Protein AF-A0A7C3IU94-F1 (afdb_monomer_lite)

Secondary structure (DSSP, 8-state):
-HHHHHHHHHHHHHHHHHHHHHT----PPEEEEEEEEHHHHHHHHHS--HHHHHHHHHHHHHTT--S--HHHHHHHHHHHHHH--HHHHHHHHS-HHHHHHHHHTTTEEEE-SHHHHHHHHHHHS-SSGGGS-GGGGGGBPTT-SS---EEEEGGG--S--TTS-TTT-SEEEEEETTEEEEEEEEEEE-----HHHHHHHS-TT--SS---HHHH-GGGSGGGGHHHHHHHHHTHHHHHHHHHHHS-----SS--HHHHHHHHHHHHHHHHHHHHHHHHHTT--IIIIIHHHHHHHHHHHHHHHHHHHHHHHHHHHHHHHHH----TTS-TTTT-EEEEEE--HHHHHHHHHHHHHHHHHHHHHHHHHHHHHHHHHHHHHHHH-GGGHHHHHHHHHHHHHHHHHHHHHHHHHHHHHHHTS-SEEEEETTEEEETTEEEESSSTT-EEEEEEEE-SSS-EEEEEEEEEETTEEEEEEEEEEPPGGGHHHHHHHHHHHHHTT-

pLDDT: mean 84.69, std 14.02, range [43.44, 98.19]

Foldseek 3Di:
DVVVCVLVVVVVVVVVVVVCQQQVFDQFKKKKKFKDFLVVVLVVLQDQDPVLVVVLVVVCVVVVPPDDDPVSVVSSNVSSVVVRDPVSVVLSPDDLVVNCCVPQVVQEDEDDDPVLQCVFCLRNVDQWPVSRPPVQVLQADPPDGGTGTGMDGPVRDPDPCPPDPCVVDQWHWYDYPVDSRMTMIMGIPNDPDDPVRCVVVVPVPDDVDRGDVCNRRVCNDPVNVCVVVVVVVVCVVVVVVVVCVVPPVPPPVDDQPLVVLLVVLVVQLVVLVVLLVCCVVVVPDCVNCNVVSNVVSVVSNVVSVVSNVQSVVVSVLVVCLVPVDDDPPDDSPAWHWLDKDADDLVVLLVVLVVQLVVLLVVLVVVLVVVLVVLCVVLVVVCVVDVVCNVVSVVVSVVVSVVSVCCSNVVSVVVSVQSNPFGCMWIDTLAWIDGGNDTGGQNPDAKHWDAWDWDPDVFIWIWTWIWHADPVGIDIDIDIDTADPVCVVSSVVVRVVNVVVRD

Structure (mmCIF, N/CA/C/O backbone):
data_AF-A0A7C3IU94-F1
#
_entry.id   AF-A0A7C3IU94-F1
#
loop_
_atom_site.group_PDB
_atom_site.id
_atom_site.type_symbol
_atom_site.label_atom_id
_atom_site.label_alt_id
_atom_site.label_comp_id
_atom_site.label_asym_id
_atom_site.label_entity_id
_atom_site.label_seq_id
_atom_site.pdbx_PDB_ins_code
_atom_site.Cartn_x
_atom_site.Cartn_y
_atom_site.Cartn_z
_atom_site.occupancy
_atom_site.B_iso_or_equiv
_atom_site.auth_seq_id
_atom_site.auth_comp_id
_atom_site.auth_asym_id
_atom_site.auth_atom_id
_atom_site.pdbx_PDB_model_num
ATOM 1 N N . MET A 1 1 ? 18.509 -4.697 24.450 1.00 43.44 1 MET A N 1
ATOM 2 C CA . MET A 1 1 ? 18.871 -3.834 23.298 1.00 43.44 1 MET A CA 1
ATOM 3 C C . MET A 1 1 ? 19.654 -4.570 22.212 1.00 43.44 1 MET A C 1
ATOM 5 O O . MET A 1 1 ? 19.301 -4.376 21.058 1.00 43.44 1 MET A O 1
ATOM 9 N N . LYS A 1 2 ? 20.615 -5.454 22.540 1.00 49.34 2 LYS A N 1
ATOM 10 C CA . LYS A 1 2 ? 21.410 -6.231 21.559 1.00 49.34 2 LYS A CA 1
ATOM 11 C C . LYS A 1 2 ? 20.598 -6.865 20.417 1.00 49.34 2 LYS A C 1
ATOM 13 O O . LYS A 1 2 ? 20.899 -6.611 19.260 1.00 49.34 2 LYS A O 1
ATOM 18 N N . ASN A 1 3 ? 19.503 -7.568 20.714 1.00 45.12 3 ASN A N 1
ATOM 19 C CA . ASN A 1 3 ? 18.718 -8.232 19.662 1.00 45.12 3 ASN A CA 1
ATOM 20 C C . ASN A 1 3 ? 18.027 -7.247 18.700 1.00 45.12 3 ASN A C 1
ATOM 22 O O . ASN A 1 3 ? 17.839 -7.571 17.536 1.00 45.12 3 ASN A O 1
ATOM 26 N N . LYS A 1 4 ? 17.698 -6.023 19.145 1.00 48.28 4 LYS A N 1
ATOM 27 C CA . LYS A 1 4 ? 17.084 -4.996 18.281 1.00 48.28 4 LYS A CA 1
ATOM 28 C C . LYS A 1 4 ? 18.074 -4.461 17.241 1.00 48.28 4 LYS A C 1
ATOM 30 O O . LYS A 1 4 ? 17.687 -4.247 16.099 1.00 48.28 4 LYS A O 1
ATOM 35 N N . ALA A 1 5 ? 19.339 -4.295 17.630 1.00 56.16 5 ALA A N 1
ATOM 36 C CA . ALA A 1 5 ? 20.401 -3.856 16.727 1.00 56.16 5 ALA A CA 1
ATOM 37 C C . ALA A 1 5 ? 20.713 -4.913 15.655 1.00 56.16 5 ALA A C 1
ATOM 39 O O . ALA A 1 5 ? 20.963 -4.562 14.510 1.00 56.16 5 ALA A O 1
ATOM 40 N N . ILE A 1 6 ? 20.618 -6.202 16.000 1.00 59.59 6 ILE A N 1
ATOM 41 C CA . ILE A 1 6 ? 20.880 -7.310 15.068 1.00 59.59 6 ILE A CA 1
ATOM 42 C C . ILE A 1 6 ? 19.803 -7.394 13.971 1.00 59.59 6 ILE A C 1
ATOM 44 O O . ILE A 1 6 ? 20.134 -7.559 12.798 1.00 59.59 6 ILE A O 1
ATOM 48 N N . TYR A 1 7 ? 18.517 -7.225 14.308 1.00 55.28 7 TYR A N 1
ATOM 49 C CA . TYR A 1 7 ? 17.441 -7.235 13.301 1.00 55.28 7 TYR A CA 1
ATOM 50 C C . TYR A 1 7 ? 17.467 -6.008 12.385 1.00 55.28 7 TYR A C 1
ATOM 52 O O . TYR A 1 7 ? 17.250 -6.123 11.184 1.00 55.28 7 TYR A O 1
ATOM 60 N N . PHE A 1 8 ? 17.764 -4.832 12.937 1.00 56.88 8 PHE A N 1
ATOM 61 C CA . PHE A 1 8 ? 17.906 -3.625 12.126 1.00 56.88 8 PHE A CA 1
ATOM 62 C C . PHE A 1 8 ? 19.160 -3.687 11.239 1.00 56.88 8 PHE A C 1
ATOM 64 O O . PHE A 1 8 ? 19.100 -3.347 10.062 1.00 56.88 8 PHE A O 1
ATOM 71 N N . GLY A 1 9 ? 20.272 -4.207 11.769 1.00 66.19 9 GLY A N 1
ATOM 72 C CA . GLY A 1 9 ? 21.502 -4.426 11.010 1.00 66.19 9 GLY A CA 1
ATOM 73 C C . GLY A 1 9 ? 21.331 -5.437 9.876 1.00 66.19 9 GLY A C 1
ATOM 74 O O . GLY A 1 9 ? 21.792 -5.186 8.771 1.00 66.19 9 GLY A O 1
ATOM 75 N N . SER A 1 10 ? 20.611 -6.539 10.103 1.00 62.47 10 SER A N 1
ATOM 76 C CA . SER A 1 10 ? 20.320 -7.519 9.042 1.00 62.47 10 SER A CA 1
ATOM 77 C C . SER A 1 10 ? 19.404 -6.959 7.953 1.00 62.47 10 SER A C 1
ATOM 79 O O . SER A 1 10 ? 19.660 -7.218 6.783 1.00 62.47 10 SER A O 1
ATOM 81 N N . LEU A 1 11 ? 18.407 -6.133 8.297 1.00 62.16 11 LEU A N 1
ATOM 82 C CA . LEU A 1 11 ? 17.598 -5.414 7.304 1.00 62.16 11 LEU A CA 1
ATOM 83 C C . LEU A 1 11 ? 18.466 -4.507 6.421 1.00 62.16 11 LEU A C 1
ATOM 85 O O . LEU A 1 11 ? 18.342 -4.544 5.201 1.00 62.16 11 LEU A O 1
ATOM 89 N N . ILE A 1 12 ? 19.360 -3.725 7.035 1.00 68.31 12 ILE A N 1
ATOM 90 C CA . ILE A 1 12 ? 20.286 -2.847 6.308 1.00 68.31 12 ILE A CA 1
ATOM 91 C C . ILE A 1 12 ? 21.209 -3.665 5.405 1.00 68.31 12 ILE A C 1
ATOM 93 O O . ILE A 1 12 ? 21.367 -3.315 4.244 1.00 68.31 12 ILE A O 1
ATOM 97 N N . ILE A 1 13 ? 21.774 -4.773 5.894 1.00 70.38 13 ILE A N 1
ATOM 98 C CA . ILE A 1 13 ? 22.642 -5.650 5.094 1.00 70.38 13 ILE A CA 1
ATOM 99 C C . ILE A 1 13 ? 21.878 -6.246 3.907 1.00 70.38 13 ILE A C 1
ATOM 101 O O . ILE A 1 13 ? 22.419 -6.283 2.811 1.00 70.38 13 ILE A O 1
ATOM 105 N N . ILE A 1 14 ? 20.623 -6.666 4.086 1.00 65.81 14 ILE A N 1
ATOM 106 C CA . ILE A 1 14 ? 19.796 -7.200 2.993 1.00 65.81 14 ILE A CA 1
ATOM 107 C C . ILE A 1 14 ? 19.496 -6.117 1.951 1.00 65.81 14 ILE A C 1
ATOM 109 O O . ILE A 1 14 ? 19.610 -6.383 0.758 1.00 65.81 14 ILE A O 1
ATOM 113 N N . ILE A 1 15 ? 19.157 -4.896 2.383 1.00 65.81 15 ILE A N 1
ATOM 114 C CA . ILE A 1 15 ? 18.950 -3.759 1.474 1.00 65.81 15 ILE A CA 1
ATOM 115 C C . ILE A 1 15 ? 20.249 -3.439 0.728 1.00 65.81 15 ILE A C 1
ATOM 117 O O . ILE A 1 15 ? 20.219 -3.287 -0.487 1.00 65.81 15 ILE A O 1
ATOM 121 N N . LEU A 1 16 ? 21.389 -3.396 1.422 1.00 68.31 16 LEU A N 1
ATOM 122 C CA . LEU A 1 16 ? 22.696 -3.150 0.810 1.00 68.31 16 LEU A CA 1
ATOM 123 C C . LEU A 1 16 ? 23.082 -4.251 -0.179 1.00 68.31 16 LEU A C 1
ATOM 125 O O . LEU A 1 16 ? 23.566 -3.933 -1.254 1.00 68.31 16 LEU A O 1
ATOM 129 N N . LEU A 1 17 ? 22.835 -5.523 0.142 1.00 68.56 17 LEU A N 1
ATOM 130 C CA . LEU A 1 17 ? 23.080 -6.644 -0.767 1.00 68.56 17 LEU A CA 1
ATOM 131 C C . LEU A 1 17 ? 22.156 -6.598 -1.985 1.00 68.56 17 LEU A C 1
ATOM 133 O O . LEU A 1 17 ? 22.615 -6.888 -3.081 1.00 68.56 17 LEU A O 1
ATOM 137 N N . TYR A 1 18 ? 20.889 -6.209 -1.818 1.00 66.06 18 TYR A N 1
ATOM 138 C CA . TYR A 1 18 ? 19.960 -6.031 -2.934 1.00 66.06 18 TYR A CA 1
ATOM 139 C C . TYR A 1 18 ? 20.387 -4.874 -3.837 1.00 66.06 18 TYR A C 1
ATOM 141 O O . TYR A 1 18 ? 20.492 -5.069 -5.038 1.00 66.06 18 TYR A O 1
ATOM 149 N N . VAL A 1 19 ? 20.697 -3.706 -3.264 1.00 62.38 19 VAL A N 1
ATOM 150 C CA . VAL A 1 19 ? 21.206 -2.538 -4.003 1.00 62.38 19 VAL A CA 1
ATOM 151 C C . VAL A 1 19 ? 22.518 -2.882 -4.702 1.00 62.38 19 VAL A C 1
ATOM 153 O O . VAL A 1 19 ? 22.721 -2.508 -5.852 1.00 62.38 19 VAL A O 1
ATOM 156 N N . TYR A 1 20 ? 23.408 -3.610 -4.030 1.00 68.12 20 TYR A N 1
ATOM 157 C CA . TYR A 1 20 ? 24.660 -4.059 -4.619 1.00 68.12 20 TYR A CA 1
ATOM 158 C C . TYR A 1 20 ? 24.411 -5.039 -5.764 1.00 68.12 20 TYR A C 1
ATOM 160 O O . TYR A 1 20 ? 25.021 -4.870 -6.805 1.00 68.12 20 TYR A O 1
ATOM 168 N N . ALA A 1 21 ? 23.498 -6.004 -5.608 1.00 63.56 21 ALA A N 1
ATOM 169 C CA . ALA A 1 21 ? 23.155 -6.996 -6.628 1.00 63.56 21 ALA A CA 1
ATOM 170 C C . ALA A 1 21 ? 22.410 -6.393 -7.831 1.00 63.56 21 ALA A C 1
ATOM 172 O O . ALA A 1 21 ? 22.711 -6.743 -8.968 1.00 63.56 21 ALA A O 1
ATOM 173 N N . SER A 1 22 ? 21.476 -5.463 -7.606 1.00 56.66 22 SER A N 1
ATOM 174 C CA . SER A 1 22 ? 20.729 -4.779 -8.671 1.00 56.66 22 SER A CA 1
ATOM 175 C C . SER A 1 22 ? 21.627 -3.854 -9.489 1.00 56.66 22 SER A C 1
ATOM 177 O O . SER A 1 22 ? 21.427 -3.703 -10.688 1.00 56.66 22 SER A O 1
ATOM 179 N N . ASN A 1 23 ? 22.641 -3.274 -8.842 1.00 57.47 23 ASN A N 1
ATOM 180 C CA . ASN A 1 23 ? 23.674 -2.465 -9.484 1.00 57.47 23 ASN A CA 1
ATOM 181 C C . ASN A 1 23 ? 24.940 -3.270 -9.800 1.00 57.47 23 ASN A C 1
ATOM 183 O O . ASN A 1 23 ? 25.948 -2.688 -10.213 1.00 57.47 23 ASN A O 1
ATOM 187 N N . TYR A 1 24 ? 24.915 -4.594 -9.603 1.00 59.91 24 TYR A N 1
ATOM 188 C CA . TYR A 1 24 ? 26.061 -5.440 -9.883 1.00 59.91 24 TYR A CA 1
ATOM 189 C C . TYR A 1 24 ? 26.171 -5.576 -11.389 1.00 59.91 24 TYR A C 1
ATOM 191 O O . TYR A 1 24 ? 25.509 -6.395 -12.029 1.00 59.91 24 TYR A O 1
ATOM 199 N N . LYS A 1 25 ? 27.010 -4.719 -11.954 1.00 58.34 25 LYS A N 1
ATOM 200 C CA . LYS A 1 25 ? 27.401 -4.786 -13.345 1.00 58.34 25 LYS A CA 1
ATOM 201 C C . LYS A 1 25 ? 28.185 -6.074 -13.524 1.00 58.34 25 LYS A C 1
ATOM 203 O O . LYS A 1 25 ? 29.317 -6.201 -13.055 1.00 58.34 25 LYS A O 1
ATOM 208 N N . LEU A 1 26 ? 27.573 -7.037 -14.196 1.00 54.88 26 LEU A N 1
ATOM 209 C CA . LEU A 1 26 ? 28.337 -8.120 -14.783 1.00 54.88 26 LEU A CA 1
ATOM 210 C C . LEU A 1 26 ? 29.357 -7.455 -15.718 1.00 54.88 26 LEU A C 1
ATOM 212 O O . LEU A 1 26 ? 29.013 -6.577 -16.508 1.00 54.88 26 LEU A O 1
ATOM 216 N N . SER A 1 27 ? 30.627 -7.830 -15.572 1.00 58.69 27 SER A N 1
ATOM 217 C CA . SER A 1 27 ? 31.729 -7.316 -16.386 1.00 58.69 27 SER A CA 1
ATOM 218 C C . SER A 1 27 ? 32.156 -8.295 -17.499 1.00 58.69 27 SER A C 1
ATOM 220 O O . SER A 1 27 ? 33.363 -8.492 -17.658 1.00 58.69 27 SER A O 1
ATOM 222 N N . PRO A 1 28 ? 31.256 -8.958 -18.260 1.00 64.81 28 PRO A N 1
ATOM 223 C CA . PRO A 1 28 ? 31.673 -9.661 -19.453 1.00 64.81 28 PRO A CA 1
ATOM 224 C C . PRO A 1 28 ? 31.892 -8.645 -20.582 1.00 64.81 28 PRO A C 1
ATOM 226 O O . PRO A 1 28 ? 31.346 -7.535 -20.560 1.00 64.81 28 PRO A O 1
ATOM 229 N N . PRO A 1 29 ? 32.705 -8.997 -21.583 1.00 80.38 29 PRO A N 1
ATOM 230 C CA . PRO A 1 29 ? 32.856 -8.155 -22.754 1.00 80.38 29 PRO A CA 1
ATOM 231 C C . PRO A 1 29 ? 31.513 -8.038 -23.489 1.00 80.38 29 PRO A C 1
ATOM 233 O O . PRO A 1 29 ? 30.865 -9.043 -23.783 1.00 80.38 29 PRO A O 1
ATOM 236 N N . ILE A 1 30 ? 31.109 -6.801 -23.780 1.00 88.12 30 ILE A N 1
ATOM 237 C CA . ILE A 1 30 ? 29.965 -6.501 -24.647 1.00 88.12 30 ILE A CA 1
ATOM 238 C C . ILE A 1 30 ? 30.498 -6.280 -26.059 1.00 88.12 30 ILE A C 1
ATOM 240 O O . ILE A 1 30 ? 31.489 -5.573 -26.255 1.00 88.12 30 ILE A O 1
ATOM 244 N N . TYR A 1 31 ? 29.834 -6.864 -27.047 1.00 91.38 31 TYR A N 1
ATOM 245 C CA . TYR A 1 31 ? 30.168 -6.702 -28.453 1.00 91.38 31 TYR A CA 1
ATOM 246 C C . TYR A 1 31 ? 29.115 -5.833 -29.132 1.00 91.38 31 TYR A C 1
ATOM 248 O O . TYR A 1 31 ? 27.924 -6.128 -29.063 1.00 91.38 31 TYR A O 1
ATOM 256 N N . LYS A 1 32 ? 29.561 -4.757 -29.787 1.00 92.75 32 LYS A N 1
ATOM 257 C CA . LYS A 1 32 ? 28.731 -3.943 -30.679 1.00 92.75 32 LYS A CA 1
ATOM 258 C C . LYS A 1 32 ? 28.869 -4.473 -32.096 1.00 92.75 32 LYS A C 1
ATOM 260 O O . LYS A 1 32 ? 29.978 -4.527 -32.626 1.00 92.75 32 LYS A O 1
ATOM 265 N N . ILE A 1 33 ? 27.747 -4.823 -32.698 1.00 93.69 33 ILE A N 1
ATOM 266 C CA . ILE A 1 33 ? 27.649 -5.370 -34.045 1.00 93.69 33 ILE A CA 1
ATOM 267 C C . ILE A 1 33 ? 26.955 -4.327 -34.910 1.00 93.69 33 ILE A C 1
ATOM 269 O O . ILE A 1 33 ? 25.833 -3.924 -34.606 1.00 93.69 33 ILE A O 1
ATOM 273 N N . ASN A 1 34 ? 27.614 -3.896 -35.983 1.00 93.38 34 ASN A N 1
ATOM 274 C CA . ASN A 1 34 ? 26.976 -3.081 -37.013 1.00 93.38 34 ASN A CA 1
ATOM 275 C C . ASN A 1 34 ? 26.987 -3.828 -38.341 1.00 93.38 34 ASN A C 1
ATOM 277 O O . ASN A 1 34 ? 27.917 -4.582 -38.632 1.00 93.38 34 ASN A O 1
ATOM 281 N N . LYS A 1 35 ? 25.980 -3.567 -39.169 1.00 93.69 35 LYS A N 1
ATOM 282 C CA . LYS A 1 35 ? 25.984 -3.996 -40.564 1.00 93.69 35 LYS A CA 1
ATOM 283 C C . LYS A 1 35 ? 27.010 -3.200 -41.368 1.00 93.69 35 LYS A C 1
ATOM 285 O O . LYS A 1 35 ? 27.213 -2.010 -41.125 1.00 93.69 35 LYS A O 1
ATOM 290 N N . VAL A 1 36 ? 27.645 -3.853 -42.332 1.00 94.25 36 VAL A N 1
ATOM 291 C CA . VAL A 1 36 ? 28.476 -3.206 -43.348 1.00 94.25 36 VAL A CA 1
ATOM 292 C C . VAL A 1 36 ? 28.040 -3.695 -44.722 1.00 94.25 36 VAL A C 1
ATOM 294 O O . VAL A 1 36 ? 27.878 -4.892 -44.944 1.00 94.25 36 VAL A O 1
ATOM 297 N N . ASN A 1 37 ? 27.835 -2.756 -45.639 1.00 94.94 37 ASN A N 1
ATOM 298 C CA . ASN A 1 37 ? 27.599 -3.041 -47.046 1.00 94.94 37 ASN A CA 1
ATOM 299 C C . ASN A 1 37 ? 28.871 -2.650 -47.805 1.00 94.94 37 ASN A C 1
ATOM 301 O O . ASN A 1 37 ? 29.166 -1.465 -47.968 1.00 94.94 37 ASN A O 1
ATOM 305 N N . PHE A 1 38 ? 29.654 -3.650 -48.202 1.00 95.25 38 PHE A N 1
ATOM 306 C CA . PHE A 1 38 ? 30.939 -3.446 -48.865 1.00 95.25 38 PHE A CA 1
ATOM 307 C C . PHE A 1 38 ? 30.773 -2.933 -50.291 1.00 95.25 38 PHE A C 1
ATOM 309 O O . PHE A 1 38 ? 31.651 -2.231 -50.783 1.00 95.25 38 PHE A O 1
ATOM 316 N N . GLU A 1 39 ? 29.661 -3.257 -50.951 1.00 94.75 39 GLU A N 1
ATOM 317 C CA . GLU A 1 39 ? 29.348 -2.729 -52.278 1.00 94.75 39 GLU A CA 1
ATOM 318 C C . GLU A 1 39 ? 29.125 -1.219 -52.199 1.00 94.75 39 GLU A C 1
ATOM 320 O O . GLU A 1 39 ? 29.765 -0.457 -52.919 1.00 94.75 39 GLU A O 1
ATOM 325 N N . PHE A 1 40 ? 28.344 -0.775 -51.216 1.00 93.25 40 PHE A N 1
ATOM 326 C CA . PHE A 1 40 ? 28.163 0.642 -50.928 1.00 93.25 40 PHE A CA 1
ATOM 327 C C . PHE A 1 40 ? 29.463 1.330 -50.481 1.00 93.25 40 PHE A C 1
ATOM 329 O O . PHE A 1 40 ? 29.755 2.435 -50.933 1.00 93.25 40 PHE A O 1
ATOM 336 N N . GLU A 1 41 ? 30.274 0.690 -49.626 1.00 93.88 41 GLU A N 1
ATOM 337 C CA . GLU A 1 41 ? 31.589 1.218 -49.220 1.00 93.88 41 GLU A CA 1
ATOM 338 C C . GLU A 1 41 ? 32.514 1.408 -50.433 1.00 93.88 41 GLU A C 1
ATOM 340 O O . GLU A 1 41 ? 33.183 2.437 -50.559 1.00 93.88 41 GLU A O 1
ATOM 345 N N . LYS A 1 42 ? 32.514 0.442 -51.358 1.00 95.25 42 LYS A N 1
ATOM 346 C CA . LYS A 1 42 ? 33.274 0.506 -52.604 1.00 95.25 42 LYS A CA 1
ATOM 347 C C . LYS A 1 42 ? 32.765 1.626 -53.510 1.00 95.25 42 LYS A C 1
ATOM 349 O O . LYS A 1 42 ? 33.568 2.429 -53.977 1.00 95.25 42 LYS A O 1
ATOM 354 N N . GLU A 1 43 ? 31.454 1.728 -53.721 1.00 93.19 43 GLU A N 1
ATOM 355 C CA . GLU A 1 43 ? 30.856 2.818 -54.501 1.00 93.19 43 GLU A CA 1
ATOM 356 C C . GLU A 1 43 ? 31.212 4.191 -53.916 1.00 93.19 43 GLU A C 1
ATOM 358 O O . GLU A 1 43 ? 31.542 5.121 -54.658 1.00 93.19 43 GLU A O 1
ATOM 363 N N . MET A 1 44 ? 31.221 4.305 -52.584 1.00 89.81 44 MET A N 1
ATOM 364 C CA . MET A 1 44 ? 31.567 5.529 -51.862 1.00 89.81 44 MET A CA 1
ATOM 365 C C . MET A 1 44 ? 32.993 6.025 -52.115 1.00 89.81 44 MET A C 1
ATOM 367 O O . MET A 1 44 ? 33.242 7.222 -51.963 1.00 89.81 44 MET A O 1
ATOM 371 N N . LEU A 1 45 ? 33.912 5.169 -52.582 1.00 90.50 45 LEU A N 1
ATOM 372 C CA . LEU A 1 45 ? 35.231 5.624 -53.035 1.00 90.50 45 LEU A CA 1
ATOM 373 C C . LEU A 1 45 ? 35.112 6.654 -54.154 1.00 90.50 45 LEU A C 1
ATOM 375 O O . LEU A 1 45 ? 35.846 7.637 -54.162 1.00 90.50 45 LEU A O 1
ATOM 379 N N . THR A 1 46 ? 34.166 6.449 -55.069 1.00 89.38 46 THR A N 1
ATOM 380 C CA . THR A 1 46 ? 33.947 7.316 -56.236 1.00 89.38 46 THR A CA 1
ATOM 381 C C . THR A 1 46 ? 32.790 8.286 -56.065 1.00 89.38 46 THR A C 1
ATOM 383 O O . THR A 1 46 ? 32.629 9.184 -56.883 1.00 89.38 46 THR A O 1
ATOM 386 N N . ARG A 1 47 ? 31.996 8.162 -54.996 1.00 89.44 47 ARG A N 1
ATOM 387 C CA . ARG A 1 47 ? 30.949 9.141 -54.700 1.00 89.44 47 ARG A CA 1
ATOM 388 C C . ARG A 1 47 ? 31.518 10.358 -53.957 1.00 89.44 47 ARG A C 1
ATOM 390 O O . ARG A 1 47 ? 32.468 10.232 -53.170 1.00 89.44 47 ARG A O 1
ATOM 397 N N . PRO A 1 48 ? 30.938 11.547 -54.173 1.00 88.94 48 PRO A N 1
ATOM 398 C CA . PRO A 1 48 ? 31.273 12.724 -53.386 1.00 88.94 48 PRO A CA 1
ATOM 399 C C . PRO A 1 48 ? 30.910 12.510 -51.916 1.00 88.94 48 PRO A C 1
ATOM 401 O O . PRO A 1 48 ? 29.825 12.018 -51.611 1.00 88.94 48 PRO A O 1
ATOM 404 N N . ASN A 1 49 ? 31.814 12.879 -51.010 1.00 89.88 49 ASN A N 1
ATOM 405 C CA . ASN A 1 49 ? 31.541 12.866 -49.572 1.00 89.88 49 ASN A CA 1
ATOM 406 C C . ASN A 1 49 ? 31.091 14.260 -49.092 1.00 89.88 49 ASN A C 1
ATOM 408 O O . ASN A 1 49 ? 31.137 15.235 -49.842 1.00 89.88 49 ASN A O 1
ATOM 412 N N . ASP A 1 50 ? 30.705 14.379 -47.821 1.00 87.75 50 ASP A N 1
ATOM 413 C CA . ASP A 1 50 ? 30.243 15.651 -47.245 1.00 87.75 50 ASP A CA 1
ATOM 414 C C . ASP A 1 50 ? 31.279 16.775 -47.348 1.00 87.75 50 ASP A C 1
ATOM 416 O O . ASP A 1 50 ? 30.928 17.944 -47.512 1.00 87.75 50 ASP A O 1
ATOM 420 N N . LYS A 1 51 ? 32.573 16.435 -47.293 1.00 89.25 51 LYS A N 1
ATOM 421 C CA . LYS A 1 51 ? 33.645 17.414 -47.465 1.00 89.25 51 LYS A CA 1
ATOM 422 C C . LYS A 1 51 ? 33.654 17.939 -48.897 1.00 89.25 51 LYS A C 1
ATOM 424 O O . LYS A 1 51 ? 33.709 19.151 -49.076 1.00 89.25 51 LYS A O 1
ATOM 429 N N . ASP A 1 52 ? 33.544 17.071 -49.894 1.00 89.06 52 ASP A N 1
ATOM 430 C CA . ASP A 1 52 ? 33.479 17.480 -51.300 1.00 89.06 52 ASP A CA 1
ATOM 431 C C . ASP A 1 52 ? 32.242 18.340 -51.559 1.00 89.06 52 ASP A C 1
ATOM 433 O O . ASP A 1 52 ? 32.353 19.405 -52.164 1.00 89.06 52 ASP A O 1
ATOM 437 N N . ILE A 1 53 ? 31.088 17.939 -51.014 1.00 88.88 53 ILE A N 1
ATOM 438 C CA . ILE A 1 53 ? 29.842 18.712 -51.090 1.00 88.88 53 ILE A CA 1
ATOM 439 C C . ILE A 1 53 ? 30.034 20.091 -50.451 1.00 88.88 53 ILE A C 1
ATOM 441 O O . ILE A 1 53 ? 29.700 21.098 -51.068 1.00 88.88 53 ILE A O 1
ATOM 445 N N . SER A 1 54 ? 30.644 20.168 -49.264 1.00 89.31 54 SER A N 1
ATOM 446 C CA . SER A 1 54 ? 30.901 21.444 -48.582 1.00 89.31 54 SER A CA 1
ATOM 447 C C . SER A 1 54 ? 31.874 22.351 -49.345 1.00 89.31 54 SER A C 1
ATOM 449 O O . SER A 1 54 ? 31.699 23.573 -49.368 1.00 89.31 54 SER A O 1
ATOM 451 N N . VAL A 1 55 ? 32.883 21.771 -50.006 1.00 90.38 55 VAL A N 1
ATOM 452 C CA . VAL A 1 55 ? 33.817 22.506 -50.868 1.00 90.38 55 VAL A CA 1
ATOM 453 C C . VAL A 1 55 ? 33.072 23.050 -52.085 1.00 90.38 55 VAL A C 1
ATOM 455 O O . VAL A 1 55 ? 33.232 24.225 -52.417 1.00 90.38 55 VAL A O 1
ATOM 458 N N . VAL A 1 56 ? 32.213 22.243 -52.711 1.00 90.88 56 VAL A N 1
ATOM 459 C CA . VAL A 1 56 ? 31.386 22.664 -53.853 1.00 90.88 56 VAL A CA 1
ATOM 460 C C . VAL A 1 56 ? 30.433 23.773 -53.445 1.00 90.88 56 VAL A C 1
ATOM 462 O O . VAL A 1 56 ? 30.395 24.805 -54.109 1.00 90.88 56 VAL A O 1
ATOM 465 N N . ASP A 1 57 ? 29.731 23.619 -52.326 1.00 89.38 57 ASP A N 1
ATOM 466 C CA . ASP A 1 57 ? 28.827 24.638 -51.798 1.00 89.38 57 ASP A CA 1
ATOM 467 C C . ASP A 1 57 ? 29.580 25.944 -51.489 1.00 89.38 57 ASP A C 1
ATOM 469 O O . ASP A 1 57 ? 29.093 27.027 -51.816 1.00 89.38 57 ASP A O 1
ATOM 473 N N . SER A 1 58 ? 30.811 25.862 -50.971 1.00 92.19 58 SER A N 1
ATOM 474 C CA . SER A 1 58 ? 31.672 27.033 -50.744 1.00 92.19 58 SER A CA 1
ATOM 475 C C . SER A 1 58 ? 32.082 27.729 -52.051 1.00 92.19 58 SER A C 1
ATOM 477 O O . SER A 1 58 ? 32.064 28.959 -52.131 1.00 92.19 58 SER A O 1
ATOM 479 N N . ILE A 1 59 ? 32.420 26.967 -53.099 1.00 89.75 59 ILE A N 1
ATOM 480 C CA . ILE A 1 59 ? 32.756 27.505 -54.430 1.00 89.75 59 ILE A CA 1
ATOM 481 C C . ILE A 1 59 ? 31.527 28.153 -55.077 1.00 89.75 59 ILE A C 1
ATOM 483 O O . ILE A 1 59 ? 31.619 29.257 -55.621 1.00 89.75 59 ILE A O 1
ATOM 487 N N . MET A 1 60 ? 30.374 27.489 -55.005 1.00 89.00 60 MET A N 1
ATOM 488 C CA . MET A 1 60 ? 29.101 27.971 -55.545 1.00 89.00 60 MET A CA 1
ATOM 489 C C . MET A 1 60 ? 28.679 29.274 -54.863 1.00 89.00 60 MET A C 1
ATOM 491 O O . MET A 1 60 ? 28.339 30.246 -55.544 1.00 89.00 60 MET A O 1
ATOM 495 N N . PHE A 1 61 ? 28.802 29.328 -53.533 1.00 90.00 61 PHE A N 1
ATOM 496 C CA . PHE A 1 61 ? 28.549 30.526 -52.740 1.00 90.00 61 PHE A CA 1
ATOM 497 C C . PHE A 1 61 ? 29.475 31.681 -53.141 1.00 90.00 61 PHE A C 1
ATOM 499 O O . PHE A 1 61 ? 29.000 32.779 -53.436 1.00 90.00 61 PHE A O 1
ATOM 506 N N . ALA A 1 62 ? 30.785 31.434 -53.247 1.00 92.50 62 ALA A N 1
ATOM 507 C CA . ALA A 1 62 ? 31.757 32.448 -53.664 1.00 92.50 62 ALA A CA 1
ATOM 508 C C . ALA A 1 62 ? 31.479 32.995 -55.078 1.00 92.50 62 ALA A C 1
ATOM 510 O O . ALA A 1 62 ? 31.716 34.173 -55.352 1.00 92.50 62 ALA A O 1
ATOM 511 N N . ARG A 1 63 ? 30.932 32.160 -55.971 1.00 91.31 63 ARG A N 1
ATOM 512 C CA . ARG A 1 63 ? 30.549 32.535 -57.342 1.00 91.31 63 ARG A CA 1
ATOM 513 C C . ARG A 1 63 ? 29.131 33.106 -57.464 1.00 91.31 63 ARG A C 1
ATOM 515 O O . ARG A 1 63 ? 28.725 33.440 -58.574 1.00 91.31 63 ARG A O 1
ATOM 522 N N . LYS A 1 64 ? 28.393 33.254 -56.354 1.00 90.62 64 LYS A N 1
ATOM 523 C CA . LYS A 1 64 ? 26.985 33.701 -56.319 1.00 90.62 64 LYS A CA 1
ATOM 524 C C . LYS A 1 64 ? 26.052 32.839 -57.185 1.00 90.62 64 LYS A C 1
ATOM 526 O O . LYS A 1 64 ? 25.075 33.341 -57.745 1.00 90.62 64 LYS A O 1
ATOM 531 N N . ILE A 1 65 ? 26.354 31.547 -57.315 1.00 89.69 65 ILE A N 1
ATOM 532 C CA . ILE A 1 65 ? 25.511 30.601 -58.049 1.00 89.69 65 ILE A CA 1
ATOM 533 C C . ILE A 1 65 ? 24.480 30.044 -57.068 1.00 89.69 65 ILE A C 1
ATOM 535 O O . ILE A 1 65 ? 24.789 29.215 -56.218 1.00 89.69 65 ILE A O 1
ATOM 539 N N . ASN A 1 66 ? 23.240 30.516 -57.183 1.00 81.62 66 ASN A N 1
ATOM 540 C CA . ASN A 1 66 ? 22.182 30.221 -56.211 1.00 81.62 66 ASN A CA 1
ATOM 541 C C . ASN A 1 66 ? 21.400 28.931 -56.504 1.00 81.62 66 ASN A C 1
ATOM 543 O O . ASN A 1 66 ? 20.499 28.578 -55.746 1.00 81.62 66 ASN A O 1
ATOM 547 N N . LYS A 1 67 ? 21.695 28.232 -57.607 1.00 86.38 67 LYS A N 1
ATOM 548 C CA . LYS A 1 67 ? 20.993 27.005 -57.993 1.00 86.38 67 LYS A CA 1
ATOM 549 C C . LYS A 1 67 ? 21.984 25.969 -58.503 1.00 86.38 67 LYS A C 1
ATOM 551 O O . LYS A 1 67 ? 22.817 26.289 -59.344 1.00 86.38 67 LYS A O 1
ATOM 556 N N . ARG A 1 68 ? 21.865 24.734 -58.008 1.00 85.94 68 ARG A N 1
ATOM 557 C CA . ARG A 1 68 ? 22.614 23.593 -58.542 1.00 85.94 68 ARG A CA 1
ATOM 558 C C . ARG A 1 68 ? 22.086 23.279 -59.945 1.00 85.94 68 ARG A C 1
ATOM 560 O O . ARG A 1 68 ? 20.893 23.021 -60.109 1.00 85.94 68 ARG A O 1
ATOM 567 N N . ASP A 1 69 ? 22.954 23.354 -60.942 1.00 89.12 69 ASP A N 1
ATOM 568 C CA . ASP A 1 69 ? 22.671 23.037 -62.344 1.00 89.12 69 ASP A CA 1
ATOM 569 C C . ASP A 1 69 ? 23.676 21.994 -62.869 1.00 89.12 69 ASP A C 1
ATOM 571 O O . ASP A 1 69 ? 24.473 21.444 -62.106 1.00 89.12 69 ASP A O 1
ATOM 575 N N . SER A 1 70 ? 23.662 21.708 -64.174 1.00 83.69 70 SER A N 1
ATOM 576 C CA . SER A 1 70 ? 24.605 20.763 -64.787 1.00 83.69 70 SER A CA 1
ATOM 577 C C . SER A 1 70 ? 26.073 21.137 -64.549 1.00 83.69 70 SER A C 1
ATOM 579 O O . SER A 1 70 ? 26.910 20.249 -64.433 1.00 83.69 70 SER A O 1
ATOM 581 N N . SER A 1 71 ? 26.401 22.428 -64.416 1.00 79.81 71 SER A N 1
ATOM 582 C CA . SER A 1 71 ? 27.771 22.878 -64.133 1.00 79.81 71 SER A CA 1
ATOM 583 C C . SER A 1 71 ? 28.236 22.502 -62.724 1.00 79.81 71 SER A C 1
ATOM 585 O O . SER A 1 71 ? 29.423 22.264 -62.509 1.00 79.81 71 SER A O 1
ATOM 587 N N . THR A 1 72 ? 27.303 22.367 -61.777 1.00 84.38 72 THR A N 1
ATOM 588 C CA . THR A 1 72 ? 27.608 21.933 -60.406 1.00 84.38 72 THR A CA 1
ATOM 589 C C . THR A 1 72 ? 28.080 20.482 -60.370 1.00 84.38 72 THR A C 1
ATOM 591 O O . THR A 1 72 ? 29.009 20.169 -59.631 1.00 84.38 72 THR A O 1
ATOM 594 N N . PHE A 1 73 ? 27.492 19.613 -61.200 1.00 85.75 73 PHE A N 1
ATOM 595 C CA . PHE A 1 73 ? 27.919 18.217 -61.313 1.00 85.75 73 PHE A CA 1
ATOM 596 C C . PHE A 1 73 ? 29.332 18.106 -61.888 1.00 85.75 73 PHE A C 1
ATOM 598 O O . PHE A 1 73 ? 30.154 17.424 -61.298 1.00 85.75 73 PHE A O 1
ATOM 605 N N . PHE A 1 74 ? 29.676 18.879 -62.924 1.00 86.62 74 PHE A N 1
ATOM 606 C CA . PHE A 1 74 ? 31.047 18.895 -63.454 1.00 86.62 74 PHE A CA 1
ATOM 607 C C . PHE A 1 74 ? 32.093 19.359 -62.427 1.00 86.62 74 PHE A C 1
ATOM 609 O O . PHE A 1 74 ? 33.201 18.828 -62.388 1.00 86.62 74 PHE A O 1
ATOM 616 N N . ILE A 1 75 ? 31.760 20.350 -61.589 1.00 85.00 75 ILE A N 1
ATOM 617 C CA . ILE A 1 75 ? 32.655 20.811 -60.512 1.00 85.00 75 ILE A CA 1
ATOM 618 C C . ILE A 1 75 ? 32.831 19.711 -59.460 1.00 85.00 75 ILE A C 1
ATOM 620 O O . ILE A 1 75 ? 33.947 19.469 -59.006 1.00 85.00 75 ILE A O 1
ATOM 624 N N . LEU A 1 76 ? 31.737 19.046 -59.086 1.00 88.81 76 LEU A N 1
ATOM 625 C CA . LEU A 1 76 ? 31.739 17.951 -58.122 1.00 88.81 76 LEU A CA 1
ATOM 626 C C . LEU A 1 76 ? 32.552 16.756 -58.636 1.00 88.81 76 LEU A C 1
ATOM 628 O O . LEU A 1 76 ? 33.417 16.268 -57.915 1.00 88.81 76 LEU A O 1
ATOM 632 N N . ASP A 1 77 ? 32.342 16.358 -59.891 1.00 87.88 77 ASP A N 1
ATOM 633 C CA . ASP A 1 77 ? 33.072 15.273 -60.550 1.00 87.88 77 ASP A CA 1
ATOM 634 C C . ASP A 1 77 ? 34.569 15.585 -60.620 1.00 87.88 77 ASP A C 1
ATOM 636 O O . ASP A 1 77 ? 35.384 14.743 -60.262 1.00 87.88 77 ASP A O 1
ATOM 640 N N . SER A 1 78 ? 34.946 16.820 -60.969 1.00 88.50 78 SER A N 1
ATOM 641 C CA . SER A 1 78 ? 36.352 17.243 -60.994 1.00 88.50 78 SER A CA 1
ATOM 642 C C . SER A 1 78 ? 37.002 17.222 -59.603 1.00 88.50 78 SER A C 1
ATOM 644 O O . SER A 1 78 ? 38.169 16.851 -59.464 1.00 88.50 78 SER A O 1
ATOM 646 N N . ILE A 1 79 ? 36.259 17.588 -58.553 1.00 87.56 79 ILE A N 1
ATOM 647 C CA . ILE A 1 79 ? 36.748 17.529 -57.167 1.00 87.56 79 ILE A CA 1
ATOM 648 C C . ILE A 1 79 ? 36.927 16.081 -56.719 1.00 87.56 79 ILE A C 1
ATOM 650 O O . ILE A 1 79 ? 37.951 15.754 -56.115 1.00 87.56 79 ILE A O 1
ATOM 654 N N . VAL A 1 80 ? 35.969 15.211 -57.039 1.00 88.62 80 VAL A N 1
ATOM 655 C CA . VAL A 1 80 ? 36.070 13.776 -56.764 1.00 88.62 80 VAL A CA 1
ATOM 656 C C . VAL A 1 80 ? 37.252 13.170 -57.518 1.00 88.62 80 VAL A C 1
ATOM 658 O O . VAL A 1 80 ? 38.062 12.483 -56.901 1.00 88.62 80 VAL A O 1
ATOM 661 N N . GLU A 1 81 ? 37.408 13.468 -58.807 1.00 89.69 81 GLU A N 1
ATOM 662 C CA . GLU A 1 81 ? 38.506 12.975 -59.645 1.00 89.69 81 GLU A CA 1
ATOM 663 C C . GLU A 1 81 ? 39.873 13.388 -59.086 1.00 89.69 81 GLU A C 1
ATOM 665 O O . GLU A 1 81 ? 40.793 12.573 -59.038 1.00 89.69 81 GLU A O 1
ATOM 670 N N . HIS A 1 82 ? 39.994 14.626 -58.594 1.00 88.88 82 HIS A N 1
ATOM 671 C CA . HIS A 1 82 ? 41.227 15.122 -57.985 1.00 88.88 82 HIS A CA 1
ATOM 672 C C . HIS A 1 82 ? 41.484 14.558 -56.577 1.00 88.88 82 HIS A C 1
ATOM 674 O O . HIS A 1 82 ? 42.636 14.428 -56.156 1.00 88.88 82 HIS A O 1
ATOM 680 N N . ARG A 1 83 ? 40.421 14.222 -55.834 1.00 88.12 83 ARG A N 1
ATOM 681 C CA . ARG A 1 83 ? 40.497 13.556 -54.524 1.00 88.12 83 ARG A CA 1
ATOM 682 C C . ARG A 1 83 ? 40.953 12.105 -54.666 1.00 88.12 83 ARG A C 1
ATOM 684 O O . ARG A 1 83 ? 41.712 11.629 -53.818 1.00 88.12 83 ARG A O 1
ATOM 691 N N . LEU A 1 84 ? 40.455 11.415 -55.692 1.00 88.56 84 LEU A N 1
ATOM 692 C CA . LEU A 1 84 ? 40.737 10.010 -55.959 1.00 88.56 84 LEU A CA 1
ATOM 693 C C . LEU A 1 84 ? 42.231 9.806 -56.224 1.00 88.56 84 LEU A C 1
ATOM 695 O O . LEU A 1 84 ? 42.815 10.373 -57.145 1.00 88.56 84 LEU A O 1
ATOM 699 N N . LYS A 1 85 ? 42.863 8.962 -55.411 1.00 89.69 85 LYS A N 1
ATOM 700 C CA . LYS A 1 85 ? 44.256 8.551 -55.613 1.00 89.69 85 LYS A CA 1
ATOM 701 C C . LYS A 1 85 ? 44.312 7.358 -56.562 1.00 89.69 85 LYS A C 1
ATOM 703 O O . LYS A 1 85 ? 43.337 6.624 -56.689 1.00 89.69 85 LYS A O 1
ATOM 708 N N . GLU A 1 86 ? 45.482 7.077 -57.143 1.00 89.44 86 GLU A N 1
ATOM 709 C CA . GLU A 1 86 ? 45.710 5.865 -57.962 1.00 89.44 86 GLU A CA 1
ATOM 710 C C . GLU A 1 86 ? 45.226 4.583 -57.262 1.00 89.44 86 GLU A C 1
ATOM 712 O O . GLU A 1 86 ? 44.649 3.694 -57.887 1.00 89.44 86 GLU A O 1
ATOM 717 N N . ARG A 1 87 ? 45.386 4.522 -55.933 1.00 89.44 87 ARG A N 1
ATOM 718 C CA . ARG A 1 87 ? 44.877 3.429 -55.100 1.00 89.44 87 ARG A CA 1
ATOM 719 C C . ARG A 1 87 ? 43.352 3.309 -55.132 1.00 89.44 87 ARG A C 1
ATOM 721 O O . ARG A 1 87 ? 42.852 2.193 -55.176 1.00 89.44 87 ARG A O 1
ATOM 728 N N . ASP A 1 88 ? 42.620 4.416 -55.087 1.00 91.06 88 ASP A N 1
ATOM 729 C CA . ASP A 1 88 ? 41.155 4.395 -55.051 1.00 91.06 88 ASP A CA 1
ATOM 730 C C . ASP A 1 88 ? 40.595 3.926 -56.400 1.00 91.06 88 ASP A C 1
ATOM 732 O O . ASP A 1 88 ? 39.675 3.110 -56.434 1.00 91.06 88 ASP A O 1
ATOM 736 N N . TYR A 1 89 ? 41.224 4.342 -57.508 1.00 89.56 89 TYR A N 1
ATOM 737 C CA . TYR A 1 89 ? 40.925 3.812 -58.841 1.00 89.56 89 TYR A CA 1
ATOM 738 C C . TYR A 1 89 ? 41.192 2.310 -58.930 1.00 89.56 89 TYR A C 1
ATOM 740 O O . TYR A 1 89 ? 40.326 1.566 -59.386 1.00 89.56 89 TYR A O 1
ATOM 748 N N . TYR A 1 90 ? 42.354 1.854 -58.453 1.00 94.25 90 TYR A N 1
ATOM 749 C CA . TYR A 1 90 ? 42.676 0.428 -58.399 1.00 94.25 90 TYR A CA 1
ATOM 750 C C . TYR A 1 90 ? 41.610 -0.357 -57.621 1.00 94.25 90 TYR A C 1
ATOM 752 O O . TYR A 1 90 ? 41.050 -1.317 -58.146 1.00 94.25 90 TYR A O 1
ATOM 760 N N . LEU A 1 91 ? 41.266 0.093 -56.411 1.00 93.75 91 LEU A N 1
ATOM 761 C CA . LEU A 1 91 ? 40.258 -0.550 -55.566 1.00 93.75 91 LEU A CA 1
ATOM 762 C C . LEU A 1 91 ? 38.860 -0.551 -56.200 1.00 93.75 91 LEU A C 1
ATOM 764 O O . LEU A 1 91 ? 38.113 -1.512 -56.022 1.00 93.75 91 LEU A O 1
ATOM 768 N N . ASN A 1 92 ? 38.506 0.488 -56.957 1.00 93.06 92 ASN A N 1
ATOM 769 C CA . ASN A 1 92 ? 37.207 0.569 -57.616 1.00 93.06 92 ASN A CA 1
ATOM 770 C C . ASN A 1 92 ? 37.066 -0.415 -58.796 1.00 93.06 92 ASN A C 1
ATOM 772 O O . ASN A 1 92 ? 35.965 -0.891 -59.078 1.00 93.06 92 ASN A O 1
ATOM 776 N N . VAL A 1 93 ? 38.170 -0.768 -59.464 1.00 95.38 93 VAL A N 1
ATOM 777 C CA . VAL A 1 93 ? 38.164 -1.732 -60.583 1.00 95.38 93 VAL A CA 1
ATOM 778 C C . VAL A 1 93 ? 38.114 -3.187 -60.099 1.00 95.38 93 VAL A C 1
ATOM 780 O O . VAL A 1 93 ? 37.625 -4.052 -60.823 1.00 95.38 93 VAL A O 1
ATOM 783 N N . LEU A 1 94 ? 38.567 -3.476 -58.874 1.00 96.12 94 LEU A N 1
ATOM 784 C CA . LEU A 1 94 ? 38.526 -4.828 -58.303 1.00 96.12 94 LEU A CA 1
ATOM 785 C C . LEU A 1 94 ? 37.094 -5.378 -58.208 1.00 96.12 94 LEU A C 1
ATOM 787 O O . LEU A 1 94 ? 36.155 -4.637 -57.925 1.00 96.12 94 LEU A O 1
ATOM 791 N N . GLY A 1 95 ? 36.910 -6.690 -58.370 1.00 96.56 95 GLY A N 1
ATOM 792 C CA . GLY A 1 95 ? 35.653 -7.341 -57.988 1.00 96.56 95 GLY A CA 1
ATOM 793 C C . GLY A 1 95 ? 35.376 -7.162 -56.489 1.00 96.56 95 GLY A C 1
ATOM 794 O O . GLY A 1 95 ? 36.284 -6.864 -55.713 1.00 96.56 95 GLY A O 1
ATOM 795 N N . ILE A 1 96 ? 34.116 -7.301 -56.056 1.00 96.25 96 ILE A N 1
ATOM 796 C CA . ILE A 1 96 ? 33.747 -7.047 -54.649 1.00 96.25 96 ILE A CA 1
ATOM 797 C C . ILE A 1 96 ? 34.536 -7.938 -53.677 1.00 96.25 96 ILE A C 1
ATOM 799 O O . ILE A 1 96 ? 35.000 -7.479 -52.636 1.00 96.25 96 ILE A O 1
ATOM 803 N N . LYS A 1 97 ? 34.772 -9.195 -54.060 1.00 96.19 97 LYS A N 1
ATOM 804 C CA . LYS A 1 97 ? 35.556 -10.151 -53.281 1.00 96.19 97 LYS A CA 1
ATOM 805 C C . LYS A 1 97 ? 37.003 -9.690 -53.119 1.00 96.19 97 LYS A C 1
ATOM 807 O O . LYS A 1 97 ? 37.513 -9.644 -52.002 1.00 96.19 97 LYS A O 1
ATOM 812 N N . GLU A 1 98 ? 37.659 -9.337 -54.220 1.00 97.00 98 GLU A N 1
ATOM 813 C CA . GLU A 1 98 ? 39.042 -8.863 -54.230 1.00 97.00 98 GLU A CA 1
ATOM 814 C C . GLU A 1 98 ? 39.174 -7.543 -53.466 1.00 97.00 98 GLU A C 1
ATOM 816 O O . GLU A 1 98 ? 40.111 -7.377 -52.691 1.00 97.00 98 GLU A O 1
ATOM 821 N N . TYR A 1 99 ? 38.200 -6.642 -53.613 1.00 96.56 99 TYR A N 1
ATOM 822 C CA . TYR A 1 99 ? 38.124 -5.391 -52.866 1.00 96.56 99 TYR A CA 1
ATOM 823 C C . TYR A 1 99 ? 38.095 -5.623 -51.347 1.00 96.56 99 TYR A C 1
ATOM 825 O O . TYR A 1 99 ? 38.889 -5.025 -50.616 1.00 96.56 99 TYR A O 1
ATOM 833 N N . VAL A 1 100 ? 37.219 -6.507 -50.855 1.00 95.69 100 VAL A N 1
ATOM 834 C CA . VAL A 1 100 ? 37.112 -6.804 -49.416 1.00 95.69 100 VAL A CA 1
ATOM 835 C C . VAL A 1 100 ? 38.394 -7.459 -48.897 1.00 95.69 100 VAL A C 1
ATOM 837 O O . VAL A 1 100 ? 38.915 -7.053 -47.857 1.00 95.69 100 VAL A O 1
ATOM 840 N N . LEU A 1 101 ? 38.943 -8.427 -49.638 1.00 95.62 101 LEU A N 1
ATOM 841 C CA . LEU A 1 101 ? 40.193 -9.103 -49.273 1.00 95.62 101 LEU A CA 1
ATOM 842 C C . LEU A 1 101 ? 41.375 -8.128 -49.200 1.00 95.62 101 LEU A C 1
ATOM 844 O O . LEU A 1 101 ? 42.169 -8.197 -48.261 1.00 95.62 101 LEU A O 1
ATOM 848 N N . GLU A 1 102 ? 41.475 -7.206 -50.156 1.00 95.38 102 GLU A N 1
ATOM 849 C CA . GLU A 1 102 ? 42.564 -6.232 -50.234 1.00 95.38 102 GLU A CA 1
ATOM 850 C C . GLU A 1 102 ? 42.446 -5.152 -49.149 1.00 95.38 102 GLU A C 1
ATOM 852 O O . GLU A 1 102 ? 43.434 -4.768 -48.522 1.00 95.38 102 GLU A O 1
ATOM 857 N N . THR A 1 103 ? 41.233 -4.659 -48.887 1.00 95.44 103 THR A N 1
ATOM 858 C CA . THR A 1 103 ? 41.022 -3.544 -47.951 1.00 95.44 103 THR A CA 1
ATOM 859 C C . THR A 1 103 ? 40.950 -3.975 -46.489 1.00 95.44 103 THR A C 1
ATOM 861 O O . THR A 1 103 ? 41.335 -3.193 -45.617 1.00 95.44 103 THR A O 1
ATOM 864 N N . LYS A 1 104 ? 40.463 -5.190 -46.195 1.00 95.88 104 LYS A N 1
ATOM 865 C CA . LYS A 1 104 ? 40.182 -5.659 -44.823 1.00 95.88 104 LYS A CA 1
ATOM 866 C C . LYS A 1 104 ? 41.112 -6.775 -44.342 1.00 95.88 104 LYS A C 1
ATOM 868 O O . LYS A 1 104 ? 40.894 -7.316 -43.265 1.00 95.88 104 LYS A O 1
ATOM 873 N N . LYS A 1 105 ? 42.155 -7.105 -45.107 1.00 91.69 105 LYS A N 1
ATOM 874 C CA . LYS A 1 105 ? 43.061 -8.256 -44.932 1.00 91.69 105 LYS A CA 1
ATOM 875 C C . LYS A 1 105 ? 43.355 -8.687 -43.486 1.00 91.69 105 LYS A C 1
ATOM 877 O O . LYS A 1 105 ? 43.199 -9.855 -43.159 1.00 91.69 105 LYS A O 1
ATOM 882 N N . ASP A 1 106 ? 43.768 -7.759 -42.623 1.00 91.62 106 ASP A N 1
ATOM 883 C CA . ASP A 1 106 ? 44.208 -8.078 -41.253 1.00 91.62 106 ASP A CA 1
ATOM 884 C C . ASP A 1 106 ? 43.065 -8.212 -40.232 1.00 91.62 106 ASP A C 1
ATOM 886 O O . ASP A 1 106 ? 43.311 -8.529 -39.067 1.00 91.62 106 ASP A O 1
ATOM 890 N N . THR A 1 107 ? 41.839 -7.871 -40.620 1.00 94.00 107 THR A N 1
ATOM 891 C CA . THR A 1 107 ? 40.662 -7.845 -39.741 1.00 94.00 107 THR A CA 1
ATOM 892 C C . THR A 1 107 ? 39.487 -8.638 -40.304 1.00 94.00 107 THR A C 1
ATOM 894 O O . THR A 1 107 ? 38.449 -8.705 -39.650 1.00 94.00 107 THR A O 1
ATOM 897 N N . LEU A 1 108 ? 39.631 -9.232 -41.490 1.00 95.75 108 LEU A N 1
ATOM 898 C CA . LEU A 1 108 ? 38.599 -10.018 -42.149 1.00 95.75 108 LEU A CA 1
ATOM 899 C C . LEU A 1 108 ? 38.599 -11.464 -41.655 1.00 95.75 108 LEU A C 1
ATOM 901 O O . LEU A 1 108 ? 39.616 -12.154 -41.700 1.00 95.75 108 LEU A O 1
ATOM 905 N N . ILE A 1 109 ? 37.424 -11.932 -41.258 1.00 95.88 109 ILE A N 1
ATOM 906 C CA . ILE A 1 109 ? 37.150 -13.303 -40.853 1.00 95.88 109 ILE A CA 1
ATOM 907 C C . ILE A 1 109 ? 36.058 -13.837 -41.773 1.00 95.88 109 ILE A C 1
ATOM 909 O O . ILE A 1 109 ? 34.943 -13.319 -41.817 1.00 95.88 109 ILE A O 1
ATOM 913 N N . ILE A 1 110 ? 36.400 -14.876 -42.529 1.00 95.75 110 ILE A N 1
ATOM 914 C CA . ILE A 1 110 ? 35.465 -15.563 -43.418 1.00 95.75 110 ILE A CA 1
ATOM 915 C C . ILE A 1 110 ? 34.903 -16.753 -42.652 1.00 95.75 110 ILE A C 1
ATOM 917 O O . ILE A 1 110 ? 35.649 -17.673 -42.305 1.00 95.75 110 ILE A O 1
ATOM 921 N N . VAL A 1 111 ? 33.602 -16.732 -42.375 1.00 96.06 111 VAL A N 1
ATOM 922 C CA . VAL A 1 111 ? 32.947 -17.822 -41.647 1.00 96.06 111 VAL A CA 1
ATOM 923 C C . VAL A 1 111 ? 32.481 -18.906 -42.611 1.00 96.06 111 VAL A C 1
ATOM 925 O O . VAL A 1 111 ? 32.021 -18.628 -43.716 1.00 96.06 111 VAL A O 1
ATOM 928 N N . ASN A 1 112 ? 32.606 -20.161 -42.178 1.00 96.19 112 ASN A N 1
ATOM 929 C CA . ASN A 1 112 ? 32.208 -21.332 -42.967 1.00 96.19 112 ASN A CA 1
ATOM 930 C C . ASN A 1 112 ? 31.179 -22.216 -42.248 1.00 96.19 112 ASN A C 1
ATOM 932 O O . ASN A 1 112 ? 30.633 -23.136 -42.853 1.00 96.19 112 ASN A O 1
ATOM 936 N N . LYS A 1 113 ? 30.936 -21.985 -40.951 1.00 95.75 113 LYS A N 1
ATOM 937 C CA . LYS A 1 113 ? 29.967 -22.766 -40.175 1.00 95.75 113 LYS A CA 1
ATOM 938 C C . LYS A 1 113 ? 28.544 -22.324 -40.560 1.00 95.75 113 LYS A C 1
ATOM 940 O O . LYS A 1 113 ? 28.290 -21.121 -40.521 1.00 95.75 113 LYS A O 1
ATOM 945 N N . PRO A 1 114 ? 27.614 -23.249 -40.870 1.00 95.88 114 PRO A N 1
ATOM 946 C CA . PRO A 1 114 ? 26.259 -22.899 -41.312 1.00 95.88 114 PRO A CA 1
ATOM 947 C C . PRO A 1 114 ? 25.519 -21.945 -40.366 1.00 95.88 114 PRO A C 1
ATOM 949 O O . PRO A 1 114 ? 24.953 -20.958 -40.813 1.00 95.88 114 PRO A O 1
ATOM 952 N N . GLU A 1 115 ? 25.603 -22.180 -39.055 1.00 95.00 115 GLU A N 1
ATOM 953 C CA . GLU A 1 115 ? 24.937 -21.352 -38.035 1.00 95.00 115 GLU A CA 1
ATOM 954 C C . GLU A 1 115 ? 25.493 -19.917 -37.977 1.00 95.00 115 GLU A C 1
ATOM 956 O O . GLU A 1 115 ? 24.760 -18.963 -37.727 1.00 95.00 115 GLU A O 1
ATOM 961 N N . GLN A 1 116 ? 26.792 -19.742 -38.247 1.00 95.50 116 GLN A N 1
ATOM 962 C CA . GLN A 1 116 ? 27.431 -18.423 -38.313 1.00 95.50 116 GLN A CA 1
ATOM 963 C C . GLN A 1 116 ? 27.079 -17.694 -39.612 1.00 95.50 116 GLN A C 1
ATOM 965 O O . GLN A 1 116 ? 26.915 -16.476 -39.601 1.00 95.50 116 GLN A O 1
ATOM 970 N N . ILE A 1 117 ? 26.948 -18.432 -40.718 1.00 95.81 117 ILE A N 1
ATOM 971 C CA . ILE A 1 117 ? 26.477 -17.896 -42.001 1.00 95.81 117 ILE A CA 1
ATOM 972 C C . ILE A 1 117 ? 25.034 -17.403 -41.856 1.00 95.81 117 ILE A C 1
ATOM 974 O O . ILE A 1 117 ? 24.747 -16.266 -42.219 1.00 95.81 117 ILE A O 1
ATOM 978 N N . GLU A 1 118 ? 24.151 -18.213 -41.262 1.00 95.50 118 GLU A N 1
ATOM 979 C CA . GLU A 1 118 ? 22.765 -17.829 -40.969 1.00 95.50 118 GLU A CA 1
ATOM 980 C C . GLU A 1 118 ? 22.716 -16.584 -40.077 1.00 95.50 118 GLU A C 1
ATOM 982 O O . GLU A 1 118 ? 22.044 -15.620 -40.420 1.00 95.50 118 GLU A O 1
ATOM 987 N N . PHE A 1 119 ? 23.503 -16.544 -38.996 1.00 94.94 119 PHE A N 1
ATOM 988 C CA . PHE A 1 119 ? 23.604 -15.371 -38.122 1.00 94.94 119 PHE A CA 1
ATOM 989 C C . PHE A 1 119 ? 24.017 -14.093 -38.869 1.00 94.94 119 PHE A C 1
ATOM 991 O O . PHE A 1 119 ? 23.431 -13.032 -38.648 1.00 94.94 119 PHE A O 1
ATOM 998 N N . ILE A 1 120 ? 25.026 -14.173 -39.745 1.00 95.06 120 ILE A N 1
ATOM 999 C CA . ILE A 1 120 ? 25.469 -13.021 -40.540 1.00 95.06 120 ILE A CA 1
ATOM 1000 C C . ILE A 1 120 ? 24.375 -12.596 -41.514 1.00 95.06 120 ILE A C 1
ATOM 1002 O O . ILE A 1 120 ? 24.080 -11.407 -41.584 1.00 95.06 120 ILE A O 1
ATOM 1006 N N . ASN A 1 121 ? 23.760 -13.536 -42.228 1.00 94.75 121 ASN A N 1
ATOM 1007 C CA . ASN A 1 121 ? 22.726 -13.235 -43.216 1.00 94.75 121 ASN A CA 1
ATOM 1008 C C . ASN A 1 121 ? 21.457 -12.660 -42.567 1.00 94.75 121 ASN A C 1
ATOM 1010 O O . ASN A 1 121 ? 20.914 -11.685 -43.082 1.00 94.75 121 ASN A O 1
ATOM 1014 N N . ASP A 1 122 ? 21.046 -13.182 -41.409 1.00 94.12 122 ASP A N 1
ATOM 1015 C CA . ASP A 1 122 ? 19.898 -12.697 -40.632 1.00 94.12 122 ASP A CA 1
ATOM 1016 C C . ASP A 1 122 ? 20.048 -11.229 -40.203 1.00 94.12 122 ASP A C 1
ATOM 1018 O O . ASP A 1 122 ? 19.052 -10.526 -40.074 1.00 94.12 122 ASP A O 1
ATOM 1022 N N . ILE A 1 123 ? 21.275 -10.769 -39.929 1.00 93.56 123 ILE A N 1
ATOM 1023 C CA . ILE A 1 123 ? 21.539 -9.408 -39.430 1.00 93.56 123 ILE A CA 1
ATOM 1024 C C . ILE A 1 123 ? 21.957 -8.465 -40.563 1.00 93.56 123 ILE A C 1
ATOM 1026 O O . ILE A 1 123 ? 21.538 -7.310 -40.609 1.00 93.56 123 ILE A O 1
ATOM 1030 N N . ALA A 1 124 ? 22.835 -8.921 -41.457 1.00 93.25 124 ALA A N 1
ATOM 1031 C CA . ALA A 1 124 ? 23.378 -8.098 -42.533 1.00 93.25 124 ALA A CA 1
ATOM 1032 C C . ALA A 1 124 ? 22.385 -7.937 -43.694 1.00 93.25 124 ALA A C 1
ATOM 1034 O O . ALA A 1 124 ? 22.383 -6.883 -44.329 1.00 93.25 124 ALA A O 1
ATOM 1035 N N . GLY A 1 125 ? 21.540 -8.950 -43.931 1.00 90.50 125 GLY A N 1
ATOM 1036 C CA . GLY A 1 125 ? 20.560 -8.987 -45.018 1.00 90.50 125 GLY A CA 1
ATOM 1037 C C . GLY A 1 125 ? 19.278 -8.197 -44.761 1.00 90.50 125 GLY A C 1
ATOM 1038 O O . GLY A 1 125 ? 18.518 -7.971 -45.696 1.00 90.50 125 GLY A O 1
ATOM 1039 N N . THR A 1 126 ? 19.027 -7.760 -43.525 1.00 90.81 126 THR A N 1
ATOM 1040 C CA . THR A 1 126 ? 17.832 -6.975 -43.183 1.00 90.81 126 THR A CA 1
ATOM 1041 C C . THR A 1 126 ? 18.039 -5.495 -43.479 1.00 90.81 126 THR A C 1
ATOM 1043 O O . THR A 1 126 ? 19.004 -4.873 -43.008 1.00 90.81 126 THR A O 1
ATOM 1046 N N . GLU A 1 127 ? 17.111 -4.897 -44.224 1.00 85.62 127 GLU A N 1
ATOM 1047 C CA . GLU A 1 127 ? 17.143 -3.459 -44.492 1.00 85.62 127 GLU A CA 1
ATOM 1048 C C . GLU A 1 127 ? 16.605 -2.683 -43.289 1.00 85.62 127 GLU A C 1
ATOM 1050 O O . GLU A 1 127 ? 17.233 -1.706 -42.852 1.00 85.62 127 GLU A O 1
ATOM 1055 N N . TYR A 1 128 ? 15.511 -3.189 -42.711 1.00 85.50 128 TYR A N 1
ATOM 1056 C CA . TYR A 1 128 ? 14.758 -2.571 -41.623 1.00 85.50 128 TYR A CA 1
ATOM 1057 C C . TYR A 1 128 ? 14.833 -3.378 -40.321 1.00 85.50 128 TYR A C 1
ATOM 1059 O O . TYR A 1 128 ? 15.019 -4.593 -40.319 1.00 85.50 128 TYR A O 1
ATOM 1067 N N . ILE A 1 129 ? 14.674 -2.695 -39.185 1.00 83.06 129 ILE A N 1
ATOM 1068 C CA . ILE A 1 129 ? 14.751 -3.319 -37.854 1.00 83.06 129 ILE A CA 1
ATOM 1069 C C . ILE A 1 129 ? 13.599 -4.308 -37.639 1.00 83.06 129 ILE A C 1
ATOM 1071 O O . ILE A 1 129 ? 13.777 -5.329 -36.981 1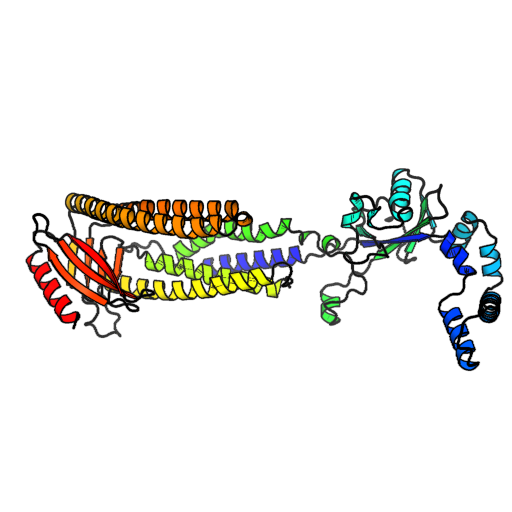.00 83.06 129 ILE A O 1
ATOM 1075 N N . GLU A 1 130 ? 12.436 -4.026 -38.217 1.00 86.88 130 GLU A N 1
ATOM 1076 C CA . GLU A 1 130 ? 11.229 -4.846 -38.139 1.00 86.88 130 GLU A CA 1
ATOM 1077 C C . GLU A 1 130 ? 11.376 -6.197 -38.858 1.00 86.88 130 GLU A C 1
ATOM 1079 O O . GLU A 1 130 ? 10.651 -7.141 -38.545 1.00 86.88 130 GLU A O 1
ATOM 1084 N N . GLU A 1 131 ? 12.313 -6.299 -39.805 1.00 90.75 131 GLU A N 1
ATOM 1085 C CA . GLU A 1 131 ? 12.626 -7.538 -40.528 1.00 90.75 131 GLU A CA 1
ATOM 1086 C C . GLU A 1 131 ? 13.583 -8.440 -39.745 1.00 90.75 131 GLU A C 1
ATOM 1088 O O . GLU A 1 131 ? 13.713 -9.627 -40.053 1.00 90.75 131 GLU A O 1
ATOM 1093 N N . LEU A 1 132 ? 14.244 -7.896 -38.718 1.00 91.06 132 LEU A N 1
ATOM 1094 C CA . LEU A 1 132 ? 15.181 -8.647 -37.901 1.00 91.06 132 LEU A CA 1
ATOM 1095 C C . LEU A 1 132 ? 14.448 -9.801 -37.199 1.00 91.06 132 LEU A C 1
ATOM 1097 O O . LEU A 1 132 ? 13.389 -9.592 -36.612 1.00 91.06 132 LEU A O 1
ATOM 1101 N N . PRO A 1 133 ? 14.987 -11.029 -37.170 1.00 93.06 133 PRO A N 1
ATOM 1102 C CA . PRO A 1 133 ? 14.346 -12.116 -36.442 1.00 93.06 133 PRO A CA 1
ATOM 1103 C C . PRO A 1 133 ? 14.028 -11.747 -34.982 1.00 93.06 133 PRO A C 1
ATOM 1105 O O . PRO A 1 133 ? 14.841 -11.146 -34.273 1.00 93.06 133 PRO A O 1
ATOM 1108 N N . GLY A 1 134 ? 12.851 -12.158 -34.489 1.00 88.62 134 GLY A N 1
ATOM 1109 C CA . GLY A 1 134 ? 12.371 -11.864 -33.126 1.00 88.62 134 GLY A CA 1
ATOM 1110 C C . GLY A 1 134 ? 13.386 -12.182 -32.016 1.00 88.62 134 GLY A C 1
ATOM 1111 O O . GLY A 1 134 ? 13.472 -11.464 -31.021 1.00 88.62 134 GLY A O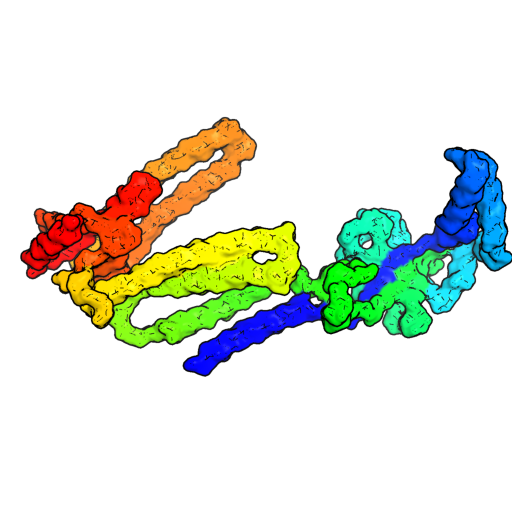 1
ATOM 1112 N N . LYS A 1 135 ? 14.224 -13.211 -32.225 1.00 91.50 135 LYS A N 1
ATOM 1113 C CA . LYS A 1 135 ? 15.319 -13.613 -31.320 1.00 91.50 135 LYS A CA 1
ATOM 1114 C C . LYS A 1 135 ? 16.341 -12.499 -31.053 1.00 91.50 135 LYS A C 1
ATOM 1116 O O . LYS A 1 135 ? 16.919 -12.478 -29.966 1.00 91.50 135 LYS A O 1
ATOM 1121 N N . TYR A 1 136 ? 16.538 -11.566 -31.988 1.00 90.75 136 TYR A N 1
ATOM 1122 C CA . TYR A 1 136 ? 17.532 -10.498 -31.860 1.00 90.75 136 TYR A CA 1
ATOM 1123 C C . TYR A 1 136 ? 16.976 -9.180 -31.319 1.00 90.75 136 TYR A C 1
ATOM 1125 O O . TYR A 1 136 ? 17.747 -8.298 -30.947 1.00 90.75 136 TYR A O 1
ATOM 1133 N N . HIS A 1 137 ? 15.653 -9.046 -31.206 1.00 87.56 137 HIS A N 1
ATOM 1134 C CA . HIS A 1 137 ? 15.022 -7.792 -30.797 1.00 87.56 137 HIS A CA 1
ATOM 1135 C C . HIS A 1 137 ? 15.442 -7.320 -29.396 1.00 87.56 137 HIS A C 1
ATOM 1137 O O . HIS A 1 137 ? 15.527 -6.121 -29.149 1.00 87.56 137 HIS A O 1
ATOM 1143 N N . LYS A 1 138 ? 15.770 -8.249 -28.488 1.00 85.25 138 LYS A N 1
ATOM 1144 C CA . LYS A 1 138 ? 16.268 -7.925 -27.138 1.00 85.25 138 LYS A CA 1
ATOM 1145 C C . LYS A 1 138 ? 17.658 -7.263 -27.127 1.00 85.25 138 LYS A C 1
ATOM 1147 O O . LYS A 1 138 ? 18.061 -6.722 -26.105 1.00 85.25 138 LYS A O 1
ATOM 1152 N N . TYR A 1 139 ? 18.389 -7.316 -28.242 1.00 85.94 139 TYR A N 1
ATOM 1153 C CA . TYR A 1 139 ? 19.723 -6.725 -28.392 1.00 85.94 139 TYR A CA 1
ATOM 1154 C C . TYR A 1 139 ? 19.702 -5.360 -29.098 1.00 85.94 139 TYR A C 1
ATOM 1156 O O . TYR A 1 139 ? 20.756 -4.741 -29.267 1.00 85.94 139 TYR A O 1
ATOM 1164 N N . LEU A 1 140 ? 18.521 -4.901 -29.532 1.00 85.69 140 LEU A N 1
ATOM 1165 C CA . LEU A 1 140 ? 18.341 -3.614 -30.195 1.00 85.69 140 LEU A CA 1
ATOM 1166 C C . LEU A 1 140 ? 18.406 -2.457 -29.197 1.00 85.69 140 LEU A C 1
ATOM 1168 O O . LEU A 1 140 ? 17.905 -2.529 -28.073 1.00 85.69 140 LEU A O 1
ATOM 1172 N N . ARG A 1 141 ? 18.957 -1.334 -29.656 1.00 78.19 141 ARG A N 1
ATOM 1173 C CA . ARG A 1 141 ? 18.837 -0.048 -28.967 1.00 78.19 141 ARG A CA 1
ATOM 1174 C C . ARG A 1 141 ? 17.401 0.473 -29.091 1.00 78.19 141 ARG A C 1
ATOM 1176 O O . ARG A 1 141 ? 16.890 0.636 -30.198 1.00 78.19 141 ARG A O 1
ATOM 1183 N N . LYS A 1 142 ? 16.750 0.775 -27.961 1.00 69.88 142 LYS A N 1
ATOM 1184 C CA . LYS A 1 142 ? 15.451 1.472 -27.957 1.00 69.88 142 LYS A CA 1
ATOM 1185 C C . LYS A 1 142 ? 15.636 2.877 -28.550 1.00 69.88 142 LYS A C 1
ATOM 1187 O O . LYS A 1 142 ? 16.466 3.635 -28.066 1.00 69.88 142 LYS A O 1
ATOM 1192 N N . GLY A 1 143 ? 14.863 3.221 -29.584 1.00 65.88 143 GLY A N 1
ATOM 1193 C CA . GLY A 1 143 ? 14.753 4.594 -30.103 1.00 65.88 143 GLY A CA 1
ATOM 1194 C C . GLY A 1 143 ? 15.517 4.931 -31.392 1.00 65.88 143 GLY A C 1
ATOM 1195 O O . GLY A 1 143 ? 15.342 6.032 -31.905 1.00 65.88 143 GLY A O 1
ATOM 1196 N N . SER A 1 144 ? 16.314 4.024 -31.966 1.00 58.12 144 SER A N 1
ATOM 1197 C CA . SER A 1 144 ? 16.939 4.245 -33.281 1.00 58.12 144 SER A CA 1
ATOM 1198 C C . SER A 1 144 ? 16.153 3.530 -34.376 1.00 58.12 144 SER A C 1
ATOM 1200 O O . SER A 1 144 ? 16.195 2.310 -34.449 1.00 58.12 144 SER A O 1
ATOM 1202 N N . SER A 1 145 ? 15.469 4.271 -35.246 1.00 57.72 145 SER A N 1
ATOM 1203 C CA . SER A 1 145 ? 14.686 3.700 -36.352 1.00 57.72 145 SER A CA 1
ATOM 1204 C C . SER A 1 145 ? 15.508 3.357 -37.604 1.00 57.72 145 SER A C 1
ATOM 1206 O O . SER A 1 145 ? 14.958 2.776 -38.530 1.00 57.72 145 SER A O 1
ATOM 1208 N N . TYR A 1 146 ? 16.799 3.723 -37.669 1.00 57.53 146 TYR A N 1
ATOM 1209 C CA . TYR A 1 146 ? 17.580 3.629 -38.918 1.00 57.53 146 TYR A CA 1
ATOM 1210 C C . TYR A 1 146 ? 18.969 2.974 -38.791 1.00 57.53 146 TYR A C 1
ATOM 1212 O O . TYR A 1 146 ? 19.423 2.344 -39.744 1.00 57.53 146 TYR A O 1
ATOM 1220 N N . GLU A 1 147 ? 19.641 3.054 -37.635 1.00 65.81 147 GLU A N 1
ATOM 1221 C CA . GLU A 1 147 ? 20.933 2.383 -37.407 1.00 65.81 147 GLU A CA 1
ATOM 1222 C C . GLU A 1 147 ? 20.794 1.268 -36.367 1.00 65.81 147 GLU A C 1
ATOM 1224 O O . GLU A 1 147 ? 20.829 1.499 -35.158 1.00 65.81 147 GLU A O 1
ATOM 1229 N N . SER A 1 148 ? 20.654 0.033 -36.844 1.00 67.75 148 SER A N 1
ATOM 1230 C CA . SER A 1 148 ? 20.590 -1.165 -36.010 1.00 67.75 148 SER A CA 1
ATOM 1231 C C . SER A 1 148 ? 21.989 -1.563 -35.523 1.00 67.75 148 SER A C 1
ATOM 1233 O O . SER A 1 148 ? 22.619 -2.477 -36.058 1.00 67.75 148 SER A O 1
ATOM 1235 N N . SER A 1 149 ? 22.513 -0.860 -34.517 1.00 86.44 149 SER A N 1
ATOM 1236 C CA . SER A 1 149 ? 23.588 -1.423 -33.691 1.00 86.44 149 SER A CA 1
ATOM 1237 C C . SER A 1 149 ? 22.987 -2.488 -32.775 1.00 86.44 149 SER A C 1
ATOM 1239 O O . SER A 1 149 ? 22.079 -2.182 -32.000 1.00 86.44 149 SER A O 1
ATOM 1241 N N . LEU A 1 150 ? 23.497 -3.717 -32.841 1.00 89.44 150 LEU A N 1
ATOM 1242 C CA . LEU A 1 150 ? 23.156 -4.771 -31.885 1.00 89.44 150 LEU A CA 1
ATOM 1243 C C . LEU A 1 150 ? 24.236 -4.851 -30.812 1.00 89.44 150 LEU A C 1
ATOM 1245 O O . LEU A 1 150 ? 25.428 -4.768 -31.111 1.00 89.44 150 LEU A O 1
ATOM 1249 N N . TYR A 1 151 ? 23.816 -5.030 -29.566 1.00 90.44 151 TYR A N 1
ATOM 1250 C CA . TYR A 1 151 ? 24.717 -5.229 -28.438 1.00 90.44 151 TYR A CA 1
ATOM 1251 C C . TYR A 1 151 ? 24.520 -6.646 -27.913 1.00 90.44 151 TYR A C 1
ATOM 1253 O O . TYR A 1 151 ? 23.414 -7.004 -27.531 1.00 90.44 151 TYR A O 1
ATOM 1261 N N . MET A 1 152 ? 25.568 -7.465 -27.907 1.00 90.31 152 MET A N 1
ATOM 1262 C CA . MET A 1 152 ? 25.484 -8.862 -27.465 1.00 90.31 152 MET A CA 1
ATOM 1263 C C . MET A 1 152 ? 26.557 -9.156 -26.419 1.00 90.31 152 MET A C 1
ATOM 1265 O O . MET A 1 152 ? 27.653 -8.592 -26.460 1.00 90.31 152 MET A O 1
ATOM 1269 N N . GLN A 1 153 ? 26.239 -10.034 -25.470 1.00 88.00 153 GLN A N 1
ATOM 1270 C CA . GLN A 1 153 ? 27.239 -10.607 -24.570 1.00 88.00 153 GLN A CA 1
ATOM 1271 C C . GLN A 1 153 ? 28.030 -11.695 -25.306 1.00 88.00 153 GLN A C 1
ATOM 1273 O O . GLN A 1 153 ? 27.562 -12.229 -26.310 1.00 88.00 153 GLN A O 1
ATOM 1278 N N . ALA A 1 154 ? 29.224 -12.033 -24.811 1.00 86.81 154 ALA A N 1
ATOM 1279 C CA . ALA A 1 154 ? 30.059 -13.090 -25.398 1.00 86.81 154 ALA A CA 1
ATOM 1280 C C . ALA A 1 154 ? 29.302 -14.416 -25.580 1.00 86.81 154 ALA A C 1
ATOM 1282 O O . ALA A 1 154 ? 29.389 -15.037 -26.629 1.00 86.81 154 ALA A O 1
ATOM 1283 N N . GLU A 1 155 ? 28.516 -14.800 -24.573 1.00 86.06 155 GLU A N 1
ATOM 1284 C CA . GLU A 1 155 ? 27.757 -16.057 -24.525 1.00 86.06 155 GLU A CA 1
ATOM 1285 C C . GLU A 1 155 ? 26.616 -16.115 -25.551 1.00 86.06 155 GLU A C 1
ATOM 1287 O O . GLU A 1 155 ? 26.196 -17.193 -25.961 1.00 86.06 155 GLU A O 1
ATOM 1292 N N . ASP A 1 156 ? 26.116 -14.950 -25.966 1.00 88.19 156 ASP A N 1
ATOM 1293 C CA . ASP A 1 156 ? 25.040 -14.820 -26.947 1.00 88.19 156 ASP A CA 1
ATOM 1294 C C . ASP A 1 156 ? 25.567 -14.758 -28.391 1.00 88.19 156 ASP A C 1
ATOM 1296 O O . ASP A 1 156 ? 24.786 -14.823 -29.346 1.00 88.19 156 ASP A O 1
ATOM 1300 N N . LEU A 1 157 ? 26.879 -14.580 -28.568 1.00 91.00 157 LEU A N 1
ATOM 1301 C CA . LEU A 1 157 ? 27.490 -14.438 -29.877 1.00 91.00 157 LEU A CA 1
ATOM 1302 C C . LEU A 1 157 ? 27.826 -15.819 -30.451 1.00 91.00 157 LEU A C 1
ATOM 1304 O O . LEU A 1 157 ? 28.649 -16.550 -29.918 1.00 91.00 157 LEU A O 1
ATOM 1308 N N . ILE A 1 158 ? 27.225 -16.153 -31.594 1.00 92.12 158 ILE A N 1
ATOM 1309 C CA . ILE A 1 158 ? 27.449 -17.438 -32.292 1.00 92.12 158 ILE A CA 1
ATOM 1310 C C . ILE A 1 158 ? 28.845 -17.487 -32.962 1.00 92.12 158 ILE A C 1
ATOM 1312 O O . ILE A 1 158 ? 29.332 -18.536 -33.392 1.00 92.12 158 ILE A O 1
ATOM 1316 N N . LEU A 1 159 ? 29.513 -16.337 -33.069 1.00 90.81 159 LEU A N 1
ATOM 1317 C CA . LEU A 1 159 ? 30.820 -16.184 -33.700 1.00 90.81 159 LEU A CA 1
ATOM 1318 C C . LEU A 1 159 ? 31.951 -16.451 -32.704 1.00 90.81 159 LEU A C 1
ATOM 1320 O O . LEU A 1 159 ? 31.949 -15.922 -31.595 1.00 90.81 159 LEU A O 1
ATOM 1324 N N . ASP A 1 160 ? 32.960 -17.202 -33.146 1.00 90.56 160 ASP A N 1
ATOM 1325 C CA . ASP A 1 160 ? 34.145 -17.529 -32.349 1.00 90.56 160 ASP A CA 1
ATOM 1326 C C . ASP A 1 160 ? 35.052 -16.284 -32.199 1.00 90.56 160 ASP A C 1
ATOM 1328 O O . ASP A 1 160 ? 35.995 -16.074 -32.962 1.00 90.56 160 ASP A O 1
ATOM 1332 N N . VAL A 1 161 ? 34.736 -15.401 -31.244 1.00 89.00 161 VAL A N 1
ATOM 1333 C CA . VAL A 1 161 ? 35.449 -14.119 -31.035 1.00 89.00 161 VAL A CA 1
ATOM 1334 C C . VAL A 1 161 ? 36.527 -14.153 -29.958 1.00 89.00 161 VAL A C 1
ATOM 1336 O O . VAL A 1 161 ? 37.336 -13.222 -29.879 1.00 89.00 161 VAL A O 1
ATOM 1339 N N . ASP A 1 162 ? 36.546 -15.191 -29.127 1.00 84.81 162 ASP A N 1
ATOM 1340 C CA . ASP A 1 162 ? 37.437 -15.270 -27.965 1.00 84.81 162 ASP A CA 1
ATOM 1341 C C . ASP A 1 162 ? 38.905 -15.477 -28.357 1.00 84.81 162 ASP A C 1
ATOM 1343 O O . ASP A 1 162 ? 39.806 -15.021 -27.654 1.00 84.81 162 ASP A O 1
ATOM 1347 N N . GLU A 1 163 ? 39.158 -16.089 -29.516 1.00 86.31 163 GLU A N 1
ATOM 1348 C CA . GLU A 1 163 ? 40.509 -16.326 -30.039 1.00 86.31 163 GLU A CA 1
ATOM 1349 C C . GLU A 1 163 ? 41.116 -15.090 -30.733 1.00 86.31 163 GLU A C 1
ATOM 1351 O O . GLU A 1 163 ? 42.288 -15.091 -31.122 1.00 86.31 163 GLU A O 1
ATOM 1356 N N . LEU A 1 164 ? 40.344 -14.009 -30.892 1.00 89.06 164 LEU A N 1
ATOM 1357 C CA . LEU A 1 164 ? 40.782 -12.819 -31.617 1.00 89.06 164 LEU A CA 1
ATOM 1358 C C . LEU A 1 164 ? 41.636 -11.895 -30.750 1.00 89.06 164 LEU A C 1
ATOM 1360 O O . LEU A 1 164 ? 41.355 -11.626 -29.581 1.00 89.06 164 LEU A O 1
ATOM 1364 N N . ASN A 1 165 ? 42.677 -11.323 -31.356 1.00 89.25 165 ASN A N 1
ATOM 1365 C CA . ASN A 1 165 ? 43.578 -10.402 -30.671 1.00 89.25 165 ASN A CA 1
ATOM 1366 C C . ASN A 1 165 ? 42.978 -8.985 -30.619 1.00 89.25 165 ASN A C 1
ATOM 1368 O O . ASN A 1 165 ? 43.319 -8.108 -31.421 1.00 89.25 165 ASN A O 1
ATOM 1372 N N . TRP A 1 166 ? 42.049 -8.773 -29.689 1.00 86.00 166 TRP A N 1
ATOM 1373 C CA . TRP A 1 166 ? 41.360 -7.493 -29.483 1.00 86.00 166 TRP A CA 1
ATOM 1374 C C . TRP A 1 166 ? 42.268 -6.370 -28.958 1.00 86.00 166 TRP A C 1
ATOM 1376 O O . TRP A 1 166 ? 41.926 -5.198 -29.095 1.00 86.00 166 TRP A O 1
ATOM 1386 N N . ASP A 1 167 ? 43.442 -6.694 -28.414 1.00 83.94 167 ASP A N 1
ATOM 1387 C CA . ASP A 1 167 ? 44.410 -5.685 -27.961 1.00 83.94 167 ASP A CA 1
ATOM 1388 C C . ASP A 1 167 ? 45.095 -4.979 -29.139 1.00 83.94 167 ASP A C 1
ATOM 1390 O O . ASP A 1 167 ? 45.492 -3.818 -29.039 1.00 83.94 167 ASP A O 1
ATOM 1394 N N . LYS A 1 168 ? 45.216 -5.665 -30.284 1.00 84.50 168 LYS A N 1
ATOM 1395 C CA . LYS A 1 168 ? 45.837 -5.117 -31.500 1.00 84.50 168 LYS A CA 1
ATOM 1396 C C . LYS A 1 168 ? 44.853 -4.410 -32.427 1.00 84.50 168 LYS A C 1
ATOM 1398 O O . LYS A 1 168 ? 45.271 -3.549 -33.202 1.00 84.50 168 LYS A O 1
ATOM 1403 N N . LYS A 1 169 ? 43.575 -4.794 -32.412 1.00 87.81 169 LYS A N 1
ATOM 1404 C CA . LYS A 1 169 ? 42.561 -4.310 -33.361 1.00 87.81 169 LYS A CA 1
ATOM 1405 C C . LYS A 1 169 ? 41.265 -3.975 -32.627 1.00 87.81 169 LYS A C 1
ATOM 1407 O O . LYS A 1 169 ? 40.761 -4.772 -31.846 1.00 87.81 169 LYS A O 1
ATOM 1412 N N . LYS A 1 170 ? 40.702 -2.799 -32.926 1.00 84.38 170 LYS A N 1
ATOM 1413 C CA . LYS A 1 170 ? 39.459 -2.308 -32.307 1.00 84.38 170 LYS A CA 1
ATOM 1414 C C . LYS A 1 170 ? 38.210 -3.045 -32.817 1.00 84.38 170 LYS A C 1
ATOM 1416 O O . LYS A 1 170 ? 37.232 -3.148 -32.085 1.00 84.38 170 LYS A O 1
ATOM 1421 N N . TYR A 1 171 ? 38.241 -3.533 -34.056 1.00 92.56 171 TYR A N 1
ATOM 1422 C CA . TYR A 1 171 ? 37.115 -4.195 -34.712 1.00 92.56 171 TYR A CA 1
ATOM 1423 C C . TYR A 1 171 ? 37.581 -5.267 -35.703 1.00 92.56 171 TYR A C 1
ATOM 1425 O O . TYR A 1 171 ? 38.697 -5.190 -36.224 1.00 92.56 171 TYR A O 1
ATOM 1433 N N . TYR A 1 172 ? 36.696 -6.225 -35.979 1.00 95.56 172 TYR A N 1
ATOM 1434 C CA . TYR A 1 172 ? 36.859 -7.271 -36.991 1.00 95.56 172 TYR A CA 1
ATOM 1435 C C . TYR A 1 172 ? 35.649 -7.293 -37.932 1.00 95.56 172 TYR A C 1
ATOM 1437 O O . TYR A 1 172 ? 34.534 -6.972 -37.514 1.00 95.56 172 TYR A O 1
ATOM 1445 N N . TYR A 1 173 ? 35.880 -7.649 -39.195 1.00 96.25 173 TYR A N 1
ATOM 1446 C CA . TYR A 1 173 ? 34.845 -7.831 -40.210 1.00 96.25 173 TYR A CA 1
ATOM 1447 C C . TYR A 1 173 ? 34.542 -9.312 -40.369 1.00 96.25 173 TYR A C 1
ATOM 1449 O O . TYR A 1 173 ? 35.454 -10.104 -40.580 1.00 96.25 173 TYR A O 1
ATOM 1457 N N . PHE A 1 174 ? 33.268 -9.667 -40.320 1.00 95.88 174 PHE A N 1
ATOM 1458 C CA . PHE A 1 174 ? 32.786 -11.023 -40.520 1.00 95.88 174 PHE A CA 1
ATOM 1459 C C . PHE A 1 174 ? 31.959 -11.074 -41.794 1.00 95.88 174 PHE A C 1
ATOM 1461 O O . PHE A 1 174 ? 31.026 -10.283 -41.954 1.00 95.88 174 PHE A O 1
ATOM 1468 N N . ILE A 1 175 ? 32.303 -12.002 -42.683 1.00 95.56 175 ILE A N 1
ATOM 1469 C CA . ILE A 1 175 ? 31.564 -12.249 -43.922 1.00 95.56 175 ILE A CA 1
ATOM 1470 C C . ILE A 1 175 ? 31.229 -13.725 -44.056 1.00 95.56 175 ILE A C 1
ATOM 1472 O O . ILE A 1 175 ? 32.036 -14.587 -43.690 1.00 95.56 175 ILE A O 1
ATOM 1476 N N . ALA A 1 176 ? 30.051 -14.005 -44.602 1.00 94.50 176 ALA A N 1
ATOM 1477 C CA . ALA A 1 176 ? 29.708 -15.344 -45.040 1.00 94.50 176 ALA A CA 1
ATOM 1478 C C . ALA A 1 176 ? 30.514 -15.681 -46.304 1.00 94.50 176 ALA A C 1
ATOM 1480 O O . ALA A 1 176 ? 30.775 -14.820 -47.145 1.00 94.50 176 ALA A O 1
ATOM 1481 N N . ASN A 1 177 ? 30.962 -16.928 -46.432 1.00 92.25 177 ASN A N 1
ATOM 1482 C CA . ASN A 1 177 ? 31.810 -17.350 -47.551 1.00 92.25 177 ASN A CA 1
ATOM 1483 C C . ASN A 1 177 ? 31.124 -17.265 -48.931 1.00 92.25 177 ASN A C 1
ATOM 1485 O O . ASN A 1 177 ? 31.810 -17.267 -49.956 1.00 92.25 177 ASN A O 1
ATOM 1489 N N . ASP A 1 178 ? 29.798 -17.168 -48.950 1.00 89.00 178 ASP A N 1
ATOM 1490 C CA . ASP A 1 178 ? 28.934 -17.060 -50.120 1.00 89.00 178 ASP A CA 1
ATOM 1491 C C . ASP A 1 178 ? 28.428 -15.629 -50.385 1.00 89.00 178 ASP A C 1
ATOM 1493 O O . ASP A 1 178 ? 27.909 -15.369 -51.471 1.00 89.00 178 ASP A O 1
ATOM 1497 N N . ASN A 1 179 ? 28.639 -14.682 -49.462 1.00 91.31 179 ASN A N 1
ATOM 1498 C CA . ASN A 1 179 ? 28.169 -13.302 -49.583 1.00 91.31 179 ASN A CA 1
ATOM 1499 C C . ASN A 1 179 ? 29.266 -12.284 -49.225 1.00 91.31 179 ASN A C 1
ATOM 1501 O O . ASN A 1 179 ? 29.546 -12.013 -48.060 1.00 91.31 179 ASN A O 1
ATOM 1505 N N . TYR A 1 180 ? 29.866 -11.683 -50.257 1.00 92.94 180 TYR A N 1
ATOM 1506 C CA . TYR A 1 180 ? 30.870 -10.616 -50.119 1.00 92.94 180 TYR A CA 1
ATOM 1507 C C . TYR A 1 180 ? 30.279 -9.201 -50.224 1.00 92.94 180 TYR A C 1
ATOM 1509 O O . TYR A 1 180 ? 31.017 -8.228 -50.077 1.00 92.94 180 TYR A O 1
ATOM 1517 N N . GLN A 1 181 ? 28.979 -9.062 -50.504 1.00 94.19 181 GLN A N 1
ATOM 1518 C CA . GLN A 1 181 ? 28.338 -7.748 -50.630 1.00 94.19 181 GLN A CA 1
ATOM 1519 C C . GLN A 1 181 ? 28.079 -7.127 -49.259 1.00 94.19 181 GLN A C 1
ATOM 1521 O O . GLN A 1 181 ? 28.222 -5.917 -49.081 1.00 94.19 181 GLN A O 1
ATOM 1526 N N . GLN A 1 182 ? 27.729 -7.956 -48.279 1.00 93.75 182 GLN A N 1
ATOM 1527 C CA . GLN A 1 182 ? 27.348 -7.525 -46.942 1.00 93.75 182 GLN A CA 1
ATOM 1528 C C . GLN A 1 182 ? 28.078 -8.340 -45.876 1.00 93.75 182 GLN A C 1
ATOM 1530 O O . GLN A 1 182 ? 28.511 -9.467 -46.104 1.00 93.75 182 GLN A O 1
ATOM 1535 N N . GLY A 1 183 ? 28.224 -7.761 -44.692 1.00 95.31 183 GLY A N 1
ATOM 1536 C CA . GLY A 1 183 ? 28.800 -8.443 -43.545 1.00 95.31 183 GLY A CA 1
ATOM 1537 C C . GLY A 1 183 ? 28.538 -7.700 -42.249 1.00 95.31 183 GLY A C 1
ATOM 1538 O O . GLY A 1 183 ? 27.748 -6.753 -42.191 1.00 95.31 183 GLY A O 1
ATOM 1539 N N . LEU A 1 184 ? 29.241 -8.116 -41.203 1.00 95.75 184 LEU A N 1
ATOM 1540 C CA . LEU A 1 184 ? 29.155 -7.512 -39.880 1.00 95.75 184 LEU A CA 1
ATOM 1541 C C . LEU A 1 184 ? 30.504 -6.928 -39.473 1.00 95.75 184 LEU A C 1
ATOM 1543 O O . LEU A 1 184 ? 31.546 -7.549 -39.662 1.00 95.75 184 LEU A O 1
ATOM 1547 N N . ILE A 1 185 ? 30.486 -5.748 -38.862 1.00 95.75 185 ILE A N 1
ATOM 1548 C CA . ILE A 1 185 ? 31.622 -5.204 -38.123 1.00 95.75 185 ILE A CA 1
ATOM 1549 C C . ILE A 1 185 ? 31.356 -5.380 -36.630 1.00 95.75 185 ILE A C 1
ATOM 1551 O O . ILE A 1 185 ? 30.385 -4.848 -36.091 1.00 95.75 185 ILE A O 1
ATOM 1555 N N . ILE A 1 186 ? 32.235 -6.121 -35.959 1.00 94.56 186 ILE A N 1
ATOM 1556 C CA . ILE A 1 186 ? 32.124 -6.405 -34.528 1.00 94.56 186 ILE A CA 1
ATOM 1557 C C . ILE A 1 186 ? 33.208 -5.644 -33.783 1.00 94.56 186 ILE A C 1
ATOM 1559 O O . ILE A 1 186 ? 34.394 -5.756 -34.092 1.00 94.56 186 ILE A O 1
ATOM 1563 N N . THR A 1 187 ? 32.788 -4.863 -32.793 1.00 93.12 187 THR A N 1
ATOM 1564 C CA . THR A 1 187 ? 33.648 -4.049 -31.931 1.00 93.12 187 THR A CA 1
ATOM 1565 C C . THR A 1 187 ? 33.510 -4.531 -30.494 1.00 93.12 187 THR A C 1
ATOM 1567 O O . THR A 1 187 ? 32.404 -4.558 -29.957 1.00 93.12 187 THR A O 1
ATOM 1570 N N . LYS A 1 188 ? 34.626 -4.884 -29.851 1.00 91.50 188 LYS A N 1
ATOM 1571 C CA . LYS A 1 188 ? 34.632 -5.274 -28.437 1.00 91.50 188 LYS A CA 1
ATOM 1572 C C . LYS A 1 188 ? 34.687 -4.039 -27.543 1.00 91.50 188 LYS A C 1
ATOM 1574 O O . LYS A 1 188 ? 35.632 -3.250 -27.599 1.00 91.50 188 LYS A O 1
ATOM 1579 N N . ILE A 1 189 ? 33.690 -3.887 -26.682 1.00 86.62 189 ILE A N 1
ATOM 1580 C CA . ILE A 1 189 ? 33.597 -2.799 -25.711 1.00 86.62 189 ILE A CA 1
ATOM 1581 C C . ILE A 1 189 ? 34.254 -3.274 -24.409 1.00 86.62 189 ILE A C 1
ATOM 1583 O O . ILE A 1 189 ? 33.607 -3.796 -23.506 1.00 86.62 189 ILE A O 1
ATOM 1587 N N . ASN A 1 190 ? 35.580 -3.120 -24.329 1.00 70.81 190 ASN A N 1
ATOM 1588 C CA . ASN A 1 190 ? 36.389 -3.577 -23.186 1.00 70.81 190 ASN A CA 1
ATOM 1589 C C . ASN A 1 190 ? 36.314 -2.661 -21.952 1.00 70.81 190 ASN A C 1
ATOM 1591 O O . ASN A 1 190 ? 36.651 -3.086 -20.851 1.00 70.81 190 ASN A O 1
ATOM 1595 N N . LYS A 1 191 ? 35.926 -1.392 -22.123 1.00 65.81 191 LYS A N 1
ATOM 1596 C CA . LYS A 1 191 ? 35.880 -0.398 -21.042 1.00 65.81 191 LYS A CA 1
ATOM 1597 C C . LYS A 1 191 ? 34.491 0.191 -20.929 1.00 65.81 191 LYS A C 1
ATOM 1599 O O . LYS A 1 191 ? 34.203 1.257 -21.463 1.00 65.81 191 LYS A O 1
ATOM 1604 N N . LEU A 1 192 ? 33.637 -0.493 -20.186 1.00 64.81 192 LEU A N 1
ATOM 1605 C CA . LEU A 1 192 ? 32.465 0.157 -19.634 1.00 64.81 192 LEU A CA 1
ATOM 1606 C C . LEU A 1 192 ? 32.930 0.865 -18.363 1.00 64.81 192 LEU A C 1
ATOM 1608 O O . LEU A 1 192 ? 33.213 0.167 -17.392 1.00 64.81 192 LEU A O 1
ATOM 1612 N N . GLN A 1 193 ? 33.006 2.202 -18.367 1.00 59.91 193 GLN A N 1
ATOM 1613 C CA . GLN A 1 193 ? 33.448 2.995 -17.206 1.00 59.91 193 GLN A CA 1
ATOM 1614 C C . GLN A 1 193 ? 32.899 2.415 -15.893 1.00 59.91 193 GLN A C 1
ATOM 1616 O O . GLN A 1 193 ? 31.702 2.087 -15.805 1.00 59.91 193 GLN A O 1
ATOM 1621 N N . THR A 1 194 ? 33.776 2.231 -14.904 1.00 62.44 194 THR A N 1
ATOM 1622 C CA . THR A 1 194 ? 33.360 1.775 -13.570 1.00 62.44 194 THR A CA 1
ATOM 1623 C C . THR A 1 194 ? 32.469 2.832 -12.914 1.00 62.44 194 THR A C 1
ATOM 1625 O O . THR A 1 194 ? 32.433 3.989 -13.341 1.00 62.44 194 THR A O 1
ATOM 1628 N N . PHE A 1 195 ? 31.718 2.453 -11.875 1.00 56.84 195 PHE A N 1
ATOM 1629 C CA . PHE A 1 195 ? 30.912 3.424 -11.127 1.00 56.84 195 PHE A CA 1
ATOM 1630 C C . PHE A 1 195 ? 31.783 4.558 -10.564 1.00 56.84 195 PHE A C 1
ATOM 1632 O O . PHE A 1 195 ? 31.398 5.715 -10.658 1.00 56.84 195 PHE A O 1
ATOM 1639 N N . GLU A 1 196 ? 32.980 4.247 -10.059 1.00 59.00 196 GLU A N 1
ATOM 1640 C CA . GLU A 1 196 ? 33.936 5.236 -9.538 1.00 59.00 196 GLU A CA 1
ATOM 1641 C C . GLU A 1 196 ? 34.477 6.167 -10.634 1.00 59.00 196 GLU A C 1
ATOM 1643 O O . GLU A 1 196 ? 34.590 7.374 -10.418 1.00 59.00 196 GLU A O 1
ATOM 1648 N N . GLU A 1 197 ? 34.760 5.647 -11.833 1.00 61.38 197 GLU A N 1
ATOM 1649 C CA . GLU A 1 197 ? 35.174 6.454 -12.991 1.00 61.38 197 GLU A CA 1
ATOM 1650 C C . GLU A 1 197 ? 34.045 7.374 -13.482 1.00 61.38 197 GLU A C 1
ATOM 1652 O O . GLU A 1 197 ? 34.281 8.550 -13.754 1.00 61.38 197 GLU A O 1
ATOM 1657 N N . LYS A 1 198 ? 32.799 6.883 -13.533 1.00 63.59 198 LYS A N 1
ATOM 1658 C CA . LYS A 1 198 ? 31.630 7.727 -13.826 1.00 63.59 198 LYS A CA 1
ATOM 1659 C C . LYS A 1 198 ? 31.415 8.787 -12.746 1.00 63.59 198 LYS A C 1
ATOM 1661 O O . LYS A 1 198 ? 31.263 9.961 -13.081 1.00 63.59 198 LYS A O 1
ATOM 1666 N N . TRP A 1 199 ? 31.466 8.388 -11.474 1.00 65.06 199 TRP A N 1
ATOM 1667 C CA . TRP A 1 199 ? 31.304 9.266 -10.313 1.00 65.06 199 TRP A CA 1
ATOM 1668 C C . TRP A 1 199 ? 32.319 10.408 -10.329 1.00 65.06 199 TRP A C 1
ATOM 1670 O O . TRP A 1 199 ? 31.960 11.570 -10.166 1.00 65.06 199 TRP A O 1
ATOM 1680 N N . SER A 1 200 ? 33.587 10.085 -10.580 1.00 71.62 200 SER A N 1
ATOM 1681 C CA . SER A 1 200 ? 34.664 11.073 -10.656 1.00 71.62 200 SER A CA 1
ATOM 1682 C C . SER A 1 200 ? 34.607 11.948 -11.912 1.00 71.62 200 SER A C 1
ATOM 1684 O O . SER A 1 200 ? 35.068 13.086 -11.868 1.00 71.62 200 SER A O 1
ATOM 1686 N N . SER A 1 201 ? 34.012 11.469 -13.011 1.00 70.81 201 SER A N 1
ATOM 1687 C CA . SER A 1 201 ? 33.886 12.237 -14.259 1.00 70.81 201 SER A CA 1
ATOM 1688 C C . SER A 1 201 ? 32.783 13.304 -14.253 1.00 70.81 201 SER A C 1
ATOM 1690 O O . SER A 1 201 ? 32.759 14.144 -15.149 1.00 70.81 201 SER A O 1
ATOM 1692 N N . GLY A 1 202 ? 31.844 13.270 -13.299 1.00 71.31 202 GLY A N 1
ATOM 1693 C CA . GLY A 1 202 ? 30.690 14.183 -13.251 1.00 71.31 202 GLY A CA 1
ATOM 1694 C C . GLY A 1 202 ? 29.633 13.952 -14.345 1.00 71.31 202 GLY A C 1
ATOM 1695 O O . GLY A 1 202 ? 28.539 14.507 -14.263 1.00 71.31 202 GLY A O 1
ATOM 1696 N N . ASN A 1 203 ? 29.909 13.088 -15.326 1.00 56.81 203 ASN A N 1
ATOM 1697 C CA . ASN A 1 203 ? 28.987 12.705 -16.393 1.00 56.81 203 ASN A CA 1
ATOM 1698 C C . ASN A 1 203 ? 28.204 11.452 -15.991 1.00 56.81 203 ASN A C 1
ATOM 1700 O O . ASN A 1 203 ? 28.406 10.359 -16.518 1.00 56.81 203 ASN A O 1
ATOM 1704 N N . PHE A 1 204 ? 27.293 11.614 -15.033 1.00 54.97 204 PHE A N 1
ATOM 1705 C CA . PHE A 1 204 ? 26.448 10.514 -14.559 1.00 54.97 204 PHE A CA 1
ATOM 1706 C C . PHE A 1 204 ? 25.513 9.955 -15.648 1.00 54.97 204 PHE A C 1
ATOM 1708 O O . PHE A 1 204 ? 25.170 8.775 -15.615 1.00 54.97 204 PHE A O 1
ATOM 1715 N N . LEU A 1 205 ? 25.145 10.792 -16.627 1.00 47.06 205 LEU A N 1
ATOM 1716 C CA . LEU A 1 205 ? 24.038 10.551 -17.559 1.00 47.06 205 LEU A CA 1
ATOM 1717 C C . LEU A 1 205 ? 24.453 10.305 -19.019 1.00 47.06 205 LEU A C 1
ATOM 1719 O O . LEU A 1 205 ? 23.582 10.097 -19.856 1.00 47.06 205 LEU A O 1
ATOM 1723 N N . SER A 1 206 ? 25.747 10.309 -19.359 1.00 47.47 206 SER A N 1
ATOM 1724 C CA . SER A 1 206 ? 26.182 10.048 -20.738 1.00 47.47 206 SER A CA 1
ATOM 1725 C C . SER A 1 206 ? 27.258 8.970 -20.803 1.00 47.47 206 SER A C 1
ATOM 1727 O O . SER A 1 206 ? 28.448 9.203 -20.596 1.00 47.47 206 SER A O 1
ATOM 1729 N N . THR A 1 207 ? 26.857 7.748 -21.147 1.00 50.69 207 THR A N 1
ATOM 1730 C CA . THR A 1 207 ? 27.775 6.888 -21.890 1.00 50.69 207 THR A CA 1
ATOM 1731 C C . THR A 1 207 ? 27.734 7.375 -23.332 1.00 50.69 207 THR A C 1
ATOM 1733 O O . THR A 1 207 ? 26.668 7.418 -23.932 1.00 50.69 207 THR A O 1
ATOM 1736 N N . ASN A 1 208 ? 28.879 7.739 -23.918 1.00 56.38 208 ASN A N 1
ATOM 1737 C CA . ASN A 1 208 ? 28.941 8.069 -25.353 1.00 56.38 208 ASN A CA 1
ATOM 1738 C C . ASN A 1 208 ? 28.448 6.908 -26.249 1.00 56.38 208 ASN A C 1
ATOM 1740 O O . ASN A 1 208 ? 28.226 7.098 -27.441 1.00 56.38 208 ASN A O 1
ATOM 1744 N N . GLU A 1 209 ? 28.276 5.710 -25.681 1.00 62.34 209 GLU A N 1
ATOM 1745 C CA . GLU A 1 209 ? 27.609 4.569 -26.298 1.00 62.34 209 GLU A CA 1
ATOM 1746 C C . GLU A 1 209 ? 26.381 4.176 -25.456 1.00 62.34 209 GLU A C 1
ATOM 1748 O O . GLU A 1 209 ? 26.513 3.750 -24.309 1.00 62.34 209 GLU A O 1
ATOM 1753 N N . GLU A 1 210 ? 25.178 4.340 -26.010 1.00 67.38 210 GLU A N 1
ATOM 1754 C CA . GLU A 1 210 ? 23.907 3.926 -25.397 1.00 67.38 210 GLU A CA 1
ATOM 1755 C C . GLU A 1 210 ? 23.711 2.410 -25.547 1.00 67.38 210 GLU A C 1
ATOM 1757 O O . GLU A 1 210 ? 23.076 1.926 -26.485 1.00 67.38 210 GLU A O 1
ATOM 1762 N N . ILE A 1 211 ? 24.315 1.646 -24.640 1.00 74.88 211 ILE A N 1
ATOM 1763 C CA . ILE A 1 211 ? 24.118 0.195 -24.550 1.00 74.88 211 ILE A CA 1
ATOM 1764 C C . ILE A 1 211 ? 22.776 -0.066 -23.848 1.00 74.88 211 ILE A C 1
ATOM 1766 O O . ILE A 1 211 ? 22.537 0.545 -22.804 1.00 74.88 211 ILE A O 1
ATOM 1770 N N . PRO A 1 212 ? 21.919 -0.975 -24.355 1.00 74.00 212 PRO A N 1
ATOM 1771 C CA . PRO A 1 212 ? 20.661 -1.322 -23.701 1.00 74.00 212 PRO A CA 1
ATOM 1772 C C . PRO A 1 212 ? 20.851 -1.717 -22.229 1.00 74.00 212 PRO A C 1
ATOM 1774 O O . PRO A 1 212 ? 21.674 -2.577 -21.903 1.00 74.00 212 PRO A O 1
ATOM 1777 N N . GLU A 1 213 ? 20.065 -1.115 -21.333 1.00 69.69 213 GLU A N 1
ATOM 1778 C CA . GLU A 1 213 ? 20.169 -1.348 -19.884 1.00 69.69 213 GLU A CA 1
ATOM 1779 C C . GLU A 1 213 ? 19.938 -2.807 -19.493 1.00 69.69 213 GLU A C 1
ATOM 1781 O O . GLU A 1 213 ? 20.571 -3.295 -18.564 1.00 69.69 213 GLU A O 1
ATOM 1786 N N . GLU A 1 214 ? 19.094 -3.527 -20.232 1.00 70.19 214 GLU A N 1
ATOM 1787 C CA . GLU A 1 214 ? 18.806 -4.948 -20.003 1.00 70.19 214 GLU A CA 1
ATOM 1788 C C . GLU A 1 214 ? 20.064 -5.825 -20.151 1.00 70.19 214 GLU A C 1
ATOM 1790 O O . GLU A 1 214 ? 20.183 -6.860 -19.495 1.00 70.19 214 GLU A O 1
ATOM 1795 N N . ILE A 1 215 ? 21.030 -5.386 -20.966 1.00 71.25 215 ILE A N 1
ATOM 1796 C CA . ILE A 1 215 ? 22.316 -6.066 -21.177 1.00 71.25 215 ILE A CA 1
ATOM 1797 C C . ILE A 1 215 ? 23.322 -5.671 -20.092 1.00 71.25 215 ILE A C 1
ATOM 1799 O O . ILE A 1 215 ? 24.101 -6.512 -19.640 1.00 71.25 215 ILE A O 1
ATOM 1803 N N . LEU A 1 216 ? 23.315 -4.399 -19.675 1.00 71.62 216 LEU A N 1
ATOM 1804 C CA . LEU A 1 216 ? 24.199 -3.877 -18.626 1.00 71.62 216 LEU A CA 1
ATOM 1805 C C . LEU A 1 216 ? 23.801 -4.360 -17.224 1.00 71.62 216 LEU A C 1
ATOM 1807 O O . LEU A 1 216 ? 24.667 -4.582 -16.376 1.00 71.62 216 LEU A O 1
ATOM 1811 N N . TYR A 1 217 ? 22.500 -4.518 -16.992 1.00 71.12 217 TYR A N 1
ATOM 1812 C CA . TYR A 1 217 ? 21.891 -4.819 -15.704 1.00 71.12 217 TYR A CA 1
ATOM 1813 C C . TYR A 1 217 ? 20.871 -5.954 -15.867 1.00 71.12 217 TYR A C 1
ATOM 1815 O O . TYR A 1 217 ? 19.666 -5.734 -15.751 1.00 71.12 217 TYR A O 1
ATOM 1823 N N . PRO A 1 218 ? 21.316 -7.205 -16.083 1.00 62.00 218 PRO A N 1
ATOM 1824 C CA . PRO A 1 218 ? 20.406 -8.339 -16.291 1.00 62.00 218 PRO A CA 1
ATOM 1825 C C . PRO A 1 218 ? 19.459 -8.582 -15.098 1.00 62.00 218 PRO A C 1
ATOM 1827 O O . PRO A 1 218 ? 18.394 -9.189 -15.240 1.00 62.00 218 PRO A O 1
ATOM 1830 N N . TYR A 1 219 ? 19.815 -8.066 -13.917 1.00 60.75 219 TYR A N 1
ATOM 1831 C CA . TYR A 1 219 ? 19.005 -8.117 -12.701 1.00 60.75 219 TYR A CA 1
ATOM 1832 C C . TYR A 1 219 ? 18.014 -6.950 -12.540 1.00 60.75 219 TYR A C 1
ATOM 1834 O O . TYR A 1 219 ? 17.219 -6.982 -11.603 1.00 60.75 219 TYR A O 1
ATOM 1842 N N . SER A 1 220 ? 17.995 -5.952 -13.437 1.00 58.59 220 SER A N 1
ATOM 1843 C CA . SER A 1 220 ? 16.986 -4.876 -13.410 1.00 58.59 220 SER A CA 1
ATOM 1844 C C . SER A 1 220 ? 15.630 -5.311 -13.981 1.00 58.59 220 SER A C 1
ATOM 1846 O O . SER A 1 220 ? 14.633 -4.610 -13.803 1.00 58.59 220 SER A O 1
ATOM 1848 N N . SER A 1 221 ? 15.563 -6.481 -14.637 1.00 61.47 221 SER A N 1
ATOM 1849 C CA . SER A 1 221 ? 14.324 -6.961 -15.256 1.00 61.47 221 SER A CA 1
ATOM 1850 C C . SER A 1 221 ? 13.164 -7.016 -14.250 1.00 61.47 221 SER A C 1
ATOM 1852 O O . SER A 1 221 ? 13.337 -7.377 -13.081 1.00 61.47 221 SER A O 1
ATOM 1854 N N . SER A 1 222 ? 11.950 -6.714 -14.724 1.00 57.44 222 SER A N 1
ATOM 1855 C CA . SER A 1 222 ? 10.702 -6.660 -13.937 1.00 57.44 222 SER A CA 1
ATOM 1856 C C . SER A 1 222 ? 10.438 -7.894 -13.058 1.00 57.44 222 SER A C 1
ATOM 1858 O O . SER A 1 222 ? 9.709 -7.818 -12.072 1.00 57.44 222 SER A O 1
ATOM 1860 N N . LYS A 1 223 ? 11.069 -9.033 -13.361 1.00 58.03 223 LYS A N 1
ATOM 1861 C CA . LYS A 1 223 ? 10.976 -10.282 -12.593 1.00 58.03 223 LYS A CA 1
ATOM 1862 C C . LYS A 1 223 ? 11.624 -10.188 -11.205 1.00 58.03 223 LYS A C 1
ATOM 1864 O O . LYS A 1 223 ? 11.172 -10.867 -10.284 1.00 58.03 223 LYS A O 1
ATOM 1869 N N . TYR A 1 224 ? 12.632 -9.333 -11.023 1.00 59.44 224 TYR A N 1
ATOM 1870 C CA . TYR A 1 224 ? 13.352 -9.187 -9.753 1.00 59.44 224 TYR A CA 1
ATOM 1871 C C . TYR A 1 224 ? 12.705 -8.178 -8.787 1.00 59.44 224 TYR A C 1
ATOM 1873 O O . TYR A 1 224 ? 12.997 -8.204 -7.593 1.00 59.44 224 TYR A O 1
ATOM 1881 N N . TRP A 1 225 ? 11.720 -7.394 -9.243 1.00 60.25 225 TRP A N 1
ATOM 1882 C CA . TRP A 1 225 ? 10.907 -6.498 -8.401 1.00 60.25 225 TRP A CA 1
ATOM 1883 C C . TRP A 1 225 ? 10.070 -7.215 -7.333 1.00 60.25 225 TRP A C 1
ATOM 1885 O O . TRP A 1 225 ? 9.641 -6.606 -6.351 1.00 60.25 225 TRP A O 1
ATOM 1895 N N . LEU A 1 226 ? 9.853 -8.524 -7.483 1.00 54.91 226 LEU A N 1
ATOM 1896 C CA . LEU A 1 226 ? 9.190 -9.333 -6.462 1.00 54.91 226 LEU A CA 1
ATOM 1897 C C . LEU A 1 226 ? 10.095 -9.603 -5.252 1.00 54.91 226 LEU A C 1
ATOM 1899 O O . LEU A 1 226 ? 9.579 -9.902 -4.177 1.00 54.91 226 LEU A O 1
ATOM 1903 N N . ILE A 1 227 ? 11.421 -9.472 -5.380 1.00 59.62 227 ILE A N 1
ATOM 1904 C CA . ILE A 1 227 ? 12.370 -9.740 -4.290 1.00 59.62 227 ILE A CA 1
ATOM 1905 C C . ILE A 1 227 ? 12.114 -8.827 -3.076 1.00 59.62 227 ILE A C 1
ATOM 1907 O O . ILE A 1 227 ? 11.978 -9.367 -1.978 1.00 59.62 227 ILE A O 1
ATOM 1911 N N . PRO A 1 228 ? 11.945 -7.495 -3.214 1.00 60.50 228 PRO A N 1
ATOM 1912 C CA . PRO A 1 228 ? 11.518 -6.631 -2.112 1.00 60.50 228 PRO A CA 1
ATOM 1913 C C . PRO A 1 228 ? 10.219 -7.085 -1.435 1.00 60.50 228 PRO A C 1
ATOM 1915 O O . PRO A 1 228 ? 10.138 -7.071 -0.209 1.00 60.50 228 PRO A O 1
ATOM 1918 N N . ILE A 1 229 ? 9.222 -7.539 -2.206 1.00 56.38 229 ILE A N 1
ATOM 1919 C CA . ILE A 1 229 ? 7.945 -8.047 -1.676 1.00 56.38 229 ILE A CA 1
ATOM 1920 C C . ILE A 1 229 ? 8.174 -9.343 -0.887 1.00 56.38 229 ILE A C 1
ATOM 1922 O O . ILE A 1 229 ? 7.689 -9.468 0.239 1.00 56.38 229 ILE A O 1
ATOM 1926 N N . PHE A 1 230 ? 8.961 -10.279 -1.422 1.00 61.38 230 PHE A N 1
ATOM 1927 C CA . PHE A 1 230 ? 9.337 -11.510 -0.725 1.00 61.38 230 PHE A CA 1
ATOM 1928 C C . PHE A 1 230 ? 10.152 -11.234 0.540 1.00 61.38 230 PHE A C 1
ATOM 1930 O O . PHE A 1 230 ? 9.907 -11.877 1.558 1.00 61.38 230 PHE A O 1
ATOM 1937 N N . ILE A 1 231 ? 11.052 -10.247 0.528 1.00 62.56 231 ILE A N 1
ATOM 1938 C CA . ILE A 1 231 ? 11.790 -9.793 1.713 1.00 62.56 231 ILE A CA 1
ATOM 1939 C C . ILE A 1 231 ? 10.814 -9.224 2.752 1.00 62.56 231 ILE A C 1
ATOM 1941 O O . ILE A 1 231 ? 10.890 -9.584 3.923 1.00 62.56 231 ILE A O 1
ATOM 1945 N N . LEU A 1 232 ? 9.842 -8.404 2.346 1.00 58.38 232 LEU A N 1
ATOM 1946 C CA . LEU A 1 232 ? 8.829 -7.834 3.243 1.00 58.38 232 LEU A CA 1
ATOM 1947 C C . LEU A 1 232 ? 7.959 -8.926 3.895 1.00 58.38 232 LEU A C 1
ATOM 1949 O O . LEU A 1 232 ? 7.704 -8.885 5.102 1.00 58.38 232 LEU A O 1
ATOM 1953 N N . VAL A 1 233 ? 7.572 -9.948 3.125 1.00 60.56 233 VAL A N 1
ATOM 1954 C CA . VAL A 1 233 ? 6.859 -11.141 3.616 1.00 60.56 233 VAL A CA 1
ATOM 1955 C C . VAL A 1 233 ? 7.743 -11.970 4.555 1.00 60.56 233 VAL A C 1
ATOM 1957 O O . VAL A 1 233 ? 7.297 -12.349 5.644 1.00 60.56 233 VAL A O 1
ATOM 1960 N N . ALA A 1 234 ? 9.005 -12.199 4.187 1.00 60.31 234 ALA A N 1
ATOM 1961 C CA . ALA A 1 234 ? 9.984 -12.941 4.981 1.00 60.31 234 ALA A CA 1
ATOM 1962 C C . ALA A 1 234 ? 10.351 -12.226 6.291 1.00 60.31 234 ALA A C 1
ATOM 1964 O O . ALA A 1 234 ? 10.701 -12.877 7.272 1.00 60.31 234 ALA A O 1
ATOM 1965 N N . LEU A 1 235 ? 10.211 -10.899 6.344 1.00 59.66 235 LEU A N 1
ATOM 1966 C CA . LEU A 1 235 ? 10.389 -10.087 7.548 1.00 59.66 235 LEU A CA 1
ATOM 1967 C C . LEU A 1 235 ? 9.131 -10.020 8.425 1.00 59.66 235 LEU A C 1
ATOM 1969 O O . LEU A 1 235 ? 9.208 -9.541 9.560 1.00 59.66 235 LEU A O 1
ATOM 1973 N N . SER A 1 236 ? 7.978 -10.533 7.980 1.00 60.66 236 SER A N 1
ATOM 1974 C CA . SER A 1 236 ? 6.759 -10.568 8.803 1.00 60.66 236 SER A CA 1
ATOM 1975 C C . SER A 1 236 ? 6.935 -11.275 10.166 1.00 60.66 236 SER A C 1
ATOM 1977 O O . SER A 1 236 ? 6.429 -10.748 11.165 1.00 60.66 236 SER A O 1
ATOM 1979 N N . PRO A 1 237 ? 7.723 -12.365 10.309 1.00 57.78 237 PRO A N 1
ATOM 1980 C CA . PRO A 1 237 ? 8.023 -12.959 11.612 1.00 57.78 237 PRO A CA 1
ATOM 1981 C C . PRO A 1 237 ? 8.882 -12.039 12.488 1.00 57.78 237 PRO A C 1
ATOM 1983 O O . PRO A 1 237 ? 8.700 -12.006 13.707 1.00 57.78 237 PRO A O 1
ATOM 1986 N N . ALA A 1 238 ? 9.770 -11.236 11.889 1.00 59.50 238 ALA A N 1
ATOM 1987 C CA . ALA A 1 238 ? 10.543 -10.225 12.605 1.00 59.50 238 ALA A CA 1
ATOM 1988 C C . ALA A 1 238 ? 9.634 -9.095 13.112 1.00 59.50 238 ALA A C 1
ATOM 1990 O O . ALA A 1 238 ? 9.767 -8.691 14.265 1.00 59.50 238 ALA A O 1
ATOM 1991 N N . PHE A 1 239 ? 8.634 -8.663 12.335 1.00 56.72 239 PHE A N 1
ATOM 1992 C CA . PHE A 1 239 ? 7.599 -7.730 12.806 1.00 56.72 239 PHE A CA 1
ATOM 1993 C C . PHE A 1 239 ? 6.766 -8.307 13.958 1.00 56.72 239 PHE A C 1
ATOM 1995 O O . PHE A 1 239 ? 6.496 -7.607 14.937 1.00 56.72 239 PHE A O 1
ATOM 2002 N N . ILE A 1 240 ? 6.402 -9.592 13.899 1.00 58.44 240 ILE A N 1
ATOM 2003 C CA . ILE A 1 240 ? 5.712 -10.290 14.997 1.00 58.44 240 ILE A CA 1
ATOM 2004 C C . ILE A 1 240 ? 6.617 -10.376 16.239 1.00 58.44 240 ILE A C 1
ATOM 2006 O O . ILE A 1 240 ? 6.156 -10.144 17.357 1.00 58.44 240 ILE A O 1
ATOM 2010 N N . SER A 1 241 ? 7.913 -10.637 16.060 1.00 57.62 241 SER A N 1
ATOM 2011 C CA . SER A 1 241 ? 8.909 -10.661 17.138 1.00 57.62 241 SER A CA 1
ATOM 2012 C C . SER A 1 241 ? 9.133 -9.273 17.753 1.00 57.62 241 SER A C 1
ATOM 2014 O O . SER A 1 241 ? 9.158 -9.132 18.975 1.00 57.62 241 SER A O 1
ATOM 2016 N N . ILE A 1 242 ? 9.203 -8.217 16.936 1.00 60.75 242 ILE A N 1
ATOM 2017 C CA . ILE A 1 242 ? 9.280 -6.818 17.379 1.00 60.75 242 ILE A CA 1
ATOM 2018 C C . ILE A 1 242 ? 8.015 -6.438 18.150 1.00 60.75 242 ILE A C 1
ATOM 2020 O O . ILE A 1 242 ? 8.125 -5.870 19.234 1.00 60.75 242 ILE A O 1
ATOM 2024 N N . LYS A 1 243 ? 6.824 -6.806 17.661 1.00 62.12 243 LYS A N 1
ATOM 2025 C CA . LYS A 1 243 ? 5.553 -6.629 18.382 1.00 62.12 243 LYS A CA 1
ATOM 2026 C C . LYS A 1 243 ? 5.597 -7.316 19.747 1.00 62.12 243 LYS A C 1
ATOM 2028 O O . LYS A 1 243 ? 5.263 -6.691 20.751 1.00 62.12 243 LYS A O 1
ATOM 2033 N N . ASN A 1 244 ? 6.046 -8.567 19.794 1.00 64.38 244 ASN A N 1
ATOM 2034 C CA . ASN A 1 244 ? 6.136 -9.337 21.032 1.00 64.38 244 ASN A CA 1
ATOM 2035 C C . ASN A 1 244 ? 7.211 -8.796 21.992 1.00 64.38 244 ASN A C 1
ATOM 2037 O O . ASN A 1 244 ? 7.049 -8.932 23.196 1.00 64.38 244 ASN A O 1
ATOM 2041 N N . ASN A 1 245 ? 8.275 -8.158 21.497 1.00 62.94 245 ASN A N 1
ATOM 2042 C CA . ASN A 1 245 ? 9.355 -7.596 22.320 1.00 62.94 245 ASN A CA 1
ATOM 2043 C C . ASN A 1 245 ? 9.124 -6.139 22.751 1.00 62.94 245 ASN A C 1
ATOM 2045 O O . ASN A 1 245 ? 9.598 -5.733 23.810 1.00 62.94 245 ASN A O 1
ATOM 2049 N N . LEU A 1 246 ? 8.439 -5.325 21.943 1.00 57.19 246 LEU A N 1
ATOM 2050 C CA . LEU A 1 246 ? 8.012 -3.971 22.322 1.00 57.19 246 LEU A CA 1
ATOM 2051 C C . LEU A 1 246 ? 6.834 -4.016 23.297 1.00 57.19 246 LEU A C 1
ATOM 2053 O O . LEU A 1 246 ? 6.704 -3.146 24.156 1.00 57.19 246 LEU A O 1
ATOM 2057 N N . PHE A 1 247 ? 5.999 -5.046 23.176 1.00 57.53 247 PHE A N 1
ATOM 2058 C CA . PHE A 1 247 ? 4.858 -5.294 24.043 1.00 57.53 247 PHE A CA 1
ATOM 2059 C C . PHE A 1 247 ? 4.967 -6.717 24.573 1.00 57.53 247 PHE A C 1
ATOM 2061 O O . PHE A 1 247 ? 4.178 -7.573 24.162 1.00 57.53 247 PHE A O 1
ATOM 2068 N N . PRO A 1 248 ? 5.956 -6.990 25.453 1.00 53.97 248 PRO A N 1
ATOM 2069 C CA . PRO A 1 248 ? 6.051 -8.290 26.089 1.00 53.97 248 PRO A CA 1
ATOM 2070 C C . PRO A 1 248 ? 4.680 -8.631 26.652 1.00 53.97 248 PRO A C 1
ATOM 2072 O O . PRO A 1 248 ? 4.069 -7.814 27.347 1.00 53.97 248 PRO A O 1
ATOM 2075 N N . LYS A 1 249 ? 4.209 -9.852 26.378 1.00 49.28 249 LYS A N 1
ATOM 2076 C CA . LYS A 1 249 ? 3.075 -10.480 27.074 1.00 49.28 249 LYS A CA 1
ATOM 2077 C C . LYS A 1 249 ? 3.371 -10.669 28.577 1.00 49.28 249 LYS A C 1
ATOM 2079 O O . LYS A 1 249 ? 2.884 -11.614 29.188 1.00 49.28 249 LYS A O 1
ATOM 2084 N N . GLN A 1 250 ? 4.182 -9.809 29.201 1.00 45.06 250 GLN A N 1
ATOM 2085 C CA . GLN A 1 250 ? 4.127 -9.625 30.641 1.00 45.06 250 GLN A CA 1
ATOM 2086 C C . GLN A 1 250 ? 2.662 -9.438 31.000 1.00 45.06 250 GLN A C 1
ATOM 2088 O O . GLN A 1 250 ? 1.971 -8.697 30.300 1.00 45.06 250 GLN A O 1
ATOM 2093 N N . LYS A 1 251 ? 2.227 -10.176 32.026 1.00 45.41 251 LYS A N 1
ATOM 2094 C CA . LYS A 1 251 ? 0.864 -10.348 32.548 1.00 45.41 251 LYS A CA 1
ATOM 2095 C C . LYS A 1 251 ? 0.125 -9.019 32.788 1.00 45.41 251 LYS A C 1
ATOM 2097 O O . LYS A 1 251 ? -0.256 -8.702 33.907 1.00 45.41 251 LYS A O 1
ATOM 2102 N N . ARG A 1 252 ? -0.108 -8.214 31.754 1.00 52.47 252 ARG A N 1
ATOM 2103 C CA . ARG A 1 252 ? -1.122 -7.177 31.786 1.00 52.47 252 ARG A CA 1
ATOM 2104 C C . ARG A 1 252 ? -2.423 -7.949 31.832 1.00 52.47 252 ARG A C 1
ATOM 2106 O O . ARG A 1 252 ? -2.733 -8.696 30.907 1.00 52.47 252 ARG A O 1
ATOM 2113 N N . GLN A 1 253 ? -3.158 -7.768 32.918 1.00 63.50 253 GLN A N 1
ATOM 2114 C CA . GLN A 1 253 ? -4.489 -8.334 33.125 1.00 63.50 253 GLN A CA 1
ATOM 2115 C C . GLN A 1 253 ? -5.466 -7.953 31.988 1.00 63.50 253 GLN A C 1
ATOM 2117 O O . GLN A 1 253 ? -6.536 -8.541 31.875 1.00 63.50 253 GLN A O 1
ATOM 2122 N N . TYR A 1 254 ? -5.082 -7.009 31.113 1.00 73.75 254 TYR A N 1
ATOM 2123 C CA . TYR A 1 254 ? -5.909 -6.476 30.043 1.00 73.75 254 TYR A CA 1
ATOM 2124 C C . TYR A 1 254 ? -5.140 -6.130 28.748 1.00 73.75 254 TYR A C 1
ATOM 2126 O O . TYR A 1 254 ? -3.984 -5.699 28.775 1.00 73.75 254 TYR A O 1
ATOM 2134 N N . TYR A 1 255 ? -5.811 -6.287 27.597 1.00 82.44 255 TYR A N 1
ATOM 2135 C CA . TYR A 1 255 ? -5.282 -6.055 26.246 1.00 82.44 255 TYR A CA 1
ATOM 2136 C C . TYR A 1 255 ? -5.859 -4.780 25.600 1.00 82.44 255 TYR A C 1
ATOM 2138 O O . TYR A 1 255 ? -7.015 -4.753 25.179 1.00 82.44 255 TYR A O 1
ATOM 2146 N N . ASN A 1 256 ? -5.033 -3.737 25.453 1.00 88.06 256 ASN A N 1
ATOM 2147 C CA . ASN A 1 256 ? -5.408 -2.495 24.766 1.00 88.06 256 ASN A CA 1
ATOM 2148 C C . ASN A 1 256 ? -5.307 -2.653 23.233 1.00 88.06 256 ASN A C 1
ATOM 2150 O O . ASN A 1 256 ? -4.227 -2.577 22.633 1.00 88.06 256 ASN A O 1
ATOM 2154 N N . SER A 1 257 ? -6.459 -2.862 22.591 1.00 87.00 257 SER A N 1
ATOM 2155 C CA . SER A 1 257 ? -6.571 -3.012 21.135 1.00 87.00 257 SER A CA 1
ATOM 2156 C C . SER A 1 257 ? -6.196 -1.736 20.370 1.00 87.00 257 SER A C 1
ATOM 2158 O O . SER A 1 257 ? -5.569 -1.829 19.315 1.00 87.00 257 SER A O 1
ATOM 2160 N N . GLN A 1 258 ? -6.491 -0.553 20.921 1.00 90.19 258 GLN A N 1
ATOM 2161 C CA . GLN A 1 258 ? -6.206 0.742 20.287 1.00 90.19 258 GLN A CA 1
ATOM 2162 C C . GLN A 1 258 ? -4.703 0.944 20.095 1.00 90.19 258 GLN A C 1
ATOM 2164 O O . GLN A 1 258 ? -4.257 1.387 19.039 1.00 90.19 258 GLN A O 1
ATOM 2169 N N . LYS A 1 259 ? -3.909 0.522 21.086 1.00 90.56 259 LYS A N 1
ATOM 2170 C CA . LYS A 1 259 ? -2.448 0.567 21.005 1.00 90.56 259 LYS A CA 1
ATOM 2171 C C . LYS A 1 259 ? -1.918 -0.296 19.864 1.00 90.56 259 LYS A C 1
ATOM 2173 O O . LYS A 1 259 ? -1.044 0.141 19.126 1.00 90.56 259 LYS A O 1
ATOM 2178 N N . THR A 1 260 ? -2.475 -1.499 19.697 1.00 87.88 260 THR A N 1
ATOM 2179 C CA . THR A 1 260 ? -2.096 -2.407 18.601 1.00 87.88 260 THR A CA 1
ATOM 2180 C C . THR A 1 260 ? -2.375 -1.775 17.243 1.00 87.88 260 THR A C 1
ATOM 2182 O O . THR A 1 260 ? -1.512 -1.822 16.372 1.00 87.88 260 THR A O 1
ATOM 2185 N N . VAL A 1 261 ? -3.541 -1.147 17.081 1.00 89.12 261 VAL A N 1
ATOM 2186 C CA . VAL A 1 261 ? -3.888 -0.430 15.848 1.00 89.12 261 VAL A CA 1
ATOM 2187 C C . VAL A 1 261 ? -2.903 0.713 15.594 1.00 89.12 261 VAL A C 1
ATOM 2189 O O . VAL A 1 261 ? -2.355 0.786 14.500 1.00 89.12 261 VAL A O 1
ATOM 2192 N N . ALA A 1 262 ? -2.589 1.535 16.601 1.00 90.75 262 ALA A N 1
ATOM 2193 C CA . ALA A 1 262 ? -1.597 2.603 16.459 1.00 90.75 262 ALA A CA 1
ATOM 2194 C C . ALA A 1 262 ? -0.233 2.065 15.985 1.00 90.75 262 ALA A C 1
ATOM 2196 O O . ALA A 1 262 ? 0.347 2.594 15.048 1.00 90.75 262 ALA A O 1
ATOM 2197 N N . ILE A 1 263 ? 0.263 0.969 16.562 1.00 87.69 263 ILE A N 1
ATOM 2198 C CA . ILE A 1 263 ? 1.549 0.374 16.156 1.00 87.69 263 ILE A CA 1
ATOM 2199 C C . ILE A 1 263 ? 1.526 -0.110 14.702 1.00 87.69 263 ILE A C 1
ATOM 2201 O O . ILE A 1 263 ? 2.506 0.071 13.986 1.00 87.69 263 ILE A O 1
ATOM 2205 N N . ILE A 1 264 ? 0.425 -0.728 14.266 1.00 88.38 264 ILE A N 1
ATOM 2206 C CA . ILE A 1 264 ? 0.277 -1.171 12.874 1.00 88.38 264 ILE A CA 1
ATOM 2207 C C . ILE A 1 264 ? 0.364 0.036 11.936 1.00 88.38 264 ILE A C 1
ATOM 2209 O O . ILE A 1 264 ? 1.129 0.010 10.978 1.00 88.38 264 ILE A O 1
ATOM 2213 N N . TRP A 1 265 ? -0.349 1.121 12.243 1.00 92.94 265 TRP A N 1
ATOM 2214 C CA . TRP A 1 265 ? -0.295 2.342 11.437 1.00 92.94 265 TRP A CA 1
ATOM 2215 C C . TRP A 1 265 ? 1.065 3.035 11.484 1.00 92.94 265 TRP A C 1
ATOM 2217 O O . TRP A 1 265 ? 1.507 3.554 10.467 1.00 92.94 265 TRP A O 1
ATOM 2227 N N . LEU A 1 266 ? 1.782 2.958 12.606 1.00 91.94 266 LEU A N 1
ATOM 2228 C CA . LEU A 1 266 ? 3.170 3.408 12.679 1.00 91.94 266 LEU A CA 1
ATOM 2229 C C . LEU A 1 266 ? 4.066 2.637 11.697 1.00 91.94 266 LEU A C 1
ATOM 2231 O O . LEU A 1 266 ? 4.903 3.244 11.040 1.00 91.94 266 LEU A O 1
ATOM 2235 N N . ALA A 1 267 ? 3.873 1.324 11.546 1.00 86.62 267 ALA A N 1
ATOM 2236 C CA . ALA A 1 267 ? 4.602 0.547 10.543 1.00 86.62 267 ALA A CA 1
ATOM 2237 C C . ALA A 1 267 ? 4.256 0.990 9.110 1.00 86.62 267 ALA A C 1
ATOM 2239 O O . ALA A 1 267 ? 5.160 1.139 8.290 1.00 86.62 267 ALA A O 1
ATOM 2240 N N . PHE A 1 268 ? 2.981 1.275 8.821 1.00 90.25 268 PHE A N 1
ATOM 2241 C CA . PHE A 1 268 ? 2.571 1.806 7.516 1.00 90.25 268 PHE A CA 1
ATOM 2242 C C . PHE A 1 268 ? 3.187 3.173 7.202 1.00 90.25 268 PHE A C 1
ATOM 2244 O O . PHE A 1 268 ? 3.535 3.403 6.047 1.00 90.25 268 PHE A O 1
ATOM 2251 N N . ILE A 1 269 ? 3.399 4.046 8.194 1.00 93.75 269 ILE A N 1
ATOM 2252 C CA . ILE A 1 269 ? 4.135 5.311 8.005 1.00 93.75 269 ILE A CA 1
ATOM 2253 C C . ILE A 1 269 ? 5.540 5.028 7.456 1.00 93.75 269 ILE A C 1
ATOM 2255 O O . ILE A 1 269 ? 5.931 5.610 6.447 1.00 93.75 269 ILE A O 1
ATOM 2259 N N . PHE A 1 270 ? 6.280 4.101 8.075 1.00 89.00 270 PHE A N 1
ATOM 2260 C CA . PHE A 1 270 ? 7.630 3.750 7.623 1.00 89.00 270 PHE A CA 1
ATOM 2261 C C . PHE A 1 270 ? 7.635 3.094 6.244 1.00 89.00 270 PHE A C 1
ATOM 2263 O O . PHE A 1 270 ? 8.445 3.468 5.405 1.00 89.00 270 PHE A O 1
ATOM 2270 N N . ILE A 1 271 ? 6.723 2.152 5.986 1.00 87.88 271 ILE A N 1
ATOM 2271 C CA . ILE A 1 271 ? 6.619 1.491 4.677 1.00 87.88 271 ILE A CA 1
ATOM 2272 C C . ILE A 1 271 ? 6.317 2.519 3.582 1.00 87.88 271 ILE A C 1
ATOM 2274 O O . ILE A 1 271 ? 6.975 2.521 2.549 1.00 87.88 271 ILE A O 1
ATOM 2278 N N . SER A 1 272 ? 5.373 3.428 3.825 1.00 90.50 272 SER A N 1
ATOM 2279 C CA . SER A 1 272 ? 5.003 4.473 2.864 1.00 90.50 272 SER A CA 1
ATOM 2280 C C . SER A 1 272 ? 6.174 5.408 2.564 1.00 90.50 272 SER A C 1
ATOM 2282 O O . SER A 1 272 ? 6.420 5.741 1.408 1.00 90.50 272 SER A O 1
ATOM 2284 N N . LEU A 1 273 ? 6.939 5.781 3.595 1.00 93.06 273 LEU A N 1
ATOM 2285 C CA . LEU A 1 273 ? 8.145 6.590 3.434 1.00 93.06 273 LEU A CA 1
ATOM 2286 C C . LEU A 1 273 ? 9.218 5.852 2.622 1.00 93.06 273 LEU A C 1
ATOM 2288 O O . LEU A 1 273 ? 9.840 6.454 1.754 1.00 93.06 273 LEU A O 1
ATOM 2292 N N . LEU A 1 274 ? 9.410 4.551 2.861 1.00 88.62 274 LEU A N 1
ATOM 2293 C CA . LEU A 1 274 ? 10.341 3.728 2.084 1.00 88.62 274 LEU A CA 1
ATOM 2294 C C . LEU A 1 274 ? 9.930 3.625 0.611 1.00 88.62 274 LEU A C 1
ATOM 2296 O O . LEU A 1 274 ? 10.801 3.677 -0.249 1.00 88.62 274 LEU A O 1
ATOM 2300 N N . VAL A 1 275 ? 8.630 3.533 0.309 1.00 89.75 275 VAL A N 1
ATOM 2301 C CA . VAL A 1 275 ? 8.127 3.543 -1.077 1.00 89.75 275 VAL A CA 1
ATOM 2302 C C . VAL A 1 275 ? 8.486 4.858 -1.772 1.00 89.75 275 VAL A C 1
ATOM 2304 O O . VAL A 1 275 ? 9.031 4.829 -2.871 1.00 89.75 275 VAL A O 1
ATOM 2307 N N . VAL A 1 276 ? 8.265 6.006 -1.127 1.00 92.12 276 VAL A N 1
ATOM 2308 C CA . VAL A 1 276 ? 8.637 7.313 -1.702 1.00 92.12 276 VAL A CA 1
ATOM 2309 C C . VAL A 1 276 ? 10.154 7.432 -1.877 1.00 92.12 276 VAL A C 1
ATOM 2311 O O . VAL A 1 276 ? 10.622 7.825 -2.942 1.00 92.12 276 VAL A O 1
ATOM 2314 N N . LEU A 1 277 ? 10.932 7.048 -0.860 1.00 88.19 277 LEU A N 1
ATOM 2315 C CA . LEU A 1 277 ? 12.395 7.084 -0.924 1.00 88.19 277 LEU A CA 1
ATOM 2316 C C . LEU A 1 277 ? 12.957 6.136 -1.985 1.00 88.19 277 LEU A C 1
ATOM 2318 O O . LEU A 1 277 ? 13.994 6.445 -2.558 1.00 88.19 277 LEU A O 1
ATOM 2322 N N . SER A 1 278 ? 12.287 5.017 -2.277 1.00 87.44 278 SER A N 1
ATOM 2323 C CA . SER A 1 278 ? 12.743 4.082 -3.308 1.00 87.44 278 SER A CA 1
ATOM 2324 C C . SER A 1 278 ? 12.787 4.729 -4.693 1.00 87.44 278 SER A C 1
ATOM 2326 O O . SER A 1 278 ? 13.757 4.528 -5.408 1.00 87.44 278 SER A O 1
ATOM 2328 N N . VAL A 1 279 ? 11.826 5.595 -5.030 1.00 90.19 279 VAL A N 1
ATOM 2329 C CA . VAL A 1 279 ? 11.832 6.327 -6.309 1.00 90.19 279 VAL A CA 1
ATOM 2330 C C . VAL A 1 279 ? 13.048 7.241 -6.422 1.00 90.19 279 VAL A C 1
ATOM 2332 O O . VAL A 1 279 ? 13.688 7.271 -7.463 1.00 90.19 279 VAL A O 1
ATOM 2335 N N . ILE A 1 280 ? 13.421 7.909 -5.328 1.00 86.94 280 ILE A N 1
ATOM 2336 C CA . ILE A 1 280 ? 14.577 8.816 -5.285 1.00 86.94 280 ILE A CA 1
ATOM 2337 C C . ILE A 1 280 ? 15.901 8.038 -5.303 1.00 86.94 280 ILE A C 1
ATOM 2339 O O . ILE A 1 280 ? 16.850 8.440 -5.963 1.00 86.94 280 ILE A O 1
ATOM 2343 N N . VAL A 1 281 ? 15.990 6.937 -4.551 1.00 80.69 281 VAL A N 1
ATOM 2344 C CA . VAL A 1 281 ? 17.230 6.157 -4.397 1.00 80.69 281 VAL A CA 1
ATOM 2345 C C . VAL A 1 281 ? 17.539 5.318 -5.638 1.00 80.69 281 VAL A C 1
ATOM 2347 O O . VAL A 1 281 ? 18.711 5.118 -5.945 1.00 80.69 281 VAL A O 1
ATOM 2350 N N . PHE A 1 282 ? 16.512 4.821 -6.330 1.00 81.31 282 PHE A N 1
ATOM 2351 C CA . PHE A 1 282 ? 16.655 3.990 -7.529 1.00 81.31 282 PHE A CA 1
ATOM 2352 C C . PHE A 1 282 ? 16.459 4.765 -8.839 1.00 81.31 282 PHE A C 1
ATOM 2354 O O . PHE A 1 282 ? 16.454 4.133 -9.888 1.00 81.31 282 PHE A O 1
ATOM 2361 N N . ASP A 1 283 ? 16.290 6.089 -8.770 1.00 80.44 283 ASP A N 1
ATOM 2362 C CA . ASP A 1 283 ? 16.085 6.980 -9.922 1.00 80.44 283 ASP A CA 1
ATOM 2363 C C . ASP A 1 283 ? 15.007 6.468 -10.894 1.00 80.44 283 ASP A C 1
ATOM 2365 O O . ASP A 1 283 ? 15.176 6.429 -12.110 1.00 80.44 283 ASP A O 1
ATOM 2369 N N . ILE A 1 284 ? 13.890 5.994 -10.333 1.00 79.94 284 ILE A N 1
ATOM 2370 C CA . ILE A 1 284 ? 12.794 5.433 -11.128 1.00 79.94 284 ILE A CA 1
ATOM 2371 C C . ILE A 1 284 ? 12.105 6.586 -11.852 1.00 79.94 284 ILE A C 1
ATOM 2373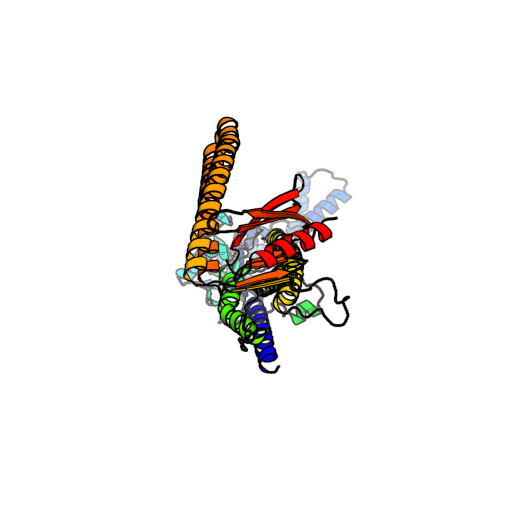 O O . ILE A 1 284 ? 11.577 7.490 -11.194 1.00 79.94 284 ILE A O 1
ATOM 2377 N N . ASP A 1 285 ? 12.058 6.521 -13.186 1.00 82.69 285 ASP A N 1
ATOM 2378 C CA . ASP A 1 285 ? 11.393 7.535 -14.000 1.00 82.69 285 ASP A CA 1
ATOM 2379 C C . ASP A 1 285 ? 9.943 7.733 -13.522 1.00 82.69 285 ASP A C 1
ATOM 2381 O O . ASP A 1 285 ? 9.189 6.796 -13.229 1.00 82.69 285 ASP A O 1
ATOM 2385 N N . ILE A 1 286 ? 9.549 9.000 -13.414 1.00 87.81 286 ILE A N 1
ATOM 2386 C CA . ILE A 1 286 ? 8.210 9.405 -12.996 1.00 87.81 286 ILE A CA 1
ATOM 2387 C C . ILE A 1 286 ? 7.152 8.809 -13.937 1.00 87.81 286 ILE A C 1
ATOM 2389 O O . ILE A 1 286 ? 6.079 8.416 -13.466 1.00 87.81 286 ILE A O 1
ATOM 2393 N N . SER A 1 287 ? 7.456 8.727 -15.234 1.00 84.12 287 SER A N 1
ATOM 2394 C CA . SER A 1 287 ? 6.587 8.173 -16.272 1.00 84.12 287 SER A CA 1
ATOM 2395 C C . SER A 1 287 ? 6.493 6.643 -16.231 1.00 84.12 287 SER A C 1
ATOM 2397 O O . SER A 1 287 ? 5.407 6.105 -16.453 1.00 84.12 287 SER A O 1
ATOM 2399 N N . ASP A 1 288 ? 7.546 5.953 -15.786 1.00 79.31 288 ASP A N 1
ATOM 2400 C CA . ASP A 1 288 ? 7.604 4.487 -15.661 1.00 79.31 288 ASP A CA 1
ATOM 2401 C C . ASP A 1 288 ? 7.065 3.967 -14.314 1.00 79.31 288 ASP A C 1
ATOM 2403 O O . ASP A 1 288 ? 7.462 2.925 -13.790 1.00 79.31 288 ASP A O 1
ATOM 2407 N N . GLY A 1 289 ? 6.115 4.695 -13.724 1.00 75.44 289 GLY A N 1
ATOM 2408 C CA . GLY A 1 289 ? 5.446 4.316 -12.478 1.00 75.44 289 GLY A CA 1
ATOM 2409 C C . GLY A 1 289 ? 6.042 4.936 -11.212 1.00 75.44 289 GLY A C 1
ATOM 2410 O O . GLY A 1 289 ? 5.385 4.887 -10.165 1.00 75.44 289 GLY A O 1
ATOM 2411 N N . GLY A 1 290 ? 7.196 5.613 -11.292 1.00 88.00 290 GLY A N 1
ATOM 2412 C CA . GLY A 1 290 ? 7.758 6.384 -10.178 1.00 88.00 290 GLY A CA 1
ATOM 2413 C C . GLY A 1 290 ? 6.776 7.439 -9.653 1.00 88.00 290 GLY A C 1
ATOM 2414 O O . GLY A 1 290 ? 6.584 7.577 -8.441 1.00 88.00 290 GLY A O 1
ATOM 2415 N N . GLY A 1 291 ? 6.037 8.105 -10.548 1.00 84.56 291 GLY A N 1
ATOM 2416 C CA . GLY A 1 291 ? 5.007 9.080 -10.182 1.00 84.56 291 GLY A CA 1
ATOM 2417 C C . GLY A 1 291 ? 3.848 8.466 -9.390 1.00 84.56 291 GLY A C 1
ATOM 2418 O O . GLY A 1 291 ? 3.418 9.025 -8.378 1.00 84.56 291 GLY A O 1
ATOM 2419 N N . ALA A 1 292 ? 3.376 7.281 -9.790 1.00 84.62 292 ALA A N 1
ATOM 2420 C CA . ALA A 1 292 ? 2.321 6.563 -9.076 1.00 84.62 292 ALA A CA 1
ATOM 2421 C C . ALA A 1 292 ? 2.789 6.104 -7.685 1.00 84.62 292 ALA A C 1
ATOM 2423 O O . ALA A 1 292 ? 2.041 6.224 -6.711 1.00 84.62 292 ALA A O 1
ATOM 2424 N N . MET A 1 293 ? 4.036 5.637 -7.571 1.00 90.00 293 MET A N 1
ATOM 2425 C CA . MET A 1 293 ? 4.642 5.263 -6.291 1.00 90.00 293 MET A CA 1
ATOM 2426 C C . MET A 1 293 ? 4.769 6.459 -5.341 1.00 90.00 293 MET A C 1
ATOM 2428 O O . MET A 1 293 ? 4.396 6.340 -4.172 1.00 90.00 293 MET A O 1
ATOM 2432 N N . ILE A 1 294 ? 5.226 7.621 -5.827 1.00 91.19 294 ILE A N 1
ATOM 2433 C CA . ILE A 1 294 ? 5.298 8.852 -5.023 1.00 91.19 294 ILE A CA 1
ATOM 2434 C C . ILE A 1 294 ? 3.903 9.285 -4.565 1.00 91.19 294 ILE A C 1
ATOM 2436 O O . ILE A 1 294 ? 3.721 9.606 -3.386 1.00 91.19 294 ILE A O 1
ATOM 2440 N N . LEU A 1 295 ? 2.914 9.281 -5.466 1.00 87.62 295 LEU A N 1
ATOM 2441 C CA . LEU A 1 295 ? 1.544 9.693 -5.160 1.00 87.62 295 LEU A CA 1
ATOM 2442 C C . LEU A 1 295 ? 0.910 8.783 -4.098 1.00 87.62 295 LEU A C 1
ATOM 2444 O O . LEU A 1 295 ? 0.446 9.265 -3.062 1.00 87.62 295 LEU A O 1
ATOM 2448 N N . LEU A 1 296 ? 0.918 7.466 -4.331 1.00 84.94 296 LEU A N 1
ATOM 2449 C CA . LEU A 1 296 ? 0.338 6.480 -3.416 1.00 84.94 296 LEU A CA 1
ATOM 2450 C C . LEU A 1 296 ? 1.099 6.422 -2.090 1.00 84.94 296 LEU A C 1
ATOM 2452 O O . LEU A 1 296 ? 0.473 6.363 -1.031 1.00 84.94 296 LEU A O 1
ATOM 2456 N N . GLY A 1 297 ? 2.432 6.477 -2.136 1.00 89.56 297 GLY A N 1
ATOM 2457 C CA . GLY A 1 297 ? 3.289 6.494 -0.955 1.00 89.56 297 GLY A CA 1
ATOM 2458 C C . GLY A 1 297 ? 3.026 7.719 -0.081 1.00 89.56 297 GLY A C 1
ATOM 2459 O O . GLY A 1 297 ? 2.766 7.581 1.113 1.00 89.56 297 GLY A O 1
ATOM 2460 N N . THR A 1 298 ? 2.992 8.917 -0.666 1.00 91.75 298 THR A N 1
ATOM 2461 C CA . THR A 1 298 ? 2.699 10.159 0.070 1.00 91.75 298 THR A CA 1
ATOM 2462 C C . THR A 1 298 ? 1.282 10.157 0.645 1.00 91.75 298 THR A C 1
ATOM 2464 O O . THR A 1 298 ? 1.085 10.492 1.816 1.00 91.75 298 THR A O 1
ATOM 2467 N N . PHE A 1 299 ? 0.288 9.730 -0.138 1.00 87.88 299 PHE A N 1
ATOM 2468 C CA . PHE A 1 299 ? -1.094 9.628 0.332 1.00 87.88 299 PHE A CA 1
ATOM 2469 C C . PHE A 1 299 ? -1.218 8.664 1.521 1.00 87.88 299 PHE A C 1
ATOM 2471 O O . PHE A 1 299 ? -1.758 9.029 2.571 1.00 87.88 299 PHE A O 1
ATOM 2478 N N . LEU A 1 300 ? -0.659 7.456 1.398 1.00 90.12 300 LEU A N 1
ATOM 2479 C CA . LEU A 1 300 ? -0.691 6.453 2.460 1.00 90.12 300 LEU A CA 1
ATOM 2480 C C . LEU A 1 300 ? 0.079 6.916 3.700 1.00 90.12 300 LEU A C 1
ATOM 2482 O O . LEU A 1 300 ? -0.378 6.663 4.816 1.00 90.12 300 LEU A O 1
ATOM 2486 N N . PHE A 1 301 ? 1.189 7.640 3.532 1.00 94.44 301 PHE A N 1
ATOM 2487 C CA . PHE A 1 301 ? 1.941 8.245 4.630 1.00 94.44 301 PHE A CA 1
ATOM 2488 C C . PHE A 1 301 ? 1.071 9.219 5.434 1.00 94.44 301 PHE A C 1
ATOM 2490 O O . PHE A 1 301 ? 0.947 9.065 6.652 1.00 94.44 301 PHE A O 1
ATOM 2497 N N . ILE A 1 302 ? 0.411 10.171 4.763 1.00 92.25 302 ILE A N 1
ATOM 2498 C CA . ILE A 1 302 ? -0.447 11.173 5.414 1.00 92.25 302 ILE A CA 1
ATOM 2499 C C . ILE A 1 302 ? -1.623 10.491 6.124 1.00 92.25 302 ILE A C 1
ATOM 2501 O O . ILE A 1 302 ? -1.867 10.749 7.307 1.00 92.25 302 ILE A O 1
ATOM 2505 N N . CYS A 1 303 ? -2.323 9.575 5.447 1.00 93.81 303 CYS A N 1
ATOM 2506 C CA . CYS A 1 303 ? -3.428 8.827 6.047 1.00 93.81 303 CYS A CA 1
ATOM 2507 C C . CYS A 1 303 ? -2.974 8.025 7.274 1.00 93.81 303 CYS A C 1
ATOM 2509 O O . CYS A 1 303 ? -3.608 8.091 8.329 1.00 93.81 303 CYS A O 1
ATOM 2511 N N . SER A 1 304 ? -1.852 7.310 7.167 1.00 91.88 304 SER A N 1
ATOM 2512 C CA . SER A 1 304 ? -1.308 6.499 8.259 1.00 91.88 304 SER A CA 1
ATOM 2513 C C . SER A 1 304 ? -0.892 7.352 9.451 1.00 91.88 304 SER A C 1
ATOM 2515 O O . SER A 1 304 ? -1.140 6.964 10.592 1.00 91.88 304 SER A O 1
ATOM 2517 N N . LEU A 1 305 ? -0.321 8.533 9.204 1.00 94.69 305 LEU A N 1
ATOM 2518 C CA . LEU A 1 305 ? 0.056 9.491 10.239 1.00 94.69 305 LEU A CA 1
ATOM 2519 C C . LEU A 1 305 ? -1.164 10.003 11.009 1.00 94.69 305 LEU A C 1
ATOM 2521 O O . LEU A 1 305 ? -1.173 9.976 12.242 1.00 94.69 305 LEU A O 1
ATOM 2525 N N . ILE A 1 306 ? -2.218 10.411 10.298 1.00 92.69 306 ILE A N 1
ATOM 2526 C CA . ILE A 1 306 ? -3.465 10.878 10.917 1.00 92.69 306 ILE A CA 1
ATOM 2527 C C . ILE A 1 306 ? -4.077 9.764 11.777 1.00 92.69 306 ILE A C 1
ATOM 2529 O O . ILE A 1 306 ? -4.398 9.983 12.950 1.00 92.69 306 ILE A O 1
ATOM 2533 N N . ILE A 1 307 ? -4.196 8.551 11.229 1.00 91.38 307 ILE A N 1
ATOM 2534 C CA . ILE A 1 307 ? -4.788 7.414 11.943 1.00 91.38 307 ILE A CA 1
ATOM 2535 C C . ILE A 1 307 ? -3.927 7.022 13.153 1.00 91.38 307 ILE A C 1
ATOM 2537 O O . ILE A 1 307 ? -4.467 6.792 14.238 1.00 91.38 307 ILE A O 1
ATOM 2541 N N . PHE A 1 308 ? -2.598 7.012 13.016 1.00 94.06 308 PHE A N 1
ATOM 2542 C CA . PHE A 1 308 ? -1.675 6.780 14.126 1.00 94.06 308 PHE A CA 1
ATOM 2543 C C . PHE A 1 308 ? -1.920 7.759 15.276 1.00 94.06 308 PHE A C 1
ATOM 2545 O O . PHE A 1 308 ? -2.110 7.320 16.410 1.00 94.06 308 PHE A O 1
ATOM 2552 N N . ILE A 1 309 ? -1.983 9.065 14.995 1.00 91.69 309 ILE A N 1
ATOM 2553 C CA . ILE A 1 309 ? -2.202 10.101 16.015 1.00 91.69 309 ILE A CA 1
ATOM 2554 C C . ILE A 1 309 ? -3.540 9.884 16.737 1.00 91.69 309 ILE A C 1
ATOM 2556 O O . ILE A 1 309 ? -3.593 9.945 17.970 1.00 91.69 309 ILE A O 1
ATOM 2560 N N . ILE A 1 310 ? -4.614 9.591 15.993 1.00 90.62 310 ILE A N 1
ATOM 2561 C CA . ILE A 1 310 ? -5.947 9.332 16.558 1.00 90.62 310 ILE A CA 1
ATOM 2562 C C . ILE A 1 310 ? -5.911 8.116 17.493 1.00 90.62 310 ILE A C 1
ATOM 2564 O O . ILE A 1 310 ? -6.322 8.208 18.654 1.00 90.62 310 ILE A O 1
ATOM 2568 N N . PHE A 1 311 ? -5.398 6.976 17.023 1.00 90.06 311 PHE A N 1
ATOM 2569 C CA . PHE A 1 311 ? -5.386 5.740 17.808 1.00 90.06 311 PHE A CA 1
ATOM 2570 C C . PHE A 1 311 ? -4.381 5.772 18.958 1.00 90.06 311 PHE A C 1
ATOM 2572 O O . PHE A 1 311 ? -4.640 5.169 19.997 1.00 90.06 311 PHE A O 1
ATOM 2579 N N . TYR A 1 312 ? -3.278 6.508 18.825 1.00 91.12 312 TYR A N 1
ATOM 2580 C CA . TYR A 1 312 ? -2.331 6.733 19.912 1.00 91.12 312 TYR A CA 1
ATOM 2581 C C . TYR A 1 312 ? -2.984 7.511 21.061 1.00 91.12 312 TYR A C 1
ATOM 2583 O O . TYR A 1 312 ? -2.943 7.067 22.211 1.00 91.12 312 TYR A O 1
ATOM 2591 N N . LYS A 1 313 ? -3.680 8.617 20.754 1.00 90.06 313 LYS A N 1
ATOM 2592 C CA . LYS A 1 313 ? -4.446 9.374 21.758 1.00 90.06 313 LYS A CA 1
ATOM 2593 C C . LYS A 1 313 ? -5.533 8.513 22.405 1.00 90.06 313 LYS A C 1
ATOM 2595 O O . LYS A 1 313 ? -5.633 8.489 23.631 1.00 90.06 313 LYS A O 1
ATOM 2600 N N . ARG A 1 314 ? -6.294 7.747 21.610 1.00 90.44 314 ARG A N 1
ATOM 2601 C CA . ARG A 1 314 ? -7.303 6.809 22.136 1.00 90.44 314 ARG A CA 1
ATOM 2602 C C . ARG A 1 314 ? -6.691 5.718 23.007 1.00 90.44 314 ARG A C 1
ATOM 2604 O O . ARG A 1 314 ? -7.304 5.346 23.998 1.00 90.44 314 ARG A O 1
ATOM 2611 N N . ALA A 1 315 ? -5.504 5.214 22.675 1.00 91.06 315 ALA A N 1
ATOM 2612 C CA . ALA A 1 315 ? -4.817 4.207 23.476 1.00 91.06 315 ALA A CA 1
ATOM 2613 C C . ALA A 1 315 ? -4.403 4.750 24.848 1.00 91.06 315 ALA A C 1
ATOM 2615 O O . ALA A 1 315 ? -4.561 4.048 25.842 1.00 91.06 315 ALA A O 1
ATOM 2616 N N . ILE A 1 316 ? -3.938 6.000 24.915 1.00 88.44 316 ILE A N 1
ATOM 2617 C CA . ILE A 1 316 ? -3.627 6.666 26.187 1.00 88.44 316 ILE A CA 1
ATOM 2618 C C . ILE A 1 316 ? -4.897 6.864 27.017 1.00 88.44 316 ILE A C 1
ATOM 2620 O O . ILE A 1 316 ? -4.902 6.574 28.209 1.00 88.44 316 ILE A O 1
ATOM 2624 N N . GLN A 1 317 ? -5.976 7.351 26.400 1.00 88.69 317 GLN A N 1
ATOM 2625 C CA . GLN A 1 317 ? -7.252 7.555 27.093 1.00 88.69 317 GLN A CA 1
ATOM 2626 C C . GLN A 1 317 ? -7.831 6.227 27.594 1.00 88.69 317 GLN A C 1
ATOM 2628 O O . GLN A 1 317 ? -8.287 6.154 28.728 1.00 88.69 317 GLN A O 1
ATOM 2633 N N . PHE A 1 318 ? -7.721 5.169 26.788 1.00 91.00 318 PHE A N 1
ATOM 2634 C CA . PHE A 1 318 ? -8.060 3.809 27.185 1.00 91.00 318 PHE A CA 1
ATOM 2635 C C . PHE A 1 318 ? -7.309 3.393 28.456 1.00 91.00 318 PHE A C 1
ATOM 2637 O O . PHE A 1 318 ? -7.928 2.959 29.425 1.00 91.00 318 PHE A O 1
ATOM 2644 N N . ASP A 1 319 ? -5.976 3.523 28.450 1.00 89.62 319 ASP A N 1
ATOM 2645 C CA . ASP A 1 319 ? -5.138 3.104 29.577 1.00 89.62 319 ASP A CA 1
ATOM 2646 C C . ASP A 1 319 ? -5.503 3.895 30.846 1.00 89.62 319 ASP A C 1
ATOM 2648 O O . ASP A 1 319 ? -5.591 3.297 31.916 1.00 89.62 319 ASP A O 1
ATOM 2652 N N . LYS A 1 320 ? -5.810 5.196 30.721 1.00 85.94 320 LYS A N 1
ATOM 2653 C CA . LYS A 1 320 ? -6.297 6.041 31.828 1.00 85.94 320 LYS A CA 1
ATOM 2654 C C . LYS A 1 320 ? -7.643 5.569 32.382 1.00 85.94 320 LYS A C 1
ATOM 2656 O O . LYS A 1 320 ? -7.773 5.418 33.592 1.00 85.94 320 LYS A O 1
ATOM 2661 N N . THR A 1 321 ? -8.628 5.303 31.518 1.00 89.25 321 THR A N 1
ATOM 2662 C CA . THR A 1 321 ? -9.947 4.795 31.935 1.00 89.25 321 THR A CA 1
ATOM 2663 C C . THR A 1 321 ? -9.831 3.425 32.610 1.00 89.25 321 THR A C 1
ATOM 2665 O O . THR A 1 321 ? -10.539 3.151 33.575 1.00 89.25 321 THR A O 1
ATOM 2668 N N . TYR A 1 322 ? -8.930 2.562 32.132 1.00 89.88 322 TYR A N 1
ATOM 2669 C CA . TYR A 1 322 ? -8.778 1.211 32.667 1.00 89.88 322 TYR A CA 1
ATOM 2670 C C . TYR A 1 322 ? -8.073 1.173 34.031 1.00 89.88 322 TYR A C 1
ATOM 2672 O O . TYR A 1 322 ? -8.513 0.440 34.919 1.00 89.88 322 TYR A O 1
ATOM 2680 N N . THR A 1 323 ? -6.969 1.913 34.199 1.00 84.94 323 THR A N 1
ATOM 2681 C CA . THR A 1 323 ? -6.178 1.894 35.443 1.00 84.94 323 THR A CA 1
ATOM 2682 C C . THR A 1 323 ? -6.740 2.815 36.518 1.00 84.94 323 THR A C 1
ATOM 2684 O O . THR A 1 323 ? -6.483 2.580 37.694 1.00 84.94 323 THR A O 1
ATOM 2687 N N . GLY A 1 324 ? -7.474 3.865 36.136 1.00 75.06 324 GLY A N 1
ATOM 2688 C CA . GLY A 1 324 ? -7.906 4.924 37.053 1.00 75.06 324 GLY A CA 1
ATOM 2689 C C . GLY A 1 324 ? -6.755 5.798 37.562 1.00 75.06 324 GLY A C 1
ATOM 2690 O O . GLY A 1 324 ? -6.972 6.666 38.400 1.00 75.06 324 GLY A O 1
ATOM 2691 N N . ILE A 1 325 ? -5.530 5.585 37.066 1.00 65.38 325 ILE A N 1
ATOM 2692 C CA . ILE A 1 325 ? -4.353 6.365 37.442 1.00 65.38 325 ILE A CA 1
ATOM 2693 C C . ILE A 1 325 ? -4.308 7.591 36.528 1.00 65.38 325 ILE A C 1
ATOM 2695 O O . ILE A 1 325 ? -3.899 7.510 35.363 1.00 65.38 325 ILE A O 1
ATOM 2699 N N . SER A 1 326 ? -4.739 8.738 37.054 1.00 53.75 326 SER A N 1
ATOM 2700 C CA . SER A 1 326 ? -4.419 10.035 36.456 1.00 53.75 326 SER A CA 1
ATOM 2701 C C . SER A 1 326 ? -2.910 10.244 36.553 1.00 53.75 326 SER A C 1
ATOM 2703 O O . SER A 1 326 ? -2.327 10.137 37.627 1.00 53.75 326 SER A O 1
ATOM 2705 N N . SER A 1 327 ? -2.266 10.494 35.412 1.00 50.03 327 SER A N 1
ATOM 2706 C CA . SER A 1 327 ? -0.849 10.864 35.364 1.00 50.03 327 SER A CA 1
ATOM 2707 C C . SER A 1 327 ? -0.620 12.034 36.319 1.00 50.03 327 SER A C 1
ATOM 2709 O O . SER A 1 327 ? -1.356 13.010 36.243 1.00 50.03 327 SER A O 1
ATOM 2711 N N . GLU A 1 328 ? 0.407 11.942 37.159 1.00 46.03 328 GLU A N 1
ATOM 2712 C CA . GLU A 1 328 ? 0.721 12.832 38.295 1.00 46.03 328 GLU A CA 1
ATOM 2713 C C . GLU A 1 328 ? 0.741 14.346 37.963 1.00 46.03 328 GLU A C 1
ATOM 2715 O O . GLU A 1 328 ? 0.585 15.180 38.845 1.00 46.03 328 GLU A O 1
ATOM 2720 N N . ASN A 1 329 ? 0.816 14.709 36.676 1.00 52.91 329 ASN A N 1
ATOM 2721 C CA . ASN A 1 329 ? 0.813 16.088 36.171 1.00 52.91 329 ASN A CA 1
ATOM 2722 C C . ASN A 1 329 ? -0.517 16.554 35.532 1.00 52.91 329 ASN A C 1
ATOM 2724 O O . ASN A 1 329 ? -0.575 17.643 34.962 1.00 52.91 329 ASN A O 1
ATOM 2728 N N . GLN A 1 330 ? -1.591 15.759 35.572 1.00 49.44 330 GLN A N 1
ATOM 2729 C CA . GLN A 1 330 ? -2.924 16.151 35.097 1.00 49.44 330 GLN A CA 1
ATOM 2730 C C . GLN A 1 330 ? -3.907 16.143 36.265 1.00 49.44 330 GLN A C 1
ATOM 2732 O O . GLN A 1 330 ? -4.092 15.103 36.891 1.00 49.44 330 GLN A O 1
ATOM 2737 N N . LYS A 1 331 ? -4.519 17.312 36.534 1.00 50.75 331 LYS A N 1
ATOM 2738 C CA . LYS A 1 331 ? -5.557 17.550 37.555 1.00 50.75 331 LYS A CA 1
ATOM 2739 C C . LYS A 1 331 ? -6.390 16.286 37.799 1.00 50.75 331 LYS A C 1
ATOM 2741 O O . LYS A 1 331 ? -7.067 15.802 36.894 1.00 50.75 331 LYS A O 1
ATOM 2746 N N . ALA A 1 332 ? -6.311 15.765 39.021 1.00 52.22 332 ALA A N 1
ATOM 2747 C CA . ALA A 1 332 ? -6.794 14.445 39.421 1.00 52.22 332 ALA A CA 1
ATOM 2748 C C . ALA A 1 332 ? -8.305 14.191 39.200 1.00 52.22 332 ALA A C 1
ATOM 2750 O O . ALA A 1 332 ? -8.748 13.051 39.306 1.00 52.22 332 ALA A O 1
ATOM 2751 N N . GLU A 1 333 ? -9.093 15.208 38.850 1.00 58.91 333 GLU A N 1
ATOM 2752 C CA . GLU A 1 333 ? -10.559 15.143 38.806 1.00 58.91 333 GLU A CA 1
ATOM 2753 C C . GLU A 1 333 ? -11.157 14.622 37.486 1.00 58.91 333 GLU A C 1
ATOM 2755 O O . GLU A 1 333 ? -12.305 14.182 37.472 1.00 58.91 333 GLU A O 1
ATOM 2760 N N . GLU A 1 334 ? -10.424 14.636 36.363 1.00 59.78 334 GLU A N 1
ATOM 2761 C CA . GLU A 1 334 ? -11.061 14.404 35.052 1.00 59.78 334 GLU A CA 1
ATOM 2762 C C . GLU A 1 334 ? -11.268 12.929 34.659 1.00 59.78 334 GLU A C 1
ATOM 2764 O O . GLU A 1 334 ? -12.064 12.663 33.765 1.00 59.78 334 GLU A O 1
ATOM 2769 N N . ASN A 1 335 ? -10.582 11.959 35.275 1.00 63.84 335 ASN A N 1
ATOM 2770 C CA . ASN A 1 335 ? -10.666 10.531 34.900 1.00 63.84 335 ASN A CA 1
ATOM 2771 C C . ASN A 1 335 ? -10.985 9.611 36.086 1.00 63.84 335 ASN A C 1
ATOM 2773 O O . ASN A 1 335 ? -10.486 8.489 36.174 1.00 63.84 335 ASN A O 1
ATOM 2777 N N . THR A 1 336 ? -11.835 10.065 37.001 1.00 81.81 336 THR A N 1
ATOM 2778 C CA . THR A 1 336 ? -12.310 9.225 38.101 1.00 81.81 336 THR A CA 1
ATOM 2779 C C . THR A 1 336 ? -13.174 8.084 37.548 1.00 81.81 336 THR A C 1
ATOM 2781 O O . THR A 1 336 ? -14.124 8.314 36.793 1.00 81.81 336 THR A O 1
ATOM 2784 N N . ILE A 1 337 ? -12.832 6.840 37.896 1.00 91.69 337 ILE A N 1
ATOM 2785 C CA . ILE A 1 337 ? -13.680 5.674 37.619 1.00 91.69 337 ILE A CA 1
ATOM 2786 C C . ILE A 1 337 ? -14.937 5.809 38.485 1.00 91.69 337 ILE A C 1
ATOM 2788 O O . ILE A 1 337 ? -14.839 5.846 39.709 1.00 91.69 337 ILE A O 1
ATOM 2792 N N . LEU A 1 338 ? -16.108 5.870 37.852 1.00 94.00 338 LEU A N 1
ATOM 2793 C CA . LEU A 1 338 ? -17.405 5.980 38.525 1.00 94.00 338 LEU A CA 1
ATOM 2794 C C . LEU A 1 338 ? -17.903 4.601 38.976 1.00 94.00 338 LEU A C 1
ATOM 2796 O O . LEU A 1 338 ? -18.385 4.420 40.096 1.00 94.00 338 LEU A O 1
ATOM 2800 N N . ALA A 1 339 ? -17.746 3.594 38.113 1.00 95.06 339 ALA A N 1
ATOM 2801 C CA . ALA A 1 339 ? -18.106 2.220 38.429 1.00 95.06 339 ALA A CA 1
ATOM 2802 C C . ALA A 1 339 ? -17.260 1.201 37.672 1.00 95.06 339 ALA A C 1
ATOM 2804 O O . ALA A 1 339 ? -16.777 1.447 36.569 1.00 95.06 339 ALA A O 1
ATOM 2805 N N . ARG A 1 340 ? -17.130 0.027 38.286 1.00 95.44 340 ARG A N 1
ATOM 2806 C CA . ARG A 1 340 ? -16.601 -1.189 37.682 1.00 95.44 340 ARG A CA 1
ATOM 2807 C C . ARG A 1 340 ? -17.581 -2.304 38.016 1.00 95.44 340 ARG A C 1
ATOM 2809 O O . ARG A 1 340 ? -17.740 -2.643 39.185 1.00 95.44 340 ARG A O 1
ATOM 2816 N N . TRP A 1 341 ? -18.272 -2.802 37.005 1.00 96.69 341 TRP A N 1
ATOM 2817 C CA . TRP A 1 341 ? -19.241 -3.883 37.111 1.00 96.69 341 TRP A CA 1
ATOM 2818 C C . TRP A 1 341 ? -18.662 -5.140 36.489 1.00 96.69 341 TRP A C 1
ATOM 2820 O O . TRP A 1 341 ? -18.061 -5.090 35.420 1.00 96.69 341 TRP A O 1
ATOM 2830 N N . THR A 1 342 ? -18.864 -6.267 37.155 1.00 96.00 342 THR A N 1
ATOM 2831 C CA . THR A 1 342 ? -18.532 -7.598 36.650 1.00 96.00 342 THR A CA 1
ATOM 2832 C C . THR A 1 342 ? -19.821 -8.393 36.544 1.00 96.00 342 THR A C 1
ATOM 2834 O O . THR A 1 342 ? -20.589 -8.423 37.503 1.00 96.00 342 THR A O 1
ATOM 2837 N N . TYR A 1 343 ? -20.057 -9.027 35.402 1.00 95.88 343 TYR A N 1
ATOM 2838 C CA . TYR A 1 343 ? -21.289 -9.758 35.130 1.00 95.88 343 TYR A CA 1
ATOM 2839 C C . TYR A 1 343 ? -21.077 -11.258 35.255 1.00 95.88 343 TYR A C 1
ATOM 2841 O O . TYR A 1 343 ? -20.002 -11.786 34.948 1.00 95.88 343 TYR A O 1
ATOM 2849 N N . ASP A 1 344 ? -22.135 -11.963 35.641 1.00 95.56 344 ASP A N 1
ATOM 2850 C CA . ASP A 1 344 ? -22.174 -13.399 35.451 1.00 95.56 344 ASP A CA 1
ATOM 2851 C C . ASP A 1 344 ? -22.191 -13.731 33.948 1.00 95.56 344 ASP A C 1
ATOM 2853 O O . ASP A 1 344 ? -22.643 -12.960 33.094 1.00 95.56 344 ASP A O 1
ATOM 2857 N N . LYS A 1 345 ? -21.662 -14.906 33.607 1.00 95.31 345 LYS A N 1
ATOM 2858 C CA . LYS A 1 345 ? -21.506 -15.317 32.210 1.00 95.31 345 LYS A CA 1
ATOM 2859 C C . LYS A 1 345 ? -22.846 -15.419 31.474 1.00 95.31 345 LYS A C 1
ATOM 2861 O O . LYS A 1 345 ? -22.886 -15.161 30.275 1.00 95.31 345 LYS A O 1
ATOM 2866 N N . ARG A 1 346 ? -23.927 -15.787 32.170 1.00 95.56 346 ARG A N 1
ATOM 2867 C CA . ARG A 1 346 ? -25.249 -15.961 31.562 1.00 95.56 346 ARG A CA 1
ATOM 2868 C C . ARG A 1 346 ? -25.842 -14.606 31.182 1.00 95.56 346 ARG A C 1
ATOM 2870 O O . ARG A 1 346 ? -26.225 -14.437 30.030 1.00 95.56 346 ARG A O 1
ATOM 2877 N N . MET A 1 347 ? -25.843 -13.641 32.099 1.00 94.88 347 MET A N 1
ATOM 2878 C CA . MET A 1 347 ? -26.252 -12.259 31.841 1.00 94.88 347 MET A CA 1
ATOM 2879 C C . MET A 1 347 ? -25.425 -11.649 30.709 1.00 94.88 347 MET A C 1
ATOM 2881 O O . MET A 1 347 ? -25.982 -11.012 29.816 1.00 94.88 347 MET A O 1
ATOM 2885 N N . TRP A 1 348 ? -24.109 -11.887 30.701 1.00 96.19 348 TRP A N 1
ATOM 2886 C CA . TRP A 1 348 ? -23.233 -11.405 29.635 1.00 96.19 348 TRP A CA 1
ATOM 2887 C C . TRP A 1 348 ? -23.573 -12.010 28.269 1.00 96.19 348 TRP A C 1
ATOM 2889 O O . TRP A 1 348 ? -23.712 -11.276 27.296 1.00 96.19 348 TRP A O 1
ATOM 2899 N N . ASP A 1 349 ? -23.744 -13.331 28.179 1.00 96.56 349 ASP A N 1
ATOM 2900 C CA . ASP A 1 349 ? -24.099 -14.002 26.923 1.00 96.56 349 ASP A CA 1
ATOM 2901 C C . ASP A 1 349 ? -25.486 -13.562 26.414 1.00 96.56 349 ASP A C 1
ATOM 2903 O O . ASP A 1 349 ? -25.662 -13.343 25.212 1.00 96.56 349 ASP A O 1
ATOM 2907 N N . GLU A 1 350 ? -26.462 -13.386 27.311 1.00 96.06 350 GLU A N 1
ATOM 2908 C CA . GLU A 1 350 ? -27.786 -12.847 26.979 1.00 96.06 350 GLU A CA 1
ATOM 2909 C C . GLU A 1 350 ? -27.688 -11.411 26.438 1.00 96.06 350 GLU A C 1
ATOM 2911 O O . GLU A 1 350 ? -28.271 -11.112 25.393 1.00 96.06 350 GLU A O 1
ATOM 2916 N N . PHE A 1 351 ? -26.895 -10.551 27.084 1.00 96.12 351 PHE A N 1
ATOM 2917 C CA . PHE A 1 351 ? -26.640 -9.185 26.626 1.00 96.12 351 PHE A CA 1
ATOM 2918 C C . PHE A 1 351 ? -25.942 -9.147 25.259 1.00 96.12 351 PHE A C 1
ATOM 2920 O O . PHE A 1 351 ? -26.378 -8.424 24.366 1.00 96.12 351 PHE A O 1
ATOM 2927 N N . VAL A 1 352 ? -24.895 -9.951 25.052 1.00 96.62 352 VAL A N 1
ATOM 2928 C CA . VAL A 1 352 ? -24.165 -9.998 23.773 1.00 96.62 352 VAL A CA 1
ATOM 2929 C C . VAL A 1 352 ? -25.072 -10.452 22.630 1.00 96.62 352 VAL A C 1
ATOM 2931 O O . VAL A 1 352 ? -24.965 -9.935 21.518 1.00 96.62 352 VAL A O 1
ATOM 2934 N N . ASN A 1 353 ? -25.976 -11.402 22.885 1.00 96.88 353 ASN A N 1
ATOM 2935 C CA . ASN A 1 353 ? -26.958 -11.826 21.890 1.00 96.88 353 ASN A CA 1
ATOM 2936 C C . ASN A 1 353 ? -27.969 -10.717 21.583 1.00 96.88 353 ASN A C 1
ATOM 2938 O O . ASN A 1 353 ? -28.293 -10.512 20.415 1.00 96.88 353 ASN A O 1
ATOM 2942 N N . PHE A 1 354 ? -28.436 -9.998 22.604 1.00 95.31 354 PHE A N 1
ATOM 2943 C CA . PHE A 1 354 ? -29.336 -8.860 22.442 1.00 95.31 354 PHE A CA 1
ATOM 2944 C C . PHE A 1 354 ? -28.693 -7.733 21.606 1.00 95.31 354 PHE A C 1
ATOM 2946 O O . PHE A 1 354 ? -29.230 -7.383 20.556 1.00 95.31 354 PHE A O 1
ATOM 2953 N N . ASP A 1 355 ? -27.494 -7.268 21.981 1.00 94.25 355 ASP A N 1
ATOM 2954 C CA . ASP A 1 355 ? -26.725 -6.240 21.250 1.00 94.25 355 ASP A CA 1
ATOM 2955 C C . ASP A 1 355 ? -26.426 -6.664 19.800 1.00 94.25 355 ASP A C 1
ATOM 2957 O O . ASP A 1 355 ? -26.487 -5.865 18.862 1.00 94.25 355 ASP A O 1
ATOM 2961 N N . HIS A 1 356 ? -26.144 -7.952 19.580 1.00 95.56 356 HIS A N 1
ATOM 2962 C CA . HIS A 1 356 ? -25.928 -8.487 18.239 1.00 95.56 356 HIS A CA 1
ATOM 2963 C C . HIS A 1 356 ? -27.178 -8.385 17.356 1.00 95.56 356 HIS A C 1
ATOM 2965 O O . HIS A 1 356 ? -27.063 -7.987 16.194 1.00 95.56 356 HIS A O 1
ATOM 2971 N N . GLN A 1 357 ? -28.355 -8.737 17.883 1.00 96.06 357 GLN A N 1
ATOM 2972 C CA . GLN A 1 357 ? -29.607 -8.661 17.126 1.00 96.06 357 GLN A CA 1
ATOM 2973 C C . GLN A 1 357 ? -29.977 -7.214 16.798 1.00 96.06 357 GLN A C 1
ATOM 2975 O O . GLN A 1 357 ? -30.332 -6.930 15.655 1.00 96.06 357 GLN A O 1
ATOM 2980 N N . GLU A 1 358 ? -29.803 -6.295 17.748 1.00 92.62 358 GLU A N 1
ATOM 2981 C CA . GLU A 1 358 ? -30.059 -4.865 17.544 1.00 92.62 358 GLU A CA 1
ATOM 2982 C C . GLU A 1 358 ? -29.151 -4.265 16.452 1.00 92.62 358 GLU A C 1
ATOM 2984 O O . GLU A 1 358 ? -29.600 -3.549 15.546 1.00 92.62 358 GLU A O 1
ATOM 2989 N N . LYS A 1 359 ? -27.857 -4.612 16.471 1.00 91.31 359 LYS A N 1
ATOM 2990 C CA . LYS A 1 359 ? -26.907 -4.185 15.431 1.00 91.31 359 LYS A CA 1
ATOM 2991 C C . LYS A 1 359 ? -27.224 -4.801 14.076 1.00 91.31 359 LYS A C 1
ATOM 2993 O O . LYS A 1 359 ? -27.079 -4.127 13.056 1.00 91.31 359 LYS A O 1
ATOM 2998 N N . LEU A 1 360 ? -27.667 -6.058 14.036 1.00 93.94 360 LEU A N 1
ATOM 2999 C CA . LEU A 1 360 ? -28.087 -6.703 12.793 1.00 93.94 360 LEU A CA 1
ATOM 3000 C C . LEU A 1 360 ? -29.337 -6.049 12.200 1.00 93.94 360 LEU A C 1
ATOM 3002 O O . LEU A 1 360 ? -29.359 -5.810 10.991 1.00 93.94 360 LEU A O 1
ATOM 3006 N N . SER A 1 361 ? -30.355 -5.737 13.008 1.00 92.56 361 SER A N 1
ATOM 3007 C CA . SER A 1 361 ? -31.569 -5.071 12.521 1.00 92.56 361 SER A CA 1
ATOM 3008 C C . SER A 1 361 ? -31.268 -3.672 11.989 1.00 92.56 361 SER A C 1
ATOM 3010 O O . SER A 1 361 ? -31.708 -3.329 10.890 1.00 92.56 361 SER A O 1
ATOM 3012 N N . THR A 1 362 ? -30.447 -2.904 12.710 1.00 89.31 362 THR A N 1
ATOM 3013 C CA . THR A 1 362 ? -30.044 -1.553 12.298 1.00 89.31 362 THR A CA 1
ATOM 3014 C C . THR A 1 362 ? -29.219 -1.593 11.010 1.00 89.31 362 THR A C 1
ATOM 3016 O O . THR A 1 362 ? -29.542 -0.906 10.039 1.00 89.31 362 THR A O 1
ATOM 3019 N N . ASN A 1 363 ? -28.212 -2.470 10.933 1.00 90.25 363 ASN A N 1
ATOM 3020 C CA . ASN A 1 363 ? -27.383 -2.609 9.735 1.00 90.25 363 ASN A CA 1
ATOM 3021 C C . ASN A 1 363 ? -28.167 -3.115 8.522 1.00 90.25 363 ASN A C 1
ATOM 3023 O O . ASN A 1 363 ? -27.860 -2.710 7.403 1.00 90.25 363 ASN A O 1
ATOM 3027 N N . LYS A 1 364 ? -29.169 -3.983 8.717 1.00 94.19 364 LYS A N 1
ATOM 3028 C CA . LYS A 1 364 ? -30.027 -4.476 7.630 1.00 94.19 364 LYS A CA 1
ATOM 3029 C C . LYS A 1 364 ? -30.804 -3.332 6.978 1.00 94.19 364 LYS A C 1
ATOM 3031 O O . LYS A 1 364 ? -30.859 -3.278 5.752 1.00 94.19 364 LYS A O 1
ATOM 3036 N N . SER A 1 365 ? -31.369 -2.431 7.785 1.00 91.44 365 SER A N 1
ATOM 3037 C CA . SER A 1 365 ? -32.098 -1.258 7.288 1.00 91.44 365 SER A CA 1
ATOM 3038 C C . SER A 1 365 ? -31.177 -0.326 6.493 1.00 91.44 365 SER A C 1
ATOM 3040 O O . SER A 1 365 ? -31.449 -0.019 5.332 1.00 91.44 365 SER A O 1
ATOM 3042 N N . THR A 1 366 ? -30.019 0.026 7.063 1.00 90.12 366 THR A N 1
ATOM 3043 C CA . THR A 1 366 ? -29.026 0.887 6.399 1.00 90.12 366 THR A CA 1
ATOM 3044 C C . THR A 1 366 ? -28.494 0.267 5.107 1.00 90.12 366 THR A C 1
ATOM 3046 O O . THR A 1 366 ? -28.387 0.953 4.094 1.00 90.12 366 THR A O 1
ATOM 3049 N N . PHE A 1 367 ? -28.189 -1.035 5.109 1.00 94.88 367 PHE A N 1
ATOM 3050 C CA . PHE A 1 367 ? -27.740 -1.753 3.915 1.00 94.88 367 PHE A CA 1
ATOM 3051 C C . PHE A 1 367 ? -28.778 -1.694 2.791 1.00 94.88 367 PHE A C 1
ATOM 3053 O O . PHE A 1 367 ? -28.414 -1.409 1.651 1.00 94.88 367 PHE A O 1
ATOM 3060 N N . LEU A 1 368 ? -30.055 -1.937 3.106 1.00 97.44 368 LEU A N 1
ATOM 3061 C CA . LEU A 1 368 ? -31.133 -1.896 2.121 1.00 97.44 368 LEU A CA 1
ATOM 3062 C C . LEU A 1 368 ? -31.251 -0.501 1.494 1.00 97.44 368 LEU A C 1
ATOM 3064 O O . LEU A 1 368 ? -31.259 -0.386 0.271 1.00 97.44 368 LEU A O 1
ATOM 3068 N N . LEU A 1 369 ? -31.266 0.547 2.322 1.00 95.69 369 LEU A N 1
ATOM 3069 C CA . LEU A 1 369 ? -31.346 1.936 1.864 1.00 95.69 369 LEU A CA 1
ATOM 3070 C C . LEU A 1 369 ? -30.175 2.291 0.938 1.00 95.69 369 LEU A C 1
ATOM 3072 O O . LEU A 1 369 ? -30.390 2.771 -0.174 1.00 95.69 369 LEU A O 1
ATOM 3076 N N . VAL A 1 370 ? -28.937 2.027 1.369 1.00 94.06 370 VAL A N 1
ATOM 3077 C CA . VAL A 1 370 ? -27.739 2.363 0.581 1.00 94.06 370 VAL A CA 1
ATOM 3078 C C . VAL A 1 370 ? -27.678 1.544 -0.711 1.00 94.06 370 VAL A C 1
ATOM 3080 O O . VAL A 1 370 ? -27.298 2.079 -1.747 1.00 94.06 370 VAL A O 1
ATOM 3083 N N . SER A 1 371 ? -28.097 0.277 -0.686 1.00 96.75 371 SER A N 1
ATOM 3084 C CA . SER A 1 371 ? -28.131 -0.565 -1.889 1.00 96.75 371 SER A CA 1
ATOM 3085 C C . SER A 1 371 ? -29.126 -0.039 -2.921 1.00 96.75 371 SER A C 1
ATOM 3087 O O . SER A 1 371 ? -28.786 0.036 -4.097 1.00 96.75 371 SER A O 1
ATOM 3089 N N . ILE A 1 372 ? -30.320 0.387 -2.491 1.00 98.00 372 ILE A N 1
ATOM 3090 C CA . ILE A 1 372 ? -31.309 1.022 -3.378 1.00 98.00 372 ILE A CA 1
ATOM 3091 C C . ILE A 1 372 ? -30.717 2.287 -4.010 1.00 98.00 372 ILE A C 1
ATOM 3093 O O . ILE A 1 372 ? -30.829 2.479 -5.217 1.00 98.00 372 ILE A O 1
ATOM 3097 N N . LEU A 1 373 ? -30.027 3.117 -3.222 1.00 95.50 373 LEU A N 1
ATOM 3098 C CA . LEU A 1 373 ? -29.387 4.329 -3.731 1.00 95.50 373 LEU A CA 1
ATOM 3099 C C . LEU A 1 373 ? -28.285 4.020 -4.760 1.00 95.50 373 LEU A C 1
ATOM 3101 O O . LEU A 1 373 ? -28.213 4.690 -5.787 1.00 95.50 373 LEU A O 1
ATOM 3105 N N . ILE A 1 374 ? -27.458 2.996 -4.520 1.00 96.19 374 ILE A N 1
ATOM 3106 C CA . ILE A 1 374 ? -26.440 2.538 -5.481 1.00 96.19 374 ILE A CA 1
ATOM 3107 C C . ILE A 1 374 ? -27.107 2.097 -6.785 1.00 96.19 374 ILE A C 1
ATOM 3109 O O . ILE A 1 374 ? -26.680 2.531 -7.850 1.00 96.19 374 ILE A O 1
ATOM 3113 N N . VAL A 1 375 ? -28.171 1.292 -6.719 1.00 98.19 375 VAL A N 1
ATOM 3114 C CA . VAL A 1 375 ? -28.899 0.847 -7.919 1.00 98.19 375 VAL A CA 1
ATOM 3115 C C . VAL A 1 375 ? -29.467 2.036 -8.695 1.00 98.19 375 VAL A C 1
ATOM 3117 O O . VAL A 1 375 ? -29.356 2.056 -9.914 1.00 98.19 375 VAL A O 1
ATOM 3120 N N . ILE A 1 376 ? -30.016 3.049 -8.017 1.00 97.94 376 ILE A N 1
ATOM 3121 C CA . ILE A 1 376 ? -30.538 4.257 -8.675 1.00 97.94 376 ILE A CA 1
ATOM 3122 C C . ILE A 1 376 ? -29.411 5.044 -9.360 1.00 97.94 376 ILE A C 1
ATOM 3124 O O . ILE A 1 376 ? -29.539 5.393 -10.530 1.00 97.94 376 ILE A O 1
ATOM 3128 N N . ILE A 1 377 ? -28.304 5.309 -8.657 1.00 96.06 377 ILE A N 1
ATOM 3129 C CA . ILE A 1 377 ? -27.195 6.120 -9.185 1.00 96.06 377 ILE A CA 1
ATOM 3130 C C . ILE A 1 377 ? -26.502 5.404 -10.348 1.00 96.06 377 ILE A C 1
ATOM 3132 O O . ILE A 1 377 ? -26.361 5.975 -11.426 1.00 96.06 377 ILE A O 1
ATOM 3136 N N . PHE A 1 378 ? -26.080 4.154 -10.150 1.00 93.38 378 PHE A N 1
ATOM 3137 C CA . PHE A 1 378 ? -25.392 3.397 -11.196 1.00 93.38 378 PHE A CA 1
ATOM 3138 C C . PHE A 1 378 ? -26.347 3.020 -12.331 1.00 93.38 378 PHE A C 1
ATOM 3140 O O . PHE A 1 378 ? -25.950 3.085 -13.489 1.00 93.38 378 PHE A O 1
ATOM 3147 N N . GLY A 1 379 ? -27.613 2.722 -12.028 1.00 97.25 379 GLY A N 1
ATOM 3148 C CA . GLY A 1 379 ? -28.644 2.485 -13.037 1.00 97.25 379 GLY A CA 1
ATOM 3149 C C . GLY A 1 379 ? -28.883 3.704 -13.927 1.00 97.25 379 GLY A C 1
ATOM 3150 O O . GLY A 1 379 ? -29.011 3.552 -15.137 1.00 97.25 379 GLY A O 1
ATOM 3151 N N . PHE A 1 380 ? -28.857 4.918 -13.367 1.00 97.69 380 PHE A N 1
ATOM 3152 C CA . PHE A 1 380 ? -28.922 6.148 -14.158 1.00 97.69 380 PHE A CA 1
ATOM 3153 C C . PHE A 1 380 ? -27.731 6.279 -15.118 1.00 97.69 380 PHE A C 1
ATOM 3155 O O . PHE A 1 380 ? -27.943 6.547 -16.297 1.00 97.69 380 PHE A O 1
ATOM 3162 N N . PHE A 1 381 ? -26.498 6.036 -14.655 1.00 94.75 381 PHE A N 1
ATOM 3163 C CA . PHE A 1 381 ? -25.315 6.067 -15.528 1.00 94.75 381 PHE A CA 1
ATOM 3164 C C . PHE A 1 381 ? -25.375 5.017 -16.641 1.00 94.75 381 PHE A C 1
ATOM 3166 O O . PHE A 1 381 ? -25.030 5.325 -17.775 1.00 94.75 381 PHE A O 1
ATOM 3173 N N . MET A 1 382 ? -25.860 3.810 -16.336 1.00 97.25 382 MET A N 1
ATOM 3174 C CA . MET A 1 382 ? -26.052 2.746 -17.330 1.00 97.25 382 MET A CA 1
ATOM 3175 C C . MET A 1 382 ? -27.087 3.131 -18.403 1.00 97.25 382 MET A C 1
ATOM 3177 O O . MET A 1 382 ? -26.939 2.756 -19.558 1.00 97.25 382 MET A O 1
ATOM 3181 N N . ILE A 1 383 ? -28.134 3.884 -18.044 1.00 97.88 383 ILE A N 1
ATOM 3182 C CA . ILE A 1 383 ? -29.139 4.370 -19.008 1.00 97.88 383 ILE A CA 1
ATOM 3183 C C . ILE A 1 383 ? -28.604 5.560 -19.819 1.00 97.88 383 ILE A C 1
ATOM 3185 O O . ILE A 1 383 ? -28.922 5.684 -20.999 1.00 97.88 383 ILE A O 1
ATOM 3189 N N . ALA A 1 384 ? -27.824 6.444 -19.191 1.00 97.75 384 ALA A N 1
ATOM 3190 C CA . ALA A 1 384 ? -27.310 7.658 -19.820 1.00 97.75 384 ALA A CA 1
ATOM 3191 C C . ALA A 1 384 ? -26.212 7.379 -20.859 1.00 97.75 384 ALA A C 1
ATOM 3193 O O . ALA A 1 384 ? -26.136 8.091 -21.857 1.00 97.75 384 ALA A O 1
ATOM 3194 N N . ASP A 1 385 ? -25.382 6.361 -20.626 1.00 96.75 385 ASP A N 1
ATOM 3195 C CA . ASP A 1 385 ? -24.283 5.981 -21.510 1.00 96.75 385 ASP A CA 1
ATOM 3196 C C . ASP A 1 385 ? -24.187 4.439 -21.614 1.00 96.75 385 ASP A C 1
ATOM 3198 O O . ASP A 1 385 ? -23.702 3.760 -20.697 1.00 96.75 385 ASP A O 1
ATOM 3202 N N . PRO A 1 386 ? -24.672 3.856 -22.728 1.00 95.94 386 PRO A N 1
ATOM 3203 C CA . PRO A 1 386 ? -24.629 2.416 -22.950 1.00 95.94 386 PRO A CA 1
ATOM 3204 C C . PRO A 1 386 ? -23.212 1.826 -22.947 1.00 95.94 386 PRO A C 1
ATOM 3206 O O . PRO A 1 386 ? -23.048 0.685 -22.510 1.00 95.94 386 PRO A O 1
ATOM 3209 N N . ASP A 1 387 ? -22.187 2.583 -23.351 1.00 95.06 387 ASP A N 1
ATOM 3210 C CA . ASP A 1 387 ? -20.819 2.068 -23.498 1.00 95.06 387 ASP A CA 1
ATOM 3211 C C . ASP A 1 387 ? -20.168 1.786 -22.134 1.00 95.06 387 ASP A C 1
ATOM 3213 O O . ASP A 1 387 ? -19.391 0.838 -21.980 1.00 95.06 387 ASP A O 1
ATOM 3217 N N . VAL A 1 388 ? -20.540 2.540 -21.092 1.00 93.69 388 VAL A N 1
ATOM 3218 C CA . VAL A 1 388 ? -20.049 2.324 -19.715 1.00 93.69 388 VAL A CA 1
ATOM 3219 C C . VAL A 1 388 ? -20.888 1.328 -18.911 1.00 93.69 388 VAL A C 1
ATOM 3221 O O . VAL A 1 388 ? -20.513 0.974 -17.788 1.00 93.69 388 VAL A O 1
ATOM 3224 N N . THR A 1 389 ? -22.002 0.842 -19.467 1.00 96.62 389 THR A N 1
ATOM 3225 C CA . THR A 1 389 ? -22.953 -0.060 -18.796 1.00 96.62 389 THR A CA 1
ATOM 3226 C C . THR A 1 389 ? -22.304 -1.272 -18.115 1.00 96.62 389 THR A C 1
ATOM 3228 O O . THR A 1 389 ? -22.551 -1.468 -16.919 1.00 96.62 389 THR A O 1
ATOM 3231 N N . PRO A 1 390 ? -21.471 -2.093 -18.792 1.00 91.81 390 PRO A N 1
ATOM 3232 C CA . PRO A 1 390 ? -20.881 -3.274 -18.159 1.00 91.81 390 PRO A CA 1
ATOM 3233 C C . PRO A 1 390 ? -19.942 -2.895 -17.007 1.00 91.81 390 PRO A C 1
ATOM 3235 O O . PRO A 1 390 ? -19.987 -3.512 -15.941 1.00 91.81 390 PRO A O 1
ATOM 3238 N N . THR A 1 391 ? -19.147 -1.838 -17.179 1.00 88.31 391 THR A N 1
ATOM 3239 C CA . THR A 1 391 ? -18.213 -1.345 -16.160 1.00 88.31 391 THR A CA 1
ATOM 3240 C C . THR A 1 391 ? -18.959 -0.843 -14.923 1.00 88.31 391 THR A C 1
ATOM 3242 O O . THR A 1 391 ? -18.662 -1.264 -13.803 1.00 88.31 391 THR A O 1
ATOM 3245 N N . MET A 1 392 ? -19.973 0.005 -15.111 1.00 92.44 392 MET A N 1
ATOM 3246 C CA . MET A 1 392 ? -20.779 0.555 -14.017 1.00 92.44 392 MET A CA 1
ATOM 3247 C C . MET A 1 392 ? -21.604 -0.523 -13.311 1.00 92.44 392 MET A C 1
ATOM 3249 O O . MET A 1 392 ? -21.695 -0.510 -12.082 1.00 92.44 392 MET A O 1
ATOM 3253 N N . GLY A 1 393 ? -22.135 -1.499 -14.053 1.00 94.00 393 GLY A N 1
ATOM 3254 C CA . GLY A 1 393 ? -22.837 -2.649 -13.488 1.00 94.00 393 GLY A CA 1
ATOM 3255 C C . GLY A 1 393 ? -21.940 -3.485 -12.570 1.00 94.00 393 GLY A C 1
ATOM 3256 O O . GLY A 1 393 ? -22.324 -3.781 -11.437 1.00 94.00 393 GLY A O 1
ATOM 3257 N N . ILE A 1 394 ? -20.718 -3.805 -13.012 1.00 93.75 394 ILE A N 1
ATOM 3258 C CA . ILE A 1 394 ? -19.742 -4.562 -12.208 1.00 93.75 394 ILE A CA 1
ATOM 3259 C C . ILE A 1 394 ? -19.358 -3.788 -10.942 1.00 93.75 394 ILE A C 1
ATOM 3261 O O . ILE A 1 394 ? -19.353 -4.365 -9.852 1.00 93.75 394 ILE A O 1
ATOM 3265 N N . ILE A 1 395 ? -19.079 -2.485 -11.057 1.00 86.88 395 ILE A N 1
ATOM 3266 C CA . ILE A 1 395 ? -18.735 -1.640 -9.903 1.00 86.88 395 ILE A CA 1
ATOM 3267 C C . ILE A 1 395 ? -19.910 -1.566 -8.919 1.00 86.88 395 ILE A C 1
ATOM 3269 O O . ILE A 1 395 ? -19.716 -1.770 -7.720 1.00 86.88 395 ILE A O 1
ATOM 3273 N N . GLY A 1 396 ? -21.130 -1.324 -9.408 1.00 94.06 396 GLY A N 1
ATOM 3274 C CA . GLY A 1 396 ? -22.334 -1.236 -8.580 1.00 94.06 396 GLY A CA 1
ATOM 3275 C C . GLY A 1 396 ? -22.612 -2.531 -7.813 1.00 94.06 396 GLY A C 1
ATOM 3276 O O . GLY A 1 396 ? -22.792 -2.505 -6.593 1.00 94.06 396 GLY A O 1
ATOM 3277 N N . VAL A 1 397 ? -22.564 -3.680 -8.497 1.00 96.56 397 VAL A N 1
ATOM 3278 C CA . VAL A 1 397 ? -22.714 -5.003 -7.866 1.00 96.56 397 VAL A CA 1
ATOM 3279 C C . VAL A 1 397 ? -21.587 -5.264 -6.865 1.00 96.56 397 VAL A C 1
ATOM 3281 O O . VAL A 1 397 ? -21.854 -5.711 -5.748 1.00 96.56 397 VAL A O 1
ATOM 3284 N N . GLY A 1 398 ? -20.341 -4.939 -7.221 1.00 90.12 398 GLY A N 1
ATOM 3285 C CA . GLY A 1 398 ? -19.182 -5.074 -6.339 1.00 90.12 398 GLY A CA 1
ATOM 3286 C C . GLY A 1 398 ? -19.324 -4.269 -5.044 1.00 90.12 398 GLY A C 1
ATOM 3287 O O . GLY A 1 398 ? -19.059 -4.794 -3.961 1.00 90.12 398 GLY A O 1
ATOM 3288 N N . LEU A 1 399 ? -19.812 -3.027 -5.125 1.00 87.81 399 LEU A N 1
ATOM 3289 C CA . LEU A 1 399 ? -20.071 -2.178 -3.959 1.00 87.81 399 LEU A CA 1
ATOM 3290 C C . LEU A 1 399 ? -21.199 -2.726 -3.078 1.00 87.81 399 LEU A C 1
ATOM 3292 O O . LEU A 1 399 ? -21.044 -2.769 -1.857 1.00 87.81 399 LEU A O 1
ATOM 3296 N N . ILE A 1 400 ? -22.310 -3.185 -3.664 1.00 96.06 400 ILE A N 1
ATOM 3297 C CA . ILE A 1 400 ? -23.414 -3.800 -2.905 1.00 96.06 400 ILE A CA 1
ATOM 3298 C C . ILE A 1 400 ? -22.925 -5.057 -2.184 1.00 96.06 400 ILE A C 1
ATOM 3300 O O . ILE A 1 400 ? -23.197 -5.241 -0.998 1.00 96.06 400 ILE A O 1
ATOM 3304 N N . LEU A 1 401 ? -22.159 -5.903 -2.870 1.00 95.31 401 LEU A N 1
ATOM 3305 C CA . LEU A 1 401 ? -21.594 -7.121 -2.301 1.00 95.31 401 LEU A CA 1
ATOM 3306 C C . LEU A 1 401 ? -20.609 -6.806 -1.163 1.00 95.31 401 LEU A C 1
ATOM 3308 O O . LEU A 1 401 ? -20.686 -7.416 -0.095 1.00 95.31 401 LEU A O 1
ATOM 3312 N N . LEU A 1 402 ? -19.751 -5.797 -1.328 1.00 88.69 402 LEU A N 1
ATOM 3313 C CA . LEU A 1 402 ? -18.872 -5.307 -0.265 1.00 88.69 402 LEU A CA 1
ATOM 3314 C C . LEU A 1 402 ? -19.672 -4.822 0.956 1.00 88.69 402 LEU A C 1
ATOM 3316 O O . LEU A 1 402 ? -19.386 -5.226 2.086 1.00 88.69 402 LEU A O 1
ATOM 3320 N N . LEU A 1 403 ? -20.701 -3.995 0.746 1.00 91.44 403 LEU A N 1
ATOM 3321 C CA . LEU A 1 403 ? -21.565 -3.495 1.819 1.00 91.44 403 LEU A CA 1
ATOM 3322 C C . LEU A 1 403 ? -22.339 -4.619 2.510 1.00 91.44 403 LEU A C 1
ATOM 3324 O O . LEU A 1 403 ? -22.494 -4.589 3.732 1.00 91.44 403 LEU A O 1
ATOM 3328 N N . PHE A 1 404 ? -22.774 -5.635 1.764 1.00 95.81 404 PHE A N 1
ATOM 3329 C CA . PHE A 1 404 ? -23.408 -6.823 2.322 1.00 95.81 404 PHE A CA 1
ATOM 3330 C C . PHE A 1 404 ? -22.468 -7.510 3.317 1.00 95.81 404 PHE A C 1
ATOM 3332 O O . PHE A 1 404 ? -22.848 -7.724 4.473 1.00 95.81 404 PHE A O 1
ATOM 3339 N N . PHE A 1 405 ? -21.217 -7.765 2.920 1.00 92.12 405 PHE A N 1
ATOM 3340 C CA . PHE A 1 405 ? -20.223 -8.356 3.813 1.00 92.12 405 PHE A CA 1
ATOM 3341 C C . PHE A 1 405 ? -19.950 -7.479 5.033 1.00 92.12 405 PHE A C 1
ATOM 3343 O O . PHE A 1 405 ? -19.969 -7.989 6.151 1.00 92.12 405 PHE A O 1
ATOM 3350 N N . VAL A 1 406 ? -19.766 -6.167 4.867 1.00 87.81 406 VAL A N 1
ATOM 3351 C CA . VAL A 1 406 ? -19.539 -5.249 5.997 1.00 87.81 406 VAL A CA 1
ATOM 3352 C C . VAL A 1 406 ? -20.728 -5.250 6.965 1.00 87.81 406 VAL A C 1
ATOM 3354 O O . VAL A 1 406 ? -20.530 -5.377 8.177 1.00 87.81 406 VAL A O 1
ATOM 3357 N N . SER A 1 407 ? -21.959 -5.183 6.446 1.00 91.06 407 SER A N 1
ATOM 3358 C CA . SER A 1 407 ? -23.188 -5.131 7.251 1.00 91.06 407 SER A CA 1
ATOM 3359 C C . SER A 1 407 ? -23.392 -6.381 8.114 1.00 91.06 407 SER A C 1
ATOM 3361 O O . SER A 1 407 ? -23.899 -6.270 9.232 1.00 91.06 407 SER A O 1
ATOM 3363 N N . ARG A 1 408 ? -22.957 -7.555 7.628 1.00 92.62 408 ARG A N 1
ATOM 3364 C CA . ARG A 1 408 ? -23.081 -8.850 8.320 1.00 92.62 408 ARG A 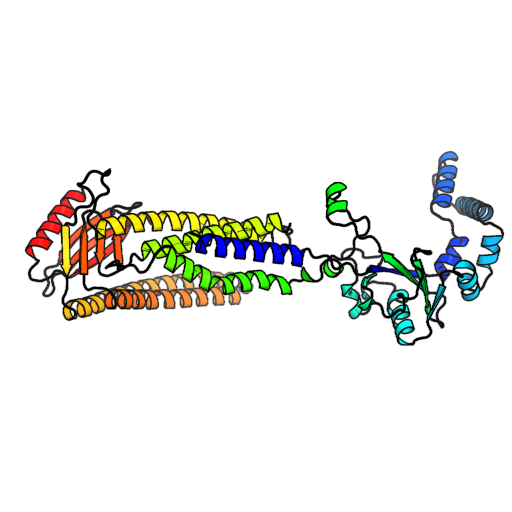CA 1
ATOM 3365 C C . ARG A 1 408 ? -21.872 -9.189 9.181 1.00 92.62 408 ARG A C 1
ATOM 3367 O O . ARG A 1 408 ? -22.034 -9.616 10.321 1.00 92.62 408 ARG A O 1
ATOM 3374 N N . LEU A 1 409 ? -20.661 -9.002 8.665 1.00 91.38 409 LEU A N 1
ATOM 3375 C CA . LEU A 1 409 ? -19.435 -9.367 9.372 1.00 91.38 409 LEU A CA 1
ATOM 3376 C C . LEU A 1 409 ? -19.178 -8.447 10.565 1.00 91.38 409 LEU A C 1
ATOM 3378 O O . LEU A 1 409 ? -18.711 -8.928 11.596 1.00 91.38 409 LEU A O 1
ATOM 3382 N N . SER A 1 410 ? -19.500 -7.153 10.466 1.00 89.94 410 SER A N 1
ATOM 3383 C CA . SER A 1 410 ? -19.240 -6.202 11.553 1.00 89.94 410 SER A CA 1
ATOM 3384 C C . SER A 1 410 ? -19.972 -6.572 12.862 1.00 89.94 410 SER A C 1
ATOM 3386 O O . SER A 1 410 ? -19.287 -6.738 13.880 1.00 89.94 410 SER A O 1
ATOM 3388 N N . PRO A 1 411 ? -21.301 -6.826 12.879 1.00 92.12 411 PRO A N 1
ATOM 3389 C CA . PRO A 1 411 ? -21.999 -7.307 14.076 1.00 92.12 411 PRO A CA 1
ATOM 3390 C C . PRO A 1 411 ? -21.468 -8.648 14.588 1.00 92.12 411 PRO A C 1
ATOM 3392 O O . PRO A 1 411 ? -21.226 -8.787 15.785 1.00 92.12 411 PRO A O 1
ATOM 3395 N N . ILE A 1 412 ? -21.195 -9.608 13.696 1.00 93.50 412 ILE A N 1
ATOM 3396 C CA . ILE A 1 412 ? -20.698 -10.940 14.077 1.00 93.50 412 ILE A CA 1
ATOM 3397 C C . ILE A 1 412 ? -19.333 -10.840 14.768 1.00 93.50 412 ILE A C 1
ATOM 3399 O O . ILE A 1 412 ? -19.104 -11.458 15.809 1.00 93.50 412 ILE A O 1
ATOM 3403 N N . LEU A 1 413 ? -18.402 -10.067 14.203 1.00 91.94 413 LEU A N 1
ATOM 3404 C CA . LEU A 1 413 ? -17.072 -9.866 14.780 1.00 91.94 413 LEU A CA 1
ATOM 3405 C C . LEU A 1 413 ? -17.151 -9.108 16.109 1.00 91.94 413 LEU A C 1
ATOM 3407 O O . LEU A 1 413 ? -16.405 -9.425 17.036 1.00 91.94 413 LEU A O 1
ATOM 3411 N N . THR A 1 414 ? -18.063 -8.143 16.216 1.00 89.94 414 THR A N 1
ATOM 3412 C CA . THR A 1 414 ? -18.330 -7.378 17.442 1.00 89.94 414 THR A CA 1
ATOM 3413 C C . THR A 1 414 ? -18.852 -8.290 18.554 1.00 89.94 414 THR A C 1
ATOM 3415 O O . THR A 1 414 ? -18.267 -8.314 19.640 1.00 89.94 414 THR A O 1
ATOM 3418 N N . ALA A 1 415 ? -19.854 -9.122 18.257 1.00 94.25 415 ALA A N 1
ATOM 3419 C CA . ALA A 1 415 ? -20.421 -10.096 19.185 1.00 94.25 415 ALA A CA 1
ATOM 3420 C C . ALA A 1 415 ? -19.391 -11.152 19.609 1.00 94.25 415 ALA A C 1
ATOM 3422 O O . ALA A 1 415 ? -19.214 -11.408 20.797 1.00 94.25 415 ALA A O 1
ATOM 3423 N N . LYS A 1 416 ? -18.619 -11.711 18.663 1.00 93.19 416 LYS A N 1
ATOM 3424 C CA . LYS A 1 416 ? -17.520 -12.644 18.977 1.00 93.19 416 LYS A CA 1
ATOM 3425 C C . LYS A 1 416 ? -16.471 -12.006 19.891 1.00 93.19 416 LYS A C 1
ATOM 3427 O O . LYS A 1 416 ? -16.000 -12.649 20.829 1.00 93.19 416 LYS A O 1
ATOM 3432 N N . ARG A 1 417 ? -16.105 -10.742 19.645 1.00 89.12 417 ARG A N 1
ATOM 3433 C CA . ARG A 1 417 ? -15.143 -10.012 20.486 1.00 89.12 417 ARG A CA 1
ATOM 3434 C C . ARG A 1 417 ? -15.667 -9.816 21.906 1.00 89.12 417 ARG A C 1
ATOM 3436 O O . ARG A 1 417 ? -14.902 -10.107 22.823 1.00 89.12 417 ARG A O 1
ATOM 3443 N N . LEU A 1 418 ? -16.925 -9.401 22.077 1.00 92.81 418 LEU A N 1
ATOM 3444 C CA . LEU A 1 418 ? -17.566 -9.265 23.395 1.00 92.81 418 LEU A CA 1
ATOM 3445 C C . LEU A 1 418 ? -17.717 -10.614 24.107 1.00 92.81 418 LEU A C 1
ATOM 3447 O O . LEU A 1 418 ? -17.381 -10.744 25.278 1.00 92.81 418 LEU A O 1
ATOM 3451 N N . LYS A 1 419 ? -18.130 -11.663 23.394 1.00 94.56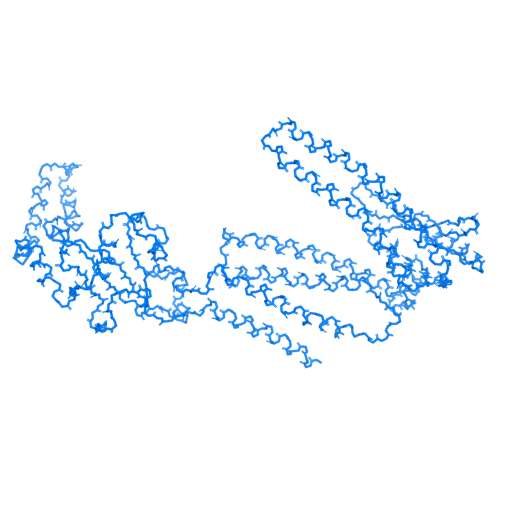 419 LYS A N 1
ATOM 3452 C CA . LYS A 1 419 ? -18.245 -13.011 23.966 1.00 94.56 419 LYS A CA 1
ATOM 3453 C C . LYS A 1 419 ? -16.900 -13.562 24.455 1.00 94.56 419 LYS A C 1
ATOM 3455 O O . LYS A 1 419 ? -16.837 -14.292 25.433 1.00 94.56 419 LYS A O 1
ATOM 3460 N N . SER A 1 420 ? -15.811 -13.200 23.775 1.00 91.94 420 SER A N 1
ATOM 3461 C CA . SER A 1 420 ? -14.438 -13.580 24.145 1.00 91.94 420 SER A CA 1
ATOM 3462 C C . SER A 1 420 ? -13.758 -12.632 25.144 1.00 91.94 420 SER A C 1
ATOM 3464 O O . SER A 1 420 ? -12.558 -12.781 25.407 1.00 91.94 420 SER A O 1
ATOM 3466 N N . SER A 1 421 ? -14.431 -11.570 25.593 1.00 91.44 421 SER A N 1
ATOM 3467 C CA . SER A 1 421 ? -13.877 -10.628 26.569 1.00 91.44 421 SER A CA 1
ATOM 3468 C C . SER A 1 421 ? -14.273 -10.994 27.989 1.00 91.44 421 SER A C 1
ATOM 3470 O O . SER A 1 421 ? -15.203 -11.766 28.201 1.00 91.44 421 SER A O 1
ATOM 3472 N N . ASN A 1 422 ? -13.572 -10.412 28.961 1.00 91.75 422 ASN A N 1
ATOM 3473 C CA . ASN A 1 422 ? -14.015 -10.473 30.345 1.00 91.75 422 ASN A CA 1
ATOM 3474 C C . ASN A 1 422 ? -15.395 -9.796 30.439 1.00 91.75 422 ASN A C 1
ATOM 3476 O O . ASN A 1 422 ? -15.565 -8.737 29.823 1.00 91.75 422 ASN A O 1
ATOM 3480 N N . PRO A 1 423 ? -16.361 -10.388 31.159 1.00 95.19 423 PRO A N 1
ATOM 3481 C CA . PRO A 1 423 ? -17.684 -9.812 31.359 1.00 95.19 423 PRO A CA 1
ATOM 3482 C C . PRO A 1 423 ? -17.582 -8.661 32.368 1.00 95.19 423 PRO A C 1
ATOM 3484 O O . PRO A 1 423 ? -17.966 -8.786 33.525 1.00 95.19 423 PRO A O 1
ATOM 3487 N N . GLU A 1 424 ? -16.988 -7.550 31.945 1.00 95.38 424 GLU A N 1
ATOM 3488 C CA . GLU A 1 424 ? -16.701 -6.387 32.781 1.00 95.38 424 GLU A CA 1
ATOM 3489 C C . GLU A 1 424 ? -17.098 -5.097 32.057 1.00 95.38 424 GLU A C 1
ATOM 3491 O O . GLU A 1 424 ? -16.888 -4.957 30.848 1.00 95.38 424 GLU A O 1
ATOM 3496 N N . CYS A 1 425 ? -17.647 -4.143 32.805 1.00 96.44 425 CYS A N 1
ATOM 3497 C CA . CYS A 1 425 ? -17.907 -2.783 32.363 1.00 96.44 425 CYS A CA 1
ATOM 3498 C C . CYS A 1 425 ? -17.241 -1.786 33.317 1.00 96.44 425 CYS A C 1
ATOM 3500 O O . CYS A 1 425 ? -17.490 -1.812 34.519 1.00 96.44 425 CYS A O 1
ATOM 3502 N N . ILE A 1 426 ? -16.410 -0.888 32.791 1.00 96.06 426 ILE A N 1
ATOM 3503 C CA . ILE A 1 426 ? -15.762 0.187 33.551 1.00 96.06 426 ILE A CA 1
ATOM 3504 C C . ILE A 1 426 ? -16.289 1.509 33.017 1.00 96.06 426 ILE A C 1
ATOM 3506 O O . ILE A 1 426 ? -16.062 1.822 31.852 1.00 96.06 426 ILE A O 1
ATOM 3510 N N . ILE A 1 427 ? -16.957 2.288 33.859 1.00 96.12 427 ILE A N 1
ATOM 3511 C CA . ILE A 1 427 ? -17.542 3.582 33.503 1.00 96.12 427 ILE A CA 1
ATOM 3512 C C . ILE A 1 427 ? -16.701 4.682 34.151 1.00 96.12 427 ILE A C 1
ATOM 3514 O O . ILE A 1 427 ? -16.451 4.646 35.357 1.00 96.12 427 ILE A O 1
ATOM 3518 N N . SER A 1 428 ? -16.272 5.664 33.361 1.00 94.88 428 SER A N 1
ATOM 3519 C CA . SER A 1 428 ? -15.623 6.891 33.827 1.00 94.88 428 SER A CA 1
ATOM 3520 C C . SER A 1 428 ? -16.378 8.122 33.329 1.00 94.88 428 SER A C 1
ATOM 3522 O O . SER A 1 428 ? -17.262 8.037 32.483 1.00 94.88 428 SER A O 1
ATOM 3524 N N . LYS A 1 429 ? -15.975 9.292 33.821 1.00 92.31 429 LYS A N 1
ATOM 3525 C CA . LYS A 1 429 ? -16.454 10.607 33.361 1.00 92.31 429 LYS A CA 1
ATOM 3526 C C . LYS A 1 429 ? -16.280 10.843 31.852 1.00 92.31 429 LYS A C 1
ATOM 3528 O O . LYS A 1 429 ? -17.059 11.523 31.196 1.00 92.31 429 LYS A O 1
ATOM 3533 N N . THR A 1 430 ? -15.248 10.243 31.264 1.00 92.12 430 THR A N 1
ATOM 3534 C CA . THR A 1 430 ? -14.806 10.511 29.883 1.00 92.12 430 THR A CA 1
ATOM 3535 C C . THR A 1 430 ? -15.188 9.435 28.871 1.00 92.12 430 THR A C 1
ATOM 3537 O O . THR A 1 430 ? -15.038 9.636 27.660 1.00 92.12 430 THR A O 1
ATOM 3540 N N . GLY A 1 431 ? -15.650 8.280 29.340 1.00 94.00 431 GLY A N 1
ATOM 3541 C CA . GLY A 1 431 ? -15.949 7.141 28.492 1.00 94.00 431 GLY A CA 1
ATOM 3542 C C . GLY A 1 431 ? -16.318 5.898 29.286 1.00 94.00 431 GLY A C 1
ATOM 3543 O O . GLY A 1 431 ? -16.427 5.915 30.509 1.00 94.00 431 GLY A O 1
ATOM 3544 N N . LEU A 1 432 ? -16.445 4.781 28.580 1.00 95.75 432 LEU A N 1
ATOM 3545 C CA . LEU A 1 432 ? -16.527 3.471 29.207 1.00 95.75 432 LEU A CA 1
ATOM 3546 C C . LEU A 1 432 ? -15.752 2.414 28.434 1.00 95.75 432 LEU A C 1
ATOM 3548 O O . LEU A 1 432 ? -15.504 2.517 27.227 1.00 95.75 432 LEU A O 1
ATOM 3552 N N . ILE A 1 433 ? -15.439 1.346 29.150 1.00 95.69 433 ILE A N 1
ATOM 3553 C CA . ILE A 1 433 ? -14.905 0.108 28.609 1.00 95.69 433 ILE A CA 1
ATOM 3554 C C . ILE A 1 433 ? -15.956 -0.972 28.834 1.00 95.69 433 ILE A C 1
ATOM 3556 O O . ILE A 1 433 ? -16.258 -1.284 29.979 1.00 95.69 433 ILE A O 1
ATOM 3560 N N . LEU A 1 434 ? -16.489 -1.545 27.756 1.00 95.81 434 LEU A N 1
ATOM 3561 C CA . LEU A 1 434 ? -17.439 -2.656 27.794 1.00 95.81 434 LEU A CA 1
ATOM 3562 C C . LEU A 1 434 ? -16.765 -3.900 27.208 1.00 95.81 434 LEU A C 1
ATOM 3564 O O . LEU A 1 434 ? -16.551 -4.014 25.996 1.00 95.81 434 LEU A O 1
ATOM 3568 N N . GLY A 1 435 ? -16.342 -4.814 28.078 1.00 93.56 435 GLY A N 1
ATOM 3569 C CA . GLY A 1 435 ? -15.501 -5.945 27.709 1.00 93.56 435 GLY A CA 1
ATOM 3570 C C . GLY A 1 435 ? -14.165 -5.493 27.107 1.00 93.56 435 GLY A C 1
ATOM 3571 O O . GLY A 1 435 ? -13.292 -4.984 27.801 1.00 93.56 435 GLY A O 1
ATOM 3572 N N . LYS A 1 436 ? -13.987 -5.689 25.793 1.00 89.62 436 LYS A N 1
ATOM 3573 C CA . LYS A 1 436 ? -12.808 -5.222 25.021 1.00 89.62 436 LYS A CA 1
ATOM 3574 C C . LYS A 1 436 ? -13.063 -3.940 24.214 1.00 89.62 436 LYS A C 1
ATOM 3576 O O . LYS A 1 436 ? -12.184 -3.509 23.459 1.00 89.62 436 LYS A O 1
ATOM 3581 N N . GLN A 1 437 ? -14.267 -3.378 24.290 1.00 92.81 437 GLN A N 1
ATOM 3582 C CA . GLN A 1 437 ? -14.682 -2.217 23.504 1.00 92.81 437 GLN A CA 1
ATOM 3583 C C . GLN A 1 437 ? -14.497 -0.939 24.307 1.00 92.81 437 GLN A C 1
ATOM 3585 O O . GLN A 1 437 ? -14.787 -0.908 25.496 1.00 92.81 437 GLN A O 1
ATOM 3590 N N . TYR A 1 438 ? -14.003 0.108 23.649 1.00 94.06 438 TYR A N 1
ATOM 3591 C CA . TYR A 1 438 ? -13.760 1.399 24.277 1.00 94.06 438 TYR A CA 1
ATOM 3592 C C . TYR A 1 438 ? -14.554 2.495 23.597 1.00 94.06 438 TYR A C 1
ATOM 3594 O O . TYR A 1 438 ? -14.331 2.801 22.418 1.00 94.06 438 TYR A O 1
ATOM 3602 N N . HIS A 1 439 ? -15.423 3.110 24.381 1.00 94.88 439 HIS A N 1
ATOM 3603 C CA . HIS A 1 439 ? -16.259 4.224 23.987 1.00 94.88 439 HIS A CA 1
ATOM 3604 C C . HIS A 1 439 ? -15.771 5.461 24.726 1.00 94.88 439 HIS A C 1
ATOM 3606 O O . HIS A 1 439 ? -15.532 5.425 25.930 1.00 94.88 439 HIS A O 1
ATOM 3612 N N . ASN A 1 440 ? -15.578 6.549 23.992 1.00 93.44 440 ASN A N 1
ATOM 3613 C CA . ASN A 1 440 ? -15.082 7.799 24.544 1.00 93.44 440 ASN A CA 1
ATOM 3614 C C . ASN A 1 440 ? -15.920 8.943 23.985 1.00 93.44 440 ASN A C 1
ATOM 3616 O O . ASN A 1 440 ? -16.052 9.067 22.765 1.00 93.44 440 ASN A O 1
ATOM 3620 N N . TRP A 1 441 ? -16.445 9.771 24.880 1.00 94.12 441 TRP A N 1
ATOM 3621 C CA . TRP A 1 441 ? -17.286 10.922 24.560 1.00 94.12 441 TRP A CA 1
ATOM 3622 C C . TRP A 1 441 ? -16.660 12.266 24.947 1.00 94.12 441 TRP A C 1
ATOM 3624 O O . TRP A 1 441 ? -17.314 13.289 24.808 1.00 94.12 441 TRP A O 1
ATOM 3634 N N . LYS A 1 442 ? -15.396 12.288 25.392 1.00 89.44 442 LYS A N 1
ATOM 3635 C CA . LYS A 1 442 ? -14.617 13.507 25.691 1.00 89.44 442 LYS A CA 1
ATOM 3636 C C . LYS A 1 442 ? -13.360 13.623 24.806 1.00 89.44 442 LYS A C 1
ATOM 3638 O O . LYS A 1 442 ? -12.344 14.183 25.210 1.00 89.44 442 LYS A O 1
ATOM 3643 N N . SER A 1 443 ? -13.378 13.048 23.600 1.00 86.56 443 SER A N 1
ATOM 3644 C CA . SER A 1 443 ? -12.224 12.992 22.683 1.00 86.56 443 SER A CA 1
ATOM 3645 C C . SER A 1 443 ? -12.577 13.488 21.285 1.00 86.56 443 SER A C 1
ATOM 3647 O O . SER A 1 443 ? -13.661 13.187 20.808 1.00 86.56 443 SER A O 1
ATOM 3649 N N . LEU A 1 444 ? -11.663 14.231 20.640 1.00 80.88 444 LEU A N 1
ATOM 3650 C CA . LEU A 1 444 ? -11.707 14.724 19.245 1.00 80.88 444 LEU A CA 1
ATOM 3651 C C . LEU A 1 444 ? -13.118 14.962 18.674 1.00 80.88 444 LEU A C 1
ATOM 3653 O O . LEU A 1 444 ? -13.524 14.354 17.687 1.00 80.88 444 LEU A O 1
ATOM 3657 N N . GLY A 1 445 ? -13.855 15.878 19.300 1.00 87.81 445 GLY A N 1
ATOM 3658 C CA . GLY A 1 445 ? -15.172 16.296 18.831 1.00 87.81 445 GLY A CA 1
ATOM 3659 C C . GLY A 1 445 ? -16.320 15.390 19.263 1.00 87.81 445 GLY A C 1
ATOM 3660 O O . GLY A 1 445 ? -17.460 15.740 18.975 1.00 87.81 445 GLY A O 1
ATOM 3661 N N . ASN A 1 446 ? -16.080 14.284 19.966 1.00 93.69 446 ASN A N 1
ATOM 3662 C CA . ASN A 1 446 ? -17.146 13.507 20.590 1.00 93.69 446 ASN A CA 1
ATOM 3663 C C . ASN A 1 446 ? -17.741 14.265 21.786 1.00 93.69 446 ASN A C 1
ATOM 3665 O O . ASN A 1 446 ? -17.031 15.035 22.435 1.00 93.69 446 ASN A O 1
ATOM 3669 N N . ARG A 1 447 ? -19.033 14.055 22.056 1.00 95.00 447 ARG A N 1
ATOM 3670 C CA . ARG A 1 447 ? -19.756 14.671 23.179 1.00 95.00 447 ARG A CA 1
ATOM 3671 C C . ARG A 1 447 ? -20.779 13.696 23.741 1.00 95.00 447 ARG A C 1
ATOM 3673 O O . ARG A 1 447 ? -21.442 13.014 22.966 1.00 95.00 447 ARG A O 1
ATOM 3680 N N . LEU A 1 448 ? -20.931 13.652 25.060 1.00 96.56 448 LEU A N 1
ATOM 3681 C CA . LEU A 1 448 ? -22.044 12.954 25.696 1.00 96.56 448 LEU A CA 1
ATOM 3682 C C . LEU A 1 448 ? -23.344 13.733 25.441 1.00 96.56 448 LEU A C 1
ATOM 3684 O O . LEU A 1 448 ? -23.425 14.916 25.761 1.00 96.56 448 LEU A O 1
ATOM 3688 N N . GLU A 1 449 ? -24.344 13.083 24.848 1.00 96.62 449 GLU A N 1
ATOM 3689 C CA . GLU A 1 449 ? -25.624 13.712 24.496 1.00 96.62 449 GLU A CA 1
ATOM 3690 C C . GLU A 1 449 ? -26.729 13.364 25.483 1.00 96.62 449 GLU A C 1
ATOM 3692 O O . GLU A 1 449 ? -27.508 14.230 25.869 1.00 96.62 449 GLU A O 1
ATOM 3697 N N . SER A 1 450 ? -26.825 12.117 25.926 1.00 96.75 450 SER A N 1
ATOM 3698 C CA . SER A 1 450 ? -27.761 11.746 26.984 1.00 96.75 450 SER A CA 1
ATOM 3699 C C . SER A 1 450 ? -27.322 10.476 27.678 1.00 96.75 450 SER A C 1
ATOM 3701 O O . SER A 1 450 ? -26.684 9.613 27.080 1.00 96.75 450 SER A O 1
ATOM 3703 N N . ILE A 1 451 ? -27.721 10.350 28.933 1.00 97.31 451 ILE A N 1
ATOM 3704 C CA . ILE A 1 451 ? -27.607 9.120 29.693 1.00 97.31 451 ILE A CA 1
ATOM 3705 C C . ILE A 1 451 ? -28.935 8.880 30.399 1.00 97.31 451 ILE A C 1
ATOM 3707 O O . ILE A 1 451 ? -29.503 9.808 30.962 1.00 97.31 451 ILE A O 1
ATOM 3711 N N . ARG A 1 452 ? -29.486 7.673 30.290 1.00 97.19 452 ARG A N 1
ATOM 3712 C CA . ARG A 1 452 ? -30.799 7.335 30.851 1.00 97.19 452 ARG A CA 1
ATOM 3713 C C . ARG A 1 452 ? -30.801 5.908 31.367 1.00 97.19 452 ARG A C 1
ATOM 3715 O O . ARG A 1 452 ? -30.159 5.031 30.795 1.00 97.19 452 ARG A O 1
ATOM 3722 N N . LEU A 1 453 ? -31.546 5.677 32.439 1.00 97.12 453 LEU A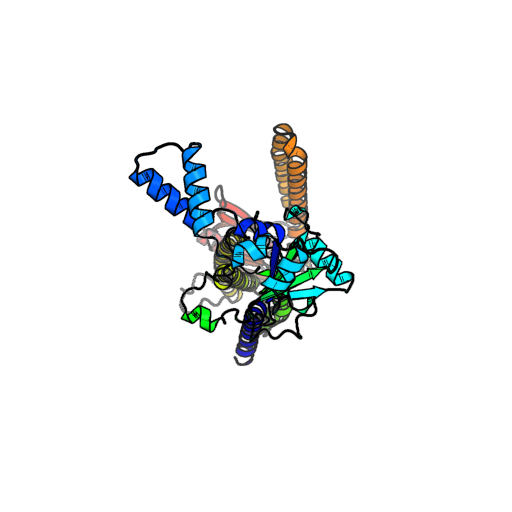 N 1
ATOM 3723 C CA . LEU A 1 453 ? -31.783 4.341 32.969 1.00 97.12 453 LEU A CA 1
ATOM 3724 C C . LEU A 1 453 ? -33.109 3.809 32.416 1.00 97.12 453 LEU A C 1
ATOM 3726 O O . LEU A 1 453 ? -34.163 4.404 32.637 1.00 97.12 453 LEU A O 1
ATOM 3730 N N . ILE A 1 454 ? -33.053 2.705 31.675 1.00 95.88 454 ILE A N 1
ATOM 3731 C CA . ILE A 1 454 ? -34.226 2.018 31.133 1.00 95.88 454 ILE A CA 1
ATOM 3732 C C . ILE A 1 454 ? -34.659 0.952 32.145 1.00 95.88 454 ILE A C 1
ATOM 3734 O O . ILE A 1 454 ? -34.047 -0.116 32.243 1.00 95.88 454 ILE A O 1
ATOM 3738 N N . ASN A 1 455 ? -35.730 1.245 32.886 1.00 89.56 455 ASN A N 1
ATOM 3739 C CA . ASN A 1 455 ? -36.310 0.361 33.900 1.00 89.56 455 ASN A CA 1
ATOM 3740 C C . ASN A 1 455 ? -37.247 -0.681 33.277 1.00 89.56 455 ASN A C 1
ATOM 3742 O O . ASN A 1 455 ? -38.466 -0.574 33.379 1.00 89.56 455 ASN A O 1
ATOM 3746 N N . ASN A 1 456 ? -36.660 -1.695 32.644 1.00 88.00 456 ASN A N 1
ATOM 3747 C CA . ASN A 1 456 ? -37.363 -2.902 32.201 1.00 88.00 456 ASN A CA 1
ATOM 3748 C C . ASN A 1 456 ? -37.024 -4.089 33.125 1.00 88.00 456 ASN A C 1
ATOM 3750 O O . ASN A 1 456 ? -36.216 -3.950 34.041 1.00 88.00 456 ASN A O 1
ATOM 3754 N N . GLU A 1 457 ? -37.578 -5.280 32.856 1.00 87.31 457 GLU A N 1
ATOM 3755 C CA . GLU A 1 457 ? -37.233 -6.525 33.580 1.00 87.31 457 GLU A CA 1
ATOM 3756 C C . GLU A 1 457 ? -35.715 -6.780 33.659 1.00 87.31 457 GLU A C 1
ATOM 3758 O O . GLU A 1 457 ? -35.220 -7.366 34.619 1.00 87.31 457 GLU A O 1
ATOM 3763 N N . LYS A 1 458 ? -34.969 -6.316 32.649 1.00 89.81 458 LYS A N 1
ATOM 3764 C CA . LYS A 1 458 ? -33.505 -6.272 32.637 1.00 89.81 458 LYS A CA 1
ATOM 3765 C C . LYS A 1 458 ? -33.074 -4.808 32.528 1.00 89.81 458 LYS A C 1
ATOM 3767 O O . LYS A 1 458 ? -33.175 -4.257 31.429 1.00 89.81 458 LYS A O 1
ATOM 3772 N N . PRO A 1 459 ? -32.640 -4.164 33.625 1.00 93.69 459 PRO A N 1
ATOM 3773 C CA . PRO A 1 459 ? -32.304 -2.749 33.596 1.00 93.69 459 PRO A CA 1
ATOM 3774 C C . PRO A 1 459 ? -31.083 -2.501 32.704 1.00 93.69 459 PRO A C 1
ATOM 3776 O O . PRO A 1 459 ? -30.059 -3.185 32.806 1.00 93.69 459 PRO A O 1
ATOM 3779 N N . LEU A 1 460 ? -31.202 -1.512 31.818 1.00 96.44 460 LEU A N 1
ATOM 3780 C CA . LEU A 1 460 ? -30.142 -1.092 30.902 1.00 96.44 460 LEU A CA 1
ATOM 3781 C C . LEU A 1 460 ? -29.817 0.381 31.140 1.00 96.44 460 LEU A C 1
ATOM 3783 O O . LEU A 1 460 ? -30.711 1.212 31.274 1.00 96.44 460 LEU A O 1
ATOM 3787 N N . LEU A 1 461 ? -28.534 0.712 31.146 1.00 97.31 461 LEU A N 1
ATOM 3788 C CA . LEU A 1 461 ? -28.052 2.080 31.089 1.00 97.31 461 LEU A CA 1
ATOM 3789 C C . LEU A 1 461 ? -27.834 2.441 29.617 1.00 97.31 461 LEU A C 1
ATOM 3791 O O . LEU A 1 461 ? -26.951 1.888 28.958 1.00 97.31 461 LEU A O 1
ATOM 3795 N N . GLU A 1 462 ? -28.663 3.343 29.105 1.00 97.38 462 GLU A N 1
ATOM 3796 C CA . GLU A 1 462 ? -28.558 3.890 27.758 1.00 97.38 462 GLU A CA 1
ATOM 3797 C C . GLU A 1 462 ? -27.647 5.115 27.780 1.00 97.38 462 GLU A C 1
ATOM 3799 O O . GLU A 1 462 ? -27.919 6.097 28.468 1.00 97.38 462 GLU A O 1
ATOM 3804 N N . ILE A 1 463 ? -26.563 5.060 27.014 1.00 97.38 463 ILE A N 1
ATOM 3805 C CA . ILE A 1 463 ? -25.600 6.145 26.857 1.00 97.38 463 ILE A CA 1
ATOM 3806 C C . ILE A 1 463 ? -25.581 6.541 25.385 1.00 97.38 463 ILE A C 1
ATOM 3808 O O . ILE A 1 463 ? -25.142 5.772 24.531 1.00 97.38 463 ILE A O 1
ATOM 3812 N N . ILE A 1 464 ? -26.020 7.759 25.087 1.00 97.25 464 ILE A N 1
ATOM 3813 C CA . ILE A 1 464 ? -25.967 8.339 23.748 1.00 97.25 464 ILE A CA 1
ATOM 3814 C C . ILE A 1 464 ? -24.852 9.373 23.730 1.00 97.25 464 ILE A C 1
ATOM 3816 O O . ILE A 1 464 ? -24.874 10.348 24.480 1.00 97.25 464 ILE A O 1
ATOM 3820 N N . TYR A 1 465 ? -23.877 9.180 22.851 1.00 96.81 465 TYR A N 1
ATOM 3821 C CA . TYR A 1 465 ? -22.849 10.176 22.575 1.00 96.81 465 TYR A CA 1
ATOM 3822 C C . TYR A 1 465 ? -22.785 10.450 21.082 1.00 96.81 465 TYR A C 1
ATOM 3824 O O . TYR A 1 465 ? -23.070 9.579 20.265 1.00 96.81 465 TYR A O 1
ATOM 3832 N N . SER A 1 466 ? -22.390 11.658 20.711 1.00 95.94 466 SER A N 1
ATOM 3833 C CA . SER A 1 466 ? -22.289 12.063 19.319 1.00 95.94 466 SER A CA 1
ATOM 3834 C C . SER A 1 466 ? -20.843 12.244 18.883 1.00 95.94 466 SER A C 1
ATOM 3836 O O . SER A 1 466 ? -19.970 12.520 19.708 1.00 95.94 466 SER A O 1
ATOM 3838 N N . TYR A 1 467 ? -20.585 12.107 17.587 1.00 94.19 467 TYR A N 1
ATOM 3839 C CA . TYR A 1 467 ? -19.282 12.316 16.954 1.00 94.19 467 TYR A CA 1
ATOM 3840 C C . TYR A 1 467 ? -19.427 13.186 15.693 1.00 94.19 467 TYR A C 1
ATOM 3842 O O . TYR A 1 467 ? -20.506 13.215 15.092 1.00 94.19 467 TYR A O 1
ATOM 3850 N N . PRO A 1 468 ? -18.381 13.930 15.284 1.00 92.75 468 PRO A N 1
ATOM 3851 C CA . PRO A 1 468 ? -18.446 14.768 14.092 1.00 92.75 468 PRO A CA 1
ATOM 3852 C C . PRO A 1 468 ? -18.532 13.906 12.824 1.00 92.75 468 PRO A C 1
ATOM 3854 O O . PRO A 1 468 ? -17.738 12.989 12.623 1.00 92.75 468 PRO A O 1
ATOM 3857 N N . ALA A 1 469 ? -19.486 14.228 11.956 1.00 91.44 469 ALA A N 1
ATOM 3858 C CA . ALA A 1 469 ? -19.684 13.643 10.637 1.00 91.44 469 ALA A CA 1
ATOM 3859 C C . ALA A 1 469 ? -19.826 14.757 9.580 1.00 91.44 469 ALA A C 1
ATOM 3861 O O . ALA A 1 469 ? -19.904 15.943 9.903 1.00 91.44 469 ALA A O 1
ATOM 3862 N N . ARG A 1 470 ? -19.860 14.386 8.291 1.00 87.56 470 ARG A N 1
ATOM 3863 C CA . ARG A 1 470 ? -19.855 15.345 7.165 1.00 87.56 470 ARG A CA 1
ATOM 3864 C C . ARG A 1 470 ? -20.988 16.379 7.220 1.00 87.56 470 ARG A C 1
ATOM 3866 O O . ARG A 1 470 ? -20.775 17.518 6.830 1.00 87.56 470 ARG A O 1
ATOM 3873 N N . TYR A 1 471 ? -22.168 15.983 7.697 1.00 91.19 471 TYR A N 1
ATOM 3874 C CA . TYR A 1 471 ? -23.379 16.815 7.713 1.00 91.19 471 TYR A CA 1
ATOM 3875 C C . TYR A 1 471 ? -23.827 17.191 9.133 1.00 91.19 471 TYR A C 1
ATOM 3877 O O . TYR A 1 471 ? -25.012 17.379 9.384 1.00 91.19 471 TYR A O 1
ATOM 3885 N N . GLY A 1 472 ? -22.885 17.262 10.076 1.00 93.19 472 GLY A N 1
ATOM 3886 C CA . GLY A 1 472 ? -23.164 17.563 11.478 1.00 93.19 472 GLY A CA 1
ATOM 3887 C C . GLY A 1 472 ? -22.766 16.420 12.399 1.00 93.19 472 GLY A C 1
ATOM 3888 O O . GLY A 1 472 ? -21.886 15.624 12.084 1.00 93.19 472 GLY A O 1
ATOM 3889 N N . ARG A 1 473 ? -23.381 16.349 13.576 1.00 94.19 473 ARG A N 1
ATOM 3890 C CA . ARG A 1 473 ? -23.059 15.327 14.577 1.00 94.19 473 ARG A CA 1
ATOM 3891 C C . ARG A 1 473 ? -23.937 14.095 14.364 1.00 94.19 473 ARG A C 1
ATOM 3893 O O . ARG A 1 473 ? -25.130 14.230 14.117 1.00 94.19 473 ARG A O 1
ATOM 3900 N N . GLN A 1 474 ? -23.355 12.904 14.456 1.00 93.88 474 GLN A N 1
ATOM 3901 C CA . GLN A 1 474 ? -24.096 11.640 14.446 1.00 93.88 474 GLN A CA 1
ATOM 3902 C C . GLN A 1 474 ? -24.104 11.039 15.842 1.00 93.88 474 GLN A C 1
ATOM 3904 O O . GLN A 1 474 ? -23.073 11.047 16.509 1.00 93.88 474 GLN A O 1
ATOM 3909 N N . ASN A 1 475 ? -25.254 10.516 16.260 1.00 95.56 475 ASN A N 1
ATOM 3910 C CA . ASN A 1 475 ? -25.427 9.887 17.563 1.00 95.56 475 ASN A CA 1
ATOM 3911 C C . ASN A 1 475 ? -25.075 8.400 17.495 1.00 95.56 475 ASN A C 1
ATOM 3913 O O . ASN A 1 475 ? -25.402 7.711 16.531 1.00 95.56 475 ASN A O 1
ATOM 3917 N N . TYR A 1 476 ? -24.434 7.914 18.549 1.00 93.62 476 TYR A N 1
ATOM 3918 C CA . TYR A 1 476 ? -24.170 6.511 18.801 1.00 93.62 476 TYR A CA 1
ATOM 3919 C C . TYR A 1 476 ? -24.810 6.136 20.134 1.00 93.62 476 TYR A C 1
ATOM 3921 O O . TYR A 1 476 ? -24.453 6.700 21.170 1.00 93.62 476 TYR A O 1
ATOM 3929 N N . THR A 1 477 ? -25.737 5.184 20.097 1.00 95.38 477 THR A N 1
ATOM 3930 C CA . THR A 1 477 ? -26.387 4.637 21.289 1.00 95.38 477 THR A CA 1
ATOM 3931 C C . THR A 1 477 ? -25.613 3.422 21.771 1.00 95.38 477 THR A C 1
ATOM 3933 O O . THR A 1 477 ? -25.280 2.526 20.994 1.00 95.38 477 THR A O 1
ATOM 3936 N N . LEU A 1 478 ? -25.316 3.395 23.062 1.00 95.56 478 LEU A N 1
ATOM 3937 C CA . LEU A 1 478 ? -24.725 2.258 23.734 1.00 95.56 478 LEU A CA 1
ATOM 3938 C C . LEU A 1 478 ? -25.620 1.819 24.884 1.00 95.56 478 LEU A C 1
ATOM 3940 O O . LEU A 1 478 ? -25.981 2.625 25.735 1.00 95.56 478 LEU A O 1
ATOM 3944 N N . LEU A 1 479 ? -25.908 0.525 24.929 1.00 96.12 479 LEU A N 1
ATOM 3945 C CA . LEU A 1 479 ? -26.659 -0.099 26.005 1.00 96.12 479 LEU A CA 1
ATOM 3946 C C . LEU A 1 479 ? -25.695 -0.877 26.894 1.00 96.12 479 LEU A C 1
ATOM 3948 O O . LEU A 1 479 ? -24.872 -1.653 26.406 1.00 96.12 479 LEU A O 1
ATOM 3952 N N . VAL A 1 480 ? -25.785 -0.659 28.201 1.00 97.00 480 VAL A N 1
ATOM 3953 C CA . VAL A 1 480 ? -24.948 -1.327 29.200 1.00 97.00 480 VAL A CA 1
ATOM 3954 C C . VAL A 1 480 ? -25.861 -2.036 30.199 1.00 97.00 480 VAL A C 1
ATOM 3956 O O . VAL A 1 480 ? -26.716 -1.377 30.787 1.00 97.00 480 VAL A O 1
ATOM 3959 N N . PRO A 1 481 ? -25.713 -3.352 30.430 1.00 96.88 481 PRO A N 1
ATOM 3960 C CA . PRO A 1 481 ? -26.528 -4.039 31.420 1.00 96.88 481 PRO A CA 1
ATOM 3961 C C . PRO A 1 481 ? -26.177 -3.548 32.825 1.00 96.88 481 PRO A C 1
ATOM 3963 O O . PRO A 1 481 ? -24.997 -3.402 33.161 1.00 96.88 481 PRO A O 1
ATOM 3966 N N . VAL A 1 482 ? -27.196 -3.288 33.642 1.00 96.94 482 VAL A N 1
ATOM 3967 C CA . VAL A 1 482 ? -27.031 -2.879 35.041 1.00 96.94 482 VAL A CA 1
ATOM 3968 C C . VAL A 1 482 ? -27.208 -4.112 35.931 1.00 96.94 482 VAL A C 1
ATOM 3970 O O . VAL A 1 482 ? -28.263 -4.746 35.874 1.00 96.94 482 VAL A O 1
ATOM 3973 N N . PRO A 1 483 ? -26.209 -4.488 36.752 1.00 95.19 483 PRO A N 1
ATOM 3974 C CA . PRO A 1 483 ? -26.386 -5.551 37.738 1.00 95.19 483 PRO A CA 1
ATOM 3975 C C . PRO A 1 483 ? -27.513 -5.199 38.720 1.00 95.19 483 PRO A C 1
ATOM 3977 O O . PRO A 1 483 ? -27.625 -4.047 39.143 1.00 95.19 483 PRO A O 1
ATOM 3980 N N . LEU A 1 484 ? -28.341 -6.178 39.097 1.00 91.25 484 LEU A N 1
ATOM 3981 C CA . LEU A 1 484 ? -29.524 -5.953 39.945 1.00 91.25 484 LEU A CA 1
ATOM 3982 C C . LEU A 1 484 ? -29.173 -5.322 41.305 1.00 91.25 484 LEU A C 1
ATOM 3984 O O . LEU A 1 484 ? -29.937 -4.520 41.832 1.00 91.25 484 LEU A O 1
ATOM 3988 N N . ASP A 1 485 ? -27.996 -5.637 41.845 1.00 93.75 485 ASP A N 1
ATOM 3989 C CA . ASP A 1 485 ? -27.461 -5.102 43.102 1.00 93.75 485 ASP A CA 1
ATOM 3990 C C . ASP A 1 485 ? -26.844 -3.695 42.967 1.00 93.75 485 ASP A C 1
ATOM 3992 O O . ASP A 1 485 ? -26.542 -3.050 43.968 1.00 93.75 485 ASP A O 1
ATOM 3996 N N . GLN A 1 486 ? -26.657 -3.197 41.741 1.00 95.50 486 GLN A N 1
ATOM 3997 C CA . GLN A 1 486 ? -25.987 -1.924 41.447 1.00 95.50 486 GLN A CA 1
ATOM 3998 C C . GLN A 1 486 ? -26.944 -0.837 40.937 1.00 95.50 486 GLN A C 1
ATOM 4000 O O . GLN A 1 486 ? -26.492 0.210 40.471 1.00 95.50 486 GLN A O 1
ATOM 4005 N N . PHE A 1 487 ? -28.257 -1.047 41.045 1.00 95.31 487 PHE A N 1
ATOM 4006 C CA . PHE A 1 487 ? -29.272 -0.132 40.518 1.00 95.31 487 PHE A CA 1
ATOM 4007 C C . PHE A 1 487 ? -29.145 1.301 41.069 1.00 95.31 487 PHE A C 1
ATOM 4009 O O . PHE A 1 487 ? -29.028 2.254 40.301 1.00 95.31 487 PHE A O 1
ATOM 4016 N N . ALA A 1 488 ? -29.039 1.457 42.393 1.00 95.62 488 ALA A N 1
ATOM 4017 C CA . ALA A 1 488 ? -28.857 2.767 43.031 1.00 95.62 488 ALA A CA 1
ATOM 4018 C C . ALA A 1 488 ? -27.558 3.466 42.586 1.00 95.62 488 ALA A C 1
ATOM 4020 O O . ALA A 1 488 ? -27.505 4.687 42.441 1.00 95.62 488 ALA A O 1
ATOM 4021 N N . LYS A 1 489 ? -26.498 2.691 42.322 1.00 95.81 489 LYS A N 1
ATOM 4022 C CA . LYS A 1 489 ? -25.239 3.224 41.794 1.00 95.81 489 LYS A CA 1
ATOM 4023 C C . LYS A 1 489 ? -25.392 3.681 40.342 1.00 95.81 489 LYS A C 1
ATOM 4025 O O . LYS A 1 489 ? -24.807 4.691 39.968 1.00 95.81 489 LYS A O 1
ATOM 4030 N N . ALA A 1 490 ? -26.189 2.983 39.533 1.00 96.50 490 ALA A N 1
ATOM 4031 C CA . ALA A 1 490 ? -26.502 3.412 38.173 1.00 96.50 490 ALA A CA 1
ATOM 4032 C C . ALA A 1 490 ? -27.255 4.752 38.159 1.00 96.50 490 ALA A C 1
ATOM 4034 O O . ALA A 1 490 ? -26.885 5.635 37.389 1.00 96.50 490 ALA A O 1
ATOM 4035 N N . GLU A 1 491 ? -28.222 4.959 39.060 1.00 96.62 491 GLU A N 1
ATOM 4036 C CA . GLU A 1 491 ? -28.903 6.257 39.211 1.00 96.62 491 GLU A CA 1
ATOM 4037 C C . GLU A 1 491 ? -27.935 7.390 39.588 1.00 96.62 491 GLU A C 1
ATOM 4039 O O . GLU A 1 491 ? -28.045 8.502 39.075 1.00 96.62 491 GLU A O 1
ATOM 4044 N N . GLN A 1 492 ? -26.952 7.116 40.453 1.00 96.56 492 GLN A N 1
ATOM 4045 C CA . GLN A 1 492 ? -25.908 8.092 40.786 1.00 96.56 492 GLN A CA 1
ATOM 4046 C C . GLN A 1 492 ? -25.027 8.431 39.577 1.00 96.56 492 GLN A C 1
ATOM 4048 O O . GLN A 1 492 ? -24.705 9.596 39.366 1.00 96.56 492 GLN A O 1
ATOM 4053 N N . ILE A 1 493 ? -24.657 7.435 38.765 1.00 96.12 493 ILE A N 1
ATOM 4054 C CA . ILE A 1 493 ? -23.864 7.644 37.544 1.00 96.12 493 ILE A CA 1
ATOM 4055 C C . ILE A 1 493 ? -24.621 8.515 36.540 1.00 96.12 493 ILE A C 1
ATOM 4057 O O . ILE A 1 493 ? -24.008 9.401 35.948 1.00 96.12 493 ILE A O 1
ATOM 4061 N N . VAL A 1 494 ? -25.929 8.284 36.365 1.00 97.06 494 VAL A N 1
ATOM 4062 C CA . VAL A 1 494 ? -26.793 9.120 35.513 1.00 97.06 494 VAL A CA 1
ATOM 4063 C C . VAL A 1 494 ? -26.701 10.576 35.963 1.00 97.06 494 VAL A C 1
ATOM 4065 O O . VAL A 1 494 ? -26.337 11.419 35.153 1.00 97.06 494 VAL A O 1
ATOM 4068 N N . LYS A 1 495 ? -26.905 10.856 37.258 1.00 96.50 495 LYS A N 1
ATOM 4069 C CA . LYS A 1 495 ? -26.826 12.222 37.806 1.00 96.50 495 LYS A CA 1
ATOM 4070 C C . LYS A 1 495 ? -25.462 12.876 37.565 1.00 96.50 495 LYS A C 1
ATOM 4072 O O . LYS A 1 495 ? -25.404 13.972 37.024 1.00 96.50 495 LYS A O 1
ATOM 4077 N N . ILE A 1 496 ? -24.368 12.178 37.892 1.00 95.00 496 ILE A N 1
ATOM 4078 C CA . ILE A 1 496 ? -22.999 12.702 37.721 1.00 95.00 496 ILE A CA 1
ATOM 4079 C C . ILE A 1 496 ? -22.713 13.039 36.251 1.00 95.00 496 ILE A C 1
ATOM 4081 O O . ILE A 1 496 ? -22.129 14.076 35.950 1.00 95.00 496 ILE A O 1
ATOM 4085 N N . LEU A 1 497 ? -23.098 12.161 35.324 1.00 94.56 497 LEU A N 1
ATOM 4086 C CA . LEU A 1 497 ? -22.820 12.352 33.900 1.00 94.56 497 LEU A CA 1
ATOM 4087 C C . LEU A 1 497 ? -23.780 13.350 33.230 1.00 94.56 497 LEU A C 1
ATOM 4089 O O . LEU A 1 497 ? -23.401 13.975 32.240 1.00 94.56 497 LEU A O 1
ATOM 4093 N N . GLU A 1 498 ? -24.995 13.531 33.755 1.00 94.81 498 GLU A N 1
ATOM 4094 C CA . GLU A 1 498 ? -25.900 14.608 33.338 1.00 94.81 498 GLU A CA 1
ATOM 4095 C C . GLU A 1 498 ? -25.382 15.985 33.764 1.00 94.81 498 GLU A C 1
ATOM 4097 O O . GLU A 1 498 ? -25.433 16.917 32.963 1.00 94.81 498 GLU A O 1
ATOM 4102 N N . GLU A 1 499 ? -24.823 16.105 34.970 1.00 92.62 499 GLU A N 1
ATOM 4103 C CA . GLU A 1 499 ? -24.177 17.336 35.446 1.00 92.62 499 GLU A CA 1
ATOM 4104 C C . GLU A 1 499 ? -22.922 17.686 34.629 1.00 92.62 499 GLU A C 1
ATOM 4106 O O . GLU A 1 499 ? -22.657 18.851 34.368 1.00 92.62 499 GLU A O 1
ATOM 4111 N N . GLU A 1 500 ? -22.161 16.697 34.153 1.00 86.50 500 GLU A N 1
ATOM 4112 C CA . GLU A 1 500 ? -20.989 16.948 33.296 1.00 86.50 500 GLU A CA 1
ATOM 4113 C C . GLU A 1 500 ? -21.332 17.266 31.831 1.00 86.50 500 GLU A C 1
ATOM 4115 O O . GLU A 1 500 ? -20.448 17.621 31.045 1.00 86.50 500 GLU A O 1
ATOM 4120 N N . LYS A 1 501 ? -22.599 17.116 31.428 1.00 83.69 501 LYS A N 1
ATOM 4121 C CA . LYS A 1 501 ? -23.049 17.443 30.068 1.00 83.69 501 LYS A CA 1
ATOM 4122 C C . LYS A 1 501 ? -23.154 18.960 29.840 1.00 83.69 501 LYS A C 1
ATOM 4124 O O . LYS A 1 501 ? -23.026 19.394 28.680 1.00 83.69 501 LYS A O 1
ATOM 4129 N N . SER A 1 502 ? -23.449 19.719 30.906 1.00 57.84 502 SER A N 1
ATOM 4130 C CA . SER A 1 502 ? -23.535 21.190 30.922 1.00 57.84 502 SER A CA 1
ATOM 4131 C C . SER A 1 502 ? -22.158 21.825 30.918 1.00 57.84 502 SER A C 1
ATOM 4133 O O . SER A 1 502 ? -21.964 22.733 30.078 1.00 57.84 502 SER A O 1
#

Sequence (502 aa):
MKNKAIYFGSLIIIILLYVYASNYKLSPPIYKINKVNFEFEKEMLTRPNDKDISVVDSIMFARKINKRDSSTFFILDSIVEHRLKERDYYLNVLGIKEYVLETKKDTLIIVNKPEQIEFINDIAGTEYIEELPGKYHKYLRKGSSYESSLYMQAEDLILDVDELNWDKKKYYYFIANDNYQQGLIITKINKLQTFEEKWSSGNFLSTNEEIPEEILYPYSSSKYWLIPIFILVALSPAFISIKNNLFPKQKRQYYNSQKTVAIIWLAFIFISLLVVLSVIVFDIDISDGGGAMILLGTFLFICSLIIFIIFYKRAIQFDKTYTGISSENQKAEENTILARWTYDKRMWDEFVNFDHQEKLSTNKSTFLLVSILIVIIFGFFMIADPDVTPTMGIIGVGLILLLFFVSRLSPILTAKRLKSSNPECIISKTGLILGKQYHNWKSLGNRLESIRLINNEKPLLEIIYSYPARYGRQNYTLLVPVPLDQFAKAEQIVKILEEEKS

Radius of gyration: 40.17 Å; chains: 1; bounding box: 83×57×108 Å